Protein 6TUN (pdb70)

Organism: Homo sapiens (NCBI:txid9606)

Foldseek 3Di:
DLDADADPVLLVLLVVVLVVLVVLVVVCVVPPCVLQVVLLCCQQPHDFVPDGQDPQCSGPVSVSVVLVLLSVLVNVVPPDPDDDDDALVVSQVSSCVPRNDHLVNLLCQLRSVVSSCVSSVPPDDVSNVSNSSSSSVSNSSSQARQHKDKDKAQDDPVCVVDRDIDIDIGHDD/DLDADADPVLLVVLVVVLVVLVVLVVVCVVPPCVLQVVLLCCQQPPVDHQDPQCSGSVSVSVVLVLLSVLVNVVPPDPDDDDDALVVSQVSSCVPRNDHLVNLLCQLVSVVSSCVSSVVDPPDDPVSNNSSSVVSNSSSQQRQHKDWDKAQPDPVCVVDRDIDIDIGGPD/DDPVLLVVLLVVLCVQVVDDPVVDPDPVVVVVSVVLSVVLSVCVSVVHPVVVSVVVSVVSNVVVD/DDDVVVLVVLLVVLCVQVVDDCVNDPDPVVVVVSVVVSVVLSVCVRVVHPVVVSVVVSVVSRVVD

Sequence (473 aa):
SMSVNLTRRTLDRRCQGNLETLQKTVLRIKETDEQRLRDEYRRLVEGLREQEAVPGSIRTAEHFLGFLRRLLEYVKWRLRVQHVVQESPPAFLSGLAQRVCIQRKPLRRFFCCAERLRSLLHTLEITDLADFSSPLTLLANNFATLVSTYAKGFTIIIEPFDDRTPTIANPILHFSCMDSMSVNLTRRTLDRCQGNLETLQKTVLRIKETDEQQRLRDEYRRRLVEGQEAVPGSIRTAEHFLGFLRRLLEYVKWRLRVQHVVQESPPAFLSGLAQRVCIQQRKPLRRFCCAERLRSLLHTLEITDLADFSPLTLLANNFATLVSTYAKGFTIIIEPFDDRTPTIANPILHFSCMDPTVDKEVEIRKKVLKIYNKREEDFPSLREYNDDFLEEVEEIVFNLTNNVDLDNTKKKMEIYQKENKGPTVDKEVEIRKKVLKIYNKREEDFPSLREYNDFLEEVEEIVFNLTNNVDLDNTKKKMEIYQKEN

InterPro domains:
  IPR001945 RAD3/XPD [PR00852] (8-25)
  IPR001945 RAD3/XPD [PR00852] (273-292)
  IPR001945 RAD3/XPD [PR00852] (308-326)
  IPR001945 RAD3/XPD [PR00852] (333-354)
  IPR001945 RAD3/XPD [PR00852] (372-394)
  IPR001945 RAD3/XPD [PR00852] (403-421)
  IPR001945 RAD3/XPD [PR00852] (492-509)
  IPR001945 RAD3/XPD [PR00852] (636-658)
  IPR001945 RAD3/XPD [PR00852] (707-727)
  IPR002464 DNA/RNA helicase, ATP-dependent, DEAH-box type, conserved site [PS00690] (229-238)
  IPR006554 Helicase-like, DEXD box c2 type [SM00488] (8-280)
  IPR006555 ATP-dependent helicase, C-terminal [PF13307] (525-699)
  IPR006555 ATP-dependent helicase, C-terminal [SM00491] (542-686)
  IPR010614 RAD3-like helicase, DEAD [PF06733] (72-256)
  IPR010643 Helical and beta-bridge domain [PF06777] (271-413)
  IPR013020 ATP-dependent helicase Rad3/Chl1-like [TIGR00604] (8-708)
  IPR014013 Helicase superfamily 1/2, ATP-binding domain, DinG/Rad3-type [PS51193] (7-283)
  IPR027417 P-loop containing nucleoside triphosphate hydrolase [G3DSA:3.40.50.300] (16-288)
  IPR027417 P-loop containing nucleoside triphosphate hydrolase [G3DSA:3.40.50.300] (499-695)
  IPR027417 P-loop containing nucleoside triphosphate hydrolase [SSF52540] (32-678)

Solvent-accessible surface area: 25274 Å² total; per-residue (Å²): 133,44,55,8,83,0,31,67,144,23,0,84,134,0,62,30,17,8,97,68,0,43,146,15,0,80,134,14,66,150,101,61,81,75,78,28,124,48,3,66,115,86,11,49,128,49,92,87,128,148,90,46,5,0,0,14,0,32,33,8,42,22,0,1,9,3,0,73,7,1,5,60,3,0,30,122,38,2,201,22,163,121,93,31,99,34,55,4,52,49,0,17,70,16,1,32,137,102,7,17,2,81,45,53,10,0,70,14,0,10,37,3,2,134,22,0,10,133,1,14,121,38,123,84,120,80,78,7,56,5,0,44,55,0,0,55,0,0,31,20,1,0,31,23,8,103,8,11,6,0,44,1,61,24,101,27,119,204,54,87,132,72,90,9,9,15,0,46,0,36,33,105,71,142,31,61,4,83,0,30,69,146,23,0,87,124,0,61,29,17,9,86,68,0,60,142,34,1,76,145,20,68,119,86,68,80,108,70,26,144,54,3,69,158,130,19,56,116,103,160,96,51,16,0,0,16,0,17,35,7,35,20,0,1,9,4,0,66,6,1,3,51,4,0,28,115,36,1,176,28,158,128,94,27,97,33,52,5,64,44,0,20,62,12,0,46,114,112,13,27,2,92,44,42,7,0,72,20,0,10,90,2,3,129,24,0,26,138,1,8,106,46,104,86,122,49,84,13,65,3,0,50,55,0,0,55,0,0,31,16,1,0,31,25,6,110,10,8,3,0,51,0,54,23,82,31,106,216,54,88,134,70,94,15,10,17,0,40,1,33,35,95,72,101,72,24,100,65,24,16,94,23,20,85,146,1,59,171,46,11,111,68,144,68,140,72,37,129,45,70,198,87,23,3,69,14,30,18,71,4,7,78,10,8,64,30,26,5,60,99,67,81,52,127,82,4,106,130,129,23,125,86,42,100,77,133,67,131,122,55,71,27,94,74,16,17,115,35,20,81,155,2,60,152,45,12,100,71,130,70,131,67,39,133,45,67,198,90,9,4,76,13,23,20,101,4,7,84,5,7,59,23,36,9,65,99,59,69,68,125,68,0,114,126,89,14,94,106,44,97,99,82,90

Structure (mmCIF, N/CA/C/O backbone):
data_6TUN
#
_entry.id   6TUN
#
_cell.length_a   74.940
_cell.length_b   78.350
_cell.length_c   92.330
_cell.angle_alpha   90.00
_cell.angle_beta   90.00
_cell.angle_gamma   90.00
#
_symmetry.space_group_name_H-M   'P 21 21 21'
#
loop_
_entity.id
_entity.type
_entity.pdbx_description
1 polymer 'General transcription and DNA repair factor IIH helicase subunit XPD'
2 polymer 'CDK-activating kinase assembly factor MAT1'
3 non-polymer 'CHLORIDE ION'
4 water water
#
loop_
_atom_site.group_PDB
_atom_site.id
_atom_site.type_symbol
_atom_site.label_atom_id
_atom_site.label_alt_id
_atom_site.label_comp_id
_atom_site.label_asym_id
_atom_site.label_entity_id
_atom_site.label_seq_id
_atom_site.pdbx_PDB_ins_code
_atom_site.Cartn_x
_atom_site.Cartn_y
_atom_site.Cartn_z
_atom_site.occupancy
_atom_site.B_iso_or_equiv
_atom_site.auth_seq_id
_atom_site.auth_comp_id
_atom_site.auth_asym_id
_atom_site.auth_atom_id
_atom_site.pdbx_PDB_model_num
ATOM 1 N N . SER A 1 4 ? -20.641 -12.351 13.508 1.00 90.01 246 SER A N 1
ATOM 2 C CA . SER A 1 4 ? -20.164 -13.613 12.951 1.00 92.22 246 SER A CA 1
ATOM 3 C C . SER A 1 4 ? -19.019 -14.163 13.797 1.00 90.92 246 SER A C 1
ATOM 4 O O . SER A 1 4 ? -19.182 -14.427 14.996 1.00 85.97 246 SER A O 1
ATOM 7 N N . MET A 1 5 ? -17.860 -14.326 13.160 1.00 94.40 247 MET A N 1
ATOM 8 C CA . MET A 1 5 ? -16.646 -14.775 13.824 1.00 91.68 247 MET A CA 1
ATOM 9 C C . MET A 1 5 ? -15.825 -13.623 14.397 1.00 89.45 247 MET A C 1
ATOM 10 O O . MET A 1 5 ? -14.699 -13.851 14.851 1.00 95.42 247 MET A O 1
ATOM 15 N N . SER A 1 6 ? -16.349 -12.401 14.381 1.00 82.72 248 SER A N 1
ATOM 16 C CA . SER A 1 6 ? -15.671 -11.250 14.959 1.00 74.97 248 SER A CA 1
ATOM 17 C C . SER A 1 6 ? -16.416 -10.775 16.197 1.00 67.10 248 SER A C 1
ATOM 18 O O . SER A 1 6 ? -17.643 -10.856 16.276 1.00 69.63 248 SER A O 1
ATOM 21 N N . VAL A 1 7 ? -15.663 -10.278 17.168 1.00 57.97 249 VAL A N 1
ATOM 22 C CA . VAL A 1 7 ? -16.231 -9.759 18.405 1.00 52.87 249 VAL A CA 1
ATOM 23 C C . VAL A 1 7 ? -15.425 -8.541 18.829 1.00 49.16 249 VAL A C 1
ATOM 24 O O . VAL A 1 7 ? -14.191 -8.553 18.770 1.00 46.45 249 VAL A O 1
ATOM 28 N N . ASN A 1 8 ? -16.121 -7.491 19.254 1.00 44.75 250 ASN A N 1
ATOM 29 C CA . ASN A 1 8 ? -15.495 -6.311 19.839 1.00 46.42 250 ASN A CA 1
ATOM 30 C C . ASN A 1 8 ? -15.992 -6.153 21.270 1.00 43.97 250 ASN A C 1
ATOM 31 O O . ASN A 1 8 ? -17.198 -6.231 21.524 1.00 46.34 250 ASN A O 1
ATOM 36 N N . LEU A 1 9 ? -15.070 -5.962 22.207 1.00 47.16 251 LEU A N 1
ATOM 37 C CA . LEU A 1 9 ? -15.409 -5.754 23.617 1.00 49.05 251 LEU A CA 1
ATOM 38 C C . LEU A 1 9 ? -14.807 -4.434 24.071 1.00 41.11 251 LEU A C 1
ATOM 39 O O . LEU A 1 9 ? -13.584 -4.318 24.185 1.00 44.31 251 LEU A O 1
ATOM 44 N N . THR A 1 10 ? -15.651 -3.453 24.353 1.00 41.58 252 THR A N 1
ATOM 45 C CA . THR A 1 10 ? -15.162 -2.194 24.890 1.00 43.28 252 THR A CA 1
ATOM 46 C C . THR A 1 10 ? -15.110 -2.249 26.414 1.00 42.87 252 THR A C 1
ATOM 47 O O . THR A 1 10 ? -15.760 -3.078 27.049 1.00 41.98 252 THR A O 1
ATOM 51 N N . ARG A 1 11 ? -14.329 -1.333 26.994 1.00 46.03 253 ARG A N 1
ATOM 52 C CA . ARG A 1 11 ? -14.280 -1.202 28.450 1.00 48.75 253 ARG A CA 1
ATOM 53 C C . ARG A 1 11 ? -15.676 -0.990 29.039 1.00 47.45 253 ARG A C 1
ATOM 54 O O . ARG A 1 11 ? -16.004 -1.553 30.095 1.00 44.16 253 ARG A O 1
ATOM 62 N N . ARG A 1 12 ? -16.522 -0.211 28.351 1.00 45.87 254 ARG A N 1
ATOM 63 C CA . ARG A 1 12 ? -17.868 0.048 28.857 1.00 47.13 254 ARG A CA 1
ATOM 64 C C . ARG A 1 12 ? -18.752 -1.189 28.745 1.00 46.59 254 ARG A C 1
ATOM 65 O O . ARG A 1 12 ? -19.554 -1.472 29.648 1.00 48.13 254 ARG A O 1
ATOM 73 N N . THR A 1 13 ? -18.609 -1.944 27.649 1.00 42.24 255 THR A N 1
ATOM 74 C CA . THR A 1 13 ? -19.287 -3.230 27.519 1.00 41.78 255 THR A CA 1
ATOM 75 C C . THR A 1 13 ? -18.931 -4.159 28.678 1.00 39.69 255 THR A C 1
ATOM 76 O O . THR A 1 13 ? -19.810 -4.783 29.286 1.00 40.50 255 THR A O 1
ATOM 80 N N . LEU A 1 14 ? -17.637 -4.269 28.992 1.00 38.53 256 LEU A N 1
ATOM 81 C CA . LEU A 1 14 ? -17.206 -5.074 30.132 1.00 37.86 256 LEU A CA 1
ATOM 82 C C . LEU A 1 14 ? -17.747 -4.543 31.460 1.00 49.97 256 LEU A C 1
ATOM 83 O O . LEU A 1 14 ? -18.003 -5.331 32.381 1.00 38.47 256 LEU A O 1
ATOM 88 N N . ASP A 1 15 ? -17.902 -3.217 31.596 1.00 48.40 257 ASP A N 1
ATOM 89 C CA . ASP A 1 15 ? -18.533 -2.687 32.805 1.00 50.85 257 ASP A CA 1
ATOM 90 C C . ASP A 1 15 ? -19.975 -3.172 32.906 1.00 46.49 257 ASP A C 1
ATOM 91 O O . ASP A 1 15 ? -20.454 -3.537 33.997 1.00 44.92 257 ASP A O 1
ATOM 96 N N A ARG A 1 16 ? -20.675 -3.204 31.767 0.38 46.16 258 ARG A N 1
ATOM 97 N N B ARG A 1 16 ? -20.682 -3.214 31.776 0.62 45.88 258 ARG A N 1
ATOM 98 C CA A ARG A 1 16 ? -22.021 -3.767 31.734 0.38 47.54 258 ARG A CA 1
ATOM 99 C CA B ARG A 1 16 ? -22.031 -3.766 31.790 0.62 47.59 258 ARG A CA 1
ATOM 100 C C A ARG A 1 16 ? -22.009 -5.254 32.075 0.38 46.07 258 ARG A C 1
ATOM 101 C C B ARG A 1 16 ? -22.020 -5.264 32.071 0.62 46.11 258 ARG A C 1
ATOM 102 O O A ARG A 1 16 ? -22.927 -5.744 32.742 0.38 46.31 258 ARG A O 1
ATOM 103 O O B ARG A 1 16 ? -22.954 -5.768 32.704 0.62 46.21 258 ARG A O 1
ATOM 118 N N . CYS A 1 17 ? -20.977 -5.989 31.631 1.00 45.12 259 CYS A N 1
ATOM 119 C CA . CYS A 1 17 ? -20.867 -7.414 31.983 1.00 40.58 259 CYS A CA 1
ATOM 120 C C . CYS A 1 17 ? -20.706 -7.593 33.479 1.00 38.81 259 CYS A C 1
ATOM 121 O O . CYS A 1 17 ? -21.225 -8.556 34.055 1.00 36.21 259 CYS A O 1
ATOM 124 N N . GLN A 1 18 ? -19.921 -6.719 34.113 1.00 40.05 260 GLN A N 1
ATOM 125 C CA . GLN A 1 18 ? -19.782 -6.805 35.557 1.00 40.81 260 GLN A CA 1
ATOM 126 C C . GLN A 1 18 ? -21.126 -6.585 36.233 1.00 42.87 260 GLN A C 1
ATOM 127 O O . GLN A 1 18 ? -21.488 -7.326 37.156 1.00 44.31 260 GLN A O 1
ATOM 133 N N . GLY A 1 19 ? -21.899 -5.600 35.762 1.00 45.72 261 GLY A N 1
ATOM 134 C CA . GLY A 1 19 ? -23.271 -5.463 36.245 1.00 44.31 261 GLY A CA 1
ATOM 135 C C . GLY A 1 19 ? -24.100 -6.728 36.049 1.00 45.43 261 GLY A C 1
ATOM 136 O O . GLY A 1 19 ? -24.826 -7.153 36.956 1.00 46.45 261 GLY A O 1
ATOM 137 N N . ASN A 1 20 ? -23.992 -7.355 34.867 1.00 43.78 262 ASN A N 1
ATOM 138 C CA . ASN A 1 20 ? -24.725 -8.591 34.594 1.00 43.19 262 ASN A CA 1
ATOM 139 C C . ASN A 1 20 ? -24.359 -9.683 35.603 1.00 41.86 262 ASN A C 1
ATOM 140 O O . ASN A 1 20 ? -25.237 -10.366 36.139 1.00 46.79 262 ASN A O 1
ATOM 145 N N . LEU A 1 21 ? -23.060 -9.875 35.861 1.00 39.63 263 LEU A N 1
ATOM 146 C CA . LEU A 1 21 ? -22.638 -10.917 36.795 1.00 42.91 263 LEU A CA 1
ATOM 147 C C . LEU A 1 21 ? -23.151 -10.628 38.192 1.00 43.91 263 LEU A C 1
ATOM 148 O O . LEU A 1 21 ? -23.568 -11.549 38.906 1.00 41.70 263 LEU A O 1
ATOM 153 N N . GLU A 1 22 ? -23.123 -9.352 38.603 1.00 41.88 264 GLU A N 1
ATOM 154 C CA . GLU A 1 22 ? -23.717 -8.987 39.886 1.00 46.63 264 GLU A CA 1
ATOM 155 C C . GLU A 1 22 ? -25.172 -9.439 39.950 1.00 47.07 264 GLU A C 1
ATOM 156 O O . GLU A 1 22 ? -25.573 -10.152 40.882 1.00 51.36 264 GLU A O 1
ATOM 162 N N . THR A 1 23 ? -25.971 -9.061 38.943 1.00 46.24 265 THR A N 1
ATOM 163 C CA . THR A 1 23 ? -27.369 -9.491 38.891 1.00 49.30 265 THR A CA 1
ATOM 164 C C . THR A 1 23 ? -27.496 -11.010 39.027 1.00 48.24 265 THR A C 1
ATOM 165 O O . THR A 1 23 ? -28.240 -11.519 39.883 1.00 50.35 265 THR A O 1
ATOM 169 N N . LEU A 1 24 ? -26.766 -11.748 38.186 1.00 44.55 266 LEU A N 1
ATOM 170 C CA . LEU A 1 24 ? -26.870 -13.204 38.186 1.00 46.66 266 LEU A CA 1
ATOM 171 C C . LEU A 1 24 ? -26.517 -13.783 39.542 1.00 47.20 266 LEU A C 1
ATOM 172 O O . LEU A 1 24 ? -27.188 -14.696 40.026 1.00 50.11 266 LEU A O 1
ATOM 177 N N . GLN A 1 25 ? -25.459 -13.270 40.168 1.00 49.17 267 GLN A N 1
ATOM 178 C CA . GLN A 1 25 ? -25.040 -13.803 41.455 1.00 54.97 267 GLN A CA 1
ATOM 179 C C . GLN A 1 25 ? -26.113 -13.583 42.513 1.00 53.94 267 GLN A C 1
ATOM 180 O O . GLN A 1 25 ? -26.376 -14.472 43.339 1.00 49.04 267 GLN A O 1
ATOM 186 N N . LYS A 1 26 ? -26.750 -12.406 42.501 1.00 52.86 268 LYS A N 1
ATOM 187 C CA . LYS A 1 26 ? -27.828 -12.173 43.457 1.00 56.53 268 LYS A CA 1
ATOM 188 C C . LYS A 1 26 ? -28.997 -13.116 43.197 1.00 54.12 268 LYS A C 1
ATOM 189 O O . LYS A 1 26 ? -29.603 -13.638 44.144 1.00 56.31 268 LYS A O 1
ATOM 195 N N . THR A 1 27 ? -29.298 -13.373 41.919 1.00 50.23 269 THR A N 1
ATOM 196 C CA . THR A 1 27 ? -30.388 -14.284 41.580 1.00 50.67 269 THR A CA 1
ATOM 197 C C . THR A 1 27 ? -30.094 -15.697 42.054 1.00 49.93 269 THR A C 1
ATOM 198 O O . THR A 1 27 ? -30.982 -16.373 42.595 1.00 52.82 269 THR A O 1
ATOM 202 N N . VAL A 1 28 ? -28.854 -16.165 41.864 1.00 47.83 270 VAL A N 1
ATOM 203 C CA . VAL A 1 28 ? -28.503 -17.513 42.298 1.00 46.11 270 VAL A CA 1
ATOM 204 C C . VAL A 1 28 ? -28.574 -17.623 43.812 1.00 49.29 270 VAL A C 1
ATOM 205 O O . VAL A 1 28 ? -29.029 -18.643 44.346 1.00 53.66 270 VAL A O 1
ATOM 209 N N . LEU A 1 29 ? -28.127 -16.593 44.539 1.00 50.40 271 LEU A N 1
ATOM 210 C CA . LEU A 1 29 ? -28.255 -16.653 45.998 1.00 58.74 271 LEU A CA 1
ATOM 211 C C . LEU A 1 29 ? -29.718 -16.730 46.425 1.00 62.16 271 LEU A C 1
ATOM 212 O O . LEU A 1 29 ? -30.085 -17.542 47.288 1.00 64.94 271 LEU A O 1
ATOM 217 N N . ARG A 1 30 ? -30.574 -15.910 45.814 1.00 64.57 272 ARG A N 1
ATOM 218 C CA . ARG A 1 30 ? -32.001 -15.980 46.116 1.00 66.85 272 ARG A CA 1
ATOM 219 C C . ARG A 1 30 ? -32.550 -17.385 45.859 1.00 63.18 272 ARG A C 1
ATOM 220 O O . ARG A 1 30 ? -33.279 -17.944 46.688 1.00 61.92 272 ARG A O 1
ATOM 228 N N . ILE A 1 31 ? -32.191 -17.979 44.717 1.00 56.54 273 ILE A N 1
ATOM 229 C CA . ILE A 1 31 ? -32.713 -19.296 44.359 1.00 57.27 273 ILE A CA 1
ATOM 230 C C . ILE A 1 31 ? -32.193 -20.367 45.318 1.00 57.65 273 ILE A C 1
ATOM 231 O O . ILE A 1 31 ? -32.926 -21.294 45.685 1.00 58.45 273 ILE A O 1
ATOM 236 N N . LYS A 1 32 ? -30.937 -20.244 45.764 1.00 57.58 274 LYS A N 1
ATOM 237 C CA . LYS A 1 32 ? -30.433 -21.143 46.803 1.00 61.85 274 LYS A CA 1
ATOM 238 C C . LYS A 1 32 ? -31.251 -21.028 48.075 1.00 69.37 274 LYS A C 1
ATOM 239 O O . LYS A 1 32 ? -31.411 -22.015 48.805 1.00 74.64 274 LYS A O 1
ATOM 245 N N . GLU A 1 33 ? -31.750 -19.837 48.382 1.00 71.79 275 GLU A N 1
ATOM 246 C CA . GLU A 1 33 ? -32.571 -19.728 49.581 1.00 80.77 275 GLU A CA 1
ATOM 247 C C . GLU A 1 33 ? -34.025 -20.120 49.344 1.00 81.19 275 GLU A C 1
ATOM 248 O O . GLU A 1 33 ? -34.737 -20.397 50.312 1.00 85.88 275 GLU A O 1
ATOM 254 N N . THR A 1 34 ? -34.485 -20.166 48.097 1.00 78.98 276 THR A N 1
ATOM 255 C CA . THR A 1 34 ? -35.907 -20.372 47.839 1.00 82.20 276 THR A CA 1
ATOM 256 C C . THR A 1 34 ? -36.223 -21.631 47.052 1.00 83.91 276 THR A C 1
ATOM 257 O O . THR A 1 34 ? -37.240 -22.268 47.327 1.00 87.43 276 THR A O 1
ATOM 261 N N . ASP A 1 35 ? -35.390 -22.017 46.075 1.00 74.91 277 ASP A N 1
ATOM 262 C CA . ASP A 1 35 ? -35.773 -23.117 45.189 1.00 76.47 277 ASP A CA 1
ATOM 263 C C . ASP A 1 35 ? -34.534 -23.792 44.587 1.00 66.66 277 ASP A C 1
ATOM 264 O O . ASP A 1 35 ? -34.287 -23.752 43.380 1.00 61.16 277 ASP A O 1
ATOM 269 N N . GLU A 1 36 ? -33.757 -24.470 45.438 1.00 63.93 278 GLU A N 1
ATOM 270 C CA . GLU A 1 36 ? -32.547 -25.145 44.981 1.00 63.06 278 GLU A CA 1
ATOM 271 C C . GLU A 1 36 ? -32.827 -26.227 43.942 1.00 58.89 278 GLU A C 1
ATOM 272 O O . GLU A 1 36 ? -31.933 -26.569 43.157 1.00 54.33 278 GLU A O 1
ATOM 278 N N . GLN A 1 37 ? -34.043 -26.770 43.923 1.00 62.47 279 GLN A N 1
ATOM 279 C CA . GLN A 1 37 ? -34.365 -27.836 42.984 1.00 65.80 279 GLN A CA 1
ATOM 280 C C . GLN A 1 3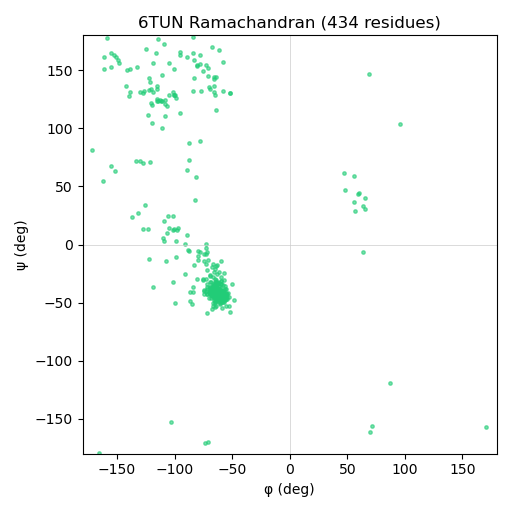7 ? -34.113 -27.413 41.542 1.00 60.77 279 GLN A C 1
ATOM 281 O O . GLN A 1 37 ? -33.715 -28.237 40.713 1.00 54.86 279 GLN A O 1
ATOM 287 N N . ARG A 1 38 ? -34.363 -26.139 41.214 1.00 59.82 280 ARG A N 1
ATOM 288 C CA . ARG A 1 38 ? -34.101 -25.665 39.855 1.00 60.23 280 ARG A CA 1
ATOM 289 C C . ARG A 1 38 ? -32.627 -25.802 39.498 1.00 51.84 280 ARG A C 1
ATOM 290 O O . ARG A 1 38 ? -32.279 -26.169 38.367 1.00 48.70 280 ARG A O 1
ATOM 298 N N . LEU A 1 39 ? -31.748 -25.482 40.447 1.00 45.00 281 LEU A N 1
ATOM 299 C CA . LEU A 1 39 ? -30.321 -25.630 40.210 1.00 42.88 281 LEU A CA 1
ATOM 300 C C . LEU A 1 39 ? -29.935 -27.100 40.082 1.00 43.25 281 LEU A C 1
ATOM 301 O O . LEU A 1 39 ? -29.155 -27.462 39.189 1.00 40.70 281 LEU A O 1
ATOM 306 N N . ARG A 1 40 ? -30.490 -27.969 40.943 1.00 41.95 282 ARG A N 1
ATOM 307 C CA . ARG A 1 40 ? -30.178 -29.397 40.830 1.00 43.87 282 ARG A CA 1
ATOM 308 C C . ARG A 1 40 ? -30.652 -29.959 39.495 1.00 45.83 282 ARG A C 1
ATOM 309 O O . ARG A 1 40 ? -29.967 -30.790 38.882 1.00 45.62 282 ARG A O 1
ATOM 317 N N . ASP A 1 41 ? -31.825 -29.518 39.030 1.00 44.23 283 ASP A N 1
ATOM 318 C CA . ASP A 1 41 ? -32.329 -29.944 37.729 1.00 46.19 283 ASP A CA 1
ATOM 319 C C . ASP A 1 41 ? -31.409 -29.494 36.601 1.00 45.26 283 ASP A C 1
ATOM 320 O O . ASP A 1 41 ? -31.122 -30.280 35.689 1.00 45.80 283 ASP A O 1
ATOM 325 N N . GLU A 1 42 ? -30.938 -28.234 36.628 1.00 44.61 284 GLU A N 1
ATOM 326 C CA . GLU A 1 42 ? -29.969 -27.830 35.609 1.00 44.85 284 GLU A CA 1
ATOM 327 C C . GLU A 1 42 ? -28.735 -28.726 35.652 1.00 44.82 284 GLU A C 1
ATOM 328 O O . GLU A 1 42 ? -28.244 -29.177 34.610 1.00 44.48 284 GLU A O 1
ATOM 334 N N . TYR A 1 43 ? -28.215 -28.987 36.854 1.00 44.55 285 TYR A N 1
ATOM 335 C CA . TYR A 1 43 ? -27.026 -29.824 36.977 1.00 44.50 285 TYR A CA 1
ATOM 336 C C . TYR A 1 43 ? -27.256 -31.190 36.343 1.00 49.64 285 TYR A C 1
ATOM 337 O O . TYR A 1 43 ? -26.452 -31.651 35.526 1.00 49.16 285 TYR A O 1
ATOM 346 N N . ARG A 1 44 ? -28.374 -31.838 36.688 1.00 53.07 286 ARG A N 1
ATOM 347 C CA . ARG A 1 44 ? -28.674 -33.143 36.119 1.00 53.12 286 ARG A CA 1
ATOM 348 C C . ARG A 1 44 ? -28.754 -33.078 34.596 1.00 49.82 286 ARG A C 1
ATOM 349 O O . ARG A 1 44 ? -28.208 -33.946 33.911 1.00 49.26 286 ARG A O 1
ATOM 357 N N . ARG A 1 45 ? -29.421 -32.057 34.048 1.00 50.18 287 ARG A N 1
ATOM 358 C CA . ARG A 1 45 ? -29.450 -31.894 32.591 1.00 53.90 287 ARG A CA 1
ATOM 359 C C . ARG A 1 45 ? -28.043 -31.791 32.007 1.00 50.73 287 ARG A C 1
ATOM 360 O O . ARG A 1 45 ? -27.744 -32.392 30.968 1.00 50.47 287 ARG A O 1
ATOM 368 N N . LEU A 1 46 ? -27.168 -31.018 32.647 1.00 49.63 288 LEU A N 1
ATOM 369 C CA . LEU A 1 46 ? -25.840 -30.802 32.083 1.00 50.23 288 LEU A CA 1
ATOM 370 C C . LEU A 1 46 ? -24.988 -32.063 32.148 1.00 54.83 288 LEU A C 1
ATOM 371 O O . LEU A 1 46 ? -24.257 -32.369 31.198 1.00 58.02 288 LEU A O 1
ATOM 376 N N . VAL A 1 47 ? -25.057 -32.804 33.253 1.00 54.23 289 VAL A N 1
ATOM 377 C CA . VAL A 1 47 ? -24.142 -33.928 33.407 1.00 57.49 289 VAL A CA 1
ATOM 378 C C . VAL A 1 47 ? -24.718 -35.232 32.853 1.00 63.09 289 VAL A C 1
ATOM 379 O O . VAL A 1 47 ? -23.958 -36.112 32.443 1.00 65.10 289 VAL A O 1
ATOM 383 N N . GLU A 1 48 ? -26.042 -35.370 32.783 1.00 72.61 290 GLU A N 1
ATOM 384 C CA . GLU A 1 48 ? -26.636 -36.636 32.358 1.00 81.14 290 GLU A CA 1
ATOM 385 C C . GLU A 1 48 ? -27.994 -36.382 31.699 1.00 89.96 290 GLU A C 1
ATOM 386 O O . GLU A 1 48 ? -29.041 -36.824 32.160 1.00 96.78 290 GLU A O 1
ATOM 392 N N . GLY A 1 49 ? -28.005 -35.671 30.577 1.00 91.54 291 GLY A N 1
ATOM 393 C CA . GLY A 1 49 ? -29.267 -35.492 29.882 1.00 97.10 291 GLY A CA 1
ATOM 394 C C . GLY A 1 49 ? -29.187 -34.487 28.748 1.00 98.61 291 GLY A C 1
ATOM 395 O O . GLY A 1 49 ? -28.110 -34.199 28.217 1.00 96.64 291 GLY A O 1
ATOM 396 N N . LEU A 1 50 ? -30.364 -33.945 28.410 1.00 101.94 292 LEU A N 1
ATOM 397 C CA . LEU A 1 50 ? -30.552 -33.208 27.168 1.00 103.89 292 LEU A CA 1
ATOM 398 C C . LEU A 1 50 ? -29.797 -31.883 27.183 1.00 99.25 292 LEU A C 1
ATOM 399 O O . LEU A 1 50 ? -29.854 -31.128 28.158 1.00 94.84 292 LEU A O 1
ATOM 401 N N . ARG A 1 51 ? -29.093 -31.612 26.086 1.00 100.01 293 ARG A N 1
ATOM 402 C CA . ARG A 1 51 ? -28.386 -30.362 25.857 1.00 94.48 293 ARG A CA 1
ATOM 403 C C . ARG A 1 51 ? -28.709 -29.870 24.453 1.00 95.86 293 ARG A C 1
ATOM 404 O O . ARG A 1 51 ? -29.018 -30.663 23.559 1.00 100.19 293 ARG A O 1
ATOM 412 N N . GLU A 1 52 ? -28.637 -28.554 24.268 1.00 92.97 294 GLU A N 1
ATOM 413 C CA . GLU A 1 52 ? -28.816 -27.932 22.954 1.00 92.91 294 GLU A CA 1
ATOM 414 C C . GLU A 1 52 ? -28.485 -26.439 23.013 1.00 87.04 294 GLU A C 1
ATOM 415 O O . GLU A 1 52 ? -27.358 -26.046 23.327 1.00 82.46 294 GLU A O 1
ATOM 417 N N . GLN A 1 74 ? -21.943 -34.503 22.096 1.00 109.21 316 GLN A N 1
ATOM 418 C CA . GLN A 1 74 ? -20.498 -34.665 21.983 1.00 106.38 316 GLN A CA 1
ATOM 419 C C . GLN A 1 74 ? -19.830 -34.742 23.359 1.00 96.96 316 GLN A C 1
ATOM 420 O O . GLN A 1 74 ? -20.117 -35.637 24.150 1.00 99.83 316 GLN A O 1
ATOM 422 N N . GLU A 1 75 ? -18.942 -33.794 23.637 1.00 84.29 317 GLU A N 1
ATOM 423 C CA . GLU A 1 75 ? -18.096 -33.869 24.816 1.00 76.58 317 GLU A CA 1
ATOM 424 C C . GLU A 1 75 ? -18.826 -33.340 26.043 1.00 63.48 317 GLU A C 1
ATOM 425 O O . GLU A 1 75 ? -19.595 -32.376 25.966 1.00 54.79 317 GLU A O 1
ATOM 431 N N . ALA A 1 76 ? -18.584 -33.978 27.180 1.00 59.70 318 ALA A N 1
ATOM 432 C CA . ALA A 1 76 ? -19.226 -33.554 28.417 1.00 52.13 318 ALA A CA 1
ATOM 433 C C . ALA A 1 76 ? -18.751 -32.171 28.842 1.00 47.02 318 ALA A C 1
ATOM 434 O O . ALA A 1 76 ? -17.590 -31.799 28.648 1.00 45.77 318 ALA A O 1
ATOM 436 N N . VAL A 1 77 ? -19.677 -31.404 29.411 1.00 44.03 319 VAL A N 1
ATOM 437 C CA . VAL A 1 77 ? -19.394 -30.120 30.050 1.00 43.33 319 VAL A CA 1
ATOM 438 C C . VAL A 1 77 ? -18.269 -30.305 31.063 1.00 42.70 319 VAL A C 1
ATOM 439 O O . VAL A 1 77 ? -18.326 -31.229 31.887 1.00 39.17 319 VAL A O 1
ATOM 443 N N . PRO A 1 78 ? -17.229 -29.475 31.037 1.00 42.17 320 PRO A N 1
ATOM 444 C CA . PRO A 1 78 ? -16.100 -29.717 31.941 1.00 40.89 320 PRO A CA 1
ATOM 445 C C . PRO A 1 78 ? -16.511 -29.535 33.395 1.00 38.05 320 PRO A C 1
ATOM 446 O O . PRO A 1 78 ? -17.327 -28.670 33.732 1.00 34.70 320 PRO A O 1
ATOM 450 N N . GLY A 1 79 ? -15.951 -30.388 34.254 1.00 36.18 321 GLY A N 1
ATOM 451 C CA . GLY A 1 79 ? -16.304 -30.402 35.663 1.00 34.91 321 GLY A CA 1
ATOM 452 C C . GLY A 1 79 ? -16.038 -29.096 36.381 1.00 35.12 321 GLY A C 1
ATOM 453 O O . GLY A 1 79 ? -16.549 -28.901 37.488 1.00 39.25 321 GLY A O 1
ATOM 454 N N . SER A 1 80 ? -15.270 -28.200 35.780 1.00 36.19 322 SER A N 1
ATOM 455 C CA . SER A 1 80 ? -14.996 -26.908 36.395 1.00 40.17 322 SER A CA 1
ATOM 456 C C . SER A 1 80 ? -16.134 -25.890 36.239 1.00 38.96 322 SER A C 1
ATOM 457 O O . SER A 1 80 ? -16.094 -24.846 36.896 1.00 36.91 322 SER A O 1
ATOM 460 N N . ILE A 1 81 ? -17.156 -26.158 35.422 1.00 33.80 323 ILE A N 1
ATOM 461 C CA . ILE A 1 81 ? -18.198 -25.155 35.213 1.00 30.52 323 ILE A CA 1
ATOM 462 C C . ILE A 1 81 ? -19.595 -25.776 35.224 1.00 32.85 323 ILE A C 1
ATOM 463 O O . ILE A 1 81 ? -20.548 -25.198 34.693 1.00 37.60 323 ILE A O 1
ATOM 468 N N . ARG A 1 82 ? -19.742 -26.932 35.860 1.00 30.30 324 ARG A N 1
ATOM 469 C CA . ARG A 1 82 ? -21.053 -27.574 35.931 1.00 35.59 324 ARG A CA 1
ATOM 470 C C . ARG A 1 82 ? -22.046 -26.764 36.759 1.00 35.91 324 ARG A C 1
ATOM 471 O O . ARG A 1 82 ? -23.171 -26.507 36.315 1.00 36.16 324 ARG A O 1
ATOM 479 N N . THR A 1 83 ? -21.677 -26.407 37.987 1.00 36.06 325 THR A N 1
ATOM 480 C CA . THR A 1 83 ? -22.625 -25.723 38.860 1.00 40.62 325 THR A CA 1
ATOM 481 C C . THR A 1 83 ? -22.707 -24.244 38.527 1.00 38.39 325 THR A C 1
ATOM 482 O O . THR A 1 83 ? -21.746 -23.633 38.042 1.00 39.40 325 THR A O 1
ATOM 486 N N . ALA A 1 84 ? -23.866 -23.660 38.832 1.00 43.78 326 ALA A N 1
ATOM 487 C CA . ALA A 1 84 ? -24.076 -22.251 38.532 1.00 39.94 326 ALA A CA 1
ATOM 488 C C . ALA A 1 84 ? -23.027 -21.378 39.218 1.00 38.11 326 ALA A C 1
ATOM 489 O O . ALA A 1 84 ? -22.462 -20.477 38.596 1.00 38.97 326 ALA A O 1
ATOM 491 N N . GLU A 1 85 ? -22.722 -21.653 40.489 1.00 37.43 327 GLU A N 1
ATOM 492 C CA . GLU A 1 85 ? -21.788 -20.791 41.208 1.00 39.41 327 GLU A CA 1
ATOM 493 C C . GLU A 1 85 ? -20.356 -20.974 40.717 1.00 39.19 327 GLU A C 1
ATOM 494 O O . GLU A 1 85 ? -19.584 -20.008 40.675 1.00 39.21 327 GLU A O 1
ATOM 500 N N . HIS A 1 86 ? -19.961 -22.204 40.372 1.00 39.00 328 HIS A N 1
ATOM 501 C CA . HIS A 1 86 ? -18.614 -22.382 39.840 1.00 33.17 328 HIS A CA 1
ATOM 502 C C . HIS A 1 86 ? -18.479 -21.654 38.509 1.00 33.11 328 HIS A C 1
ATOM 503 O O . HIS A 1 86 ? -17.458 -21.008 38.242 1.00 32.33 328 HIS A O 1
ATOM 510 N N . PHE A 1 87 ? -19.522 -21.721 37.680 1.00 30.31 329 PHE A N 1
ATOM 511 C CA . PHE A 1 87 ? -19.485 -21.044 36.395 1.00 31.47 329 PHE A CA 1
ATOM 512 C C . PHE A 1 87 ? -19.462 -19.529 36.574 1.00 32.04 329 PHE A C 1
ATOM 513 O O . PHE A 1 87 ? -18.736 -18.826 35.860 1.00 32.04 329 PHE A O 1
ATOM 521 N N . LEU A 1 88 ? -20.234 -19.001 37.527 1.00 34.34 330 LEU A N 1
ATOM 522 C CA . LEU A 1 88 ? -20.180 -17.553 37.740 1.00 37.26 330 LEU A CA 1
ATOM 523 C C . LEU A 1 88 ? -18.797 -17.117 38.217 1.00 34.74 330 LEU A C 1
ATOM 524 O O . LEU A 1 88 ? -18.278 -16.097 37.752 1.00 37.80 330 LEU A O 1
ATOM 529 N N . GLY A 1 89 ? -18.163 -17.890 39.112 1.00 36.07 331 GLY A N 1
ATOM 530 C CA . GLY A 1 89 ? -16.785 -17.575 39.500 1.00 35.67 331 GLY A CA 1
ATOM 531 C C . GLY A 1 89 ? -15.814 -17.637 38.329 1.00 31.26 331 GLY A C 1
ATOM 532 O O . GLY A 1 89 ? -14.871 -16.837 38.221 1.00 33.40 331 GLY A O 1
ATOM 533 N N . PHE A 1 90 ? -16.022 -18.602 37.446 1.00 30.07 332 PHE A N 1
ATOM 534 C CA . PHE A 1 90 ? -15.222 -18.705 36.231 1.00 28.74 332 PHE A CA 1
ATOM 535 C C . PHE A 1 90 ? -15.366 -17.440 35.379 1.00 31.70 332 PHE A C 1
ATOM 536 O O . PHE A 1 90 ? -14.372 -16.843 34.932 1.00 31.75 332 PHE A O 1
ATOM 544 N N . LEU A 1 91 ? -16.605 -16.992 35.180 1.00 33.49 333 LEU A N 1
ATOM 545 C CA . LEU A 1 91 ? -16.846 -15.775 34.409 1.00 33.64 333 LEU A CA 1
ATOM 546 C C . LEU A 1 91 ? -16.277 -14.522 35.092 1.00 34.00 333 LEU A C 1
ATOM 547 O O . LEU A 1 91 ? -15.816 -13.608 34.403 1.00 34.07 333 LEU A O 1
ATOM 552 N N . ARG A 1 92 ? -16.278 -14.457 36.430 1.00 33.44 334 ARG A N 1
ATOM 553 C CA . ARG A 1 92 ? -15.661 -13.301 37.084 1.00 36.27 334 ARG A CA 1
ATOM 554 C C . ARG A 1 92 ? -14.151 -13.291 36.861 1.00 35.27 334 ARG A C 1
ATOM 555 O O . ARG A 1 92 ? -13.556 -12.232 36.634 1.00 34.80 334 ARG A O 1
ATOM 563 N N . ARG A 1 93 ? -13.511 -14.463 36.902 1.00 32.50 335 ARG A N 1
ATOM 564 C CA . ARG A 1 93 ? -12.072 -14.481 36.659 1.00 30.98 335 ARG A CA 1
ATOM 565 C C . ARG A 1 93 ? -11.750 -14.128 35.205 1.00 29.95 335 ARG A C 1
ATOM 566 O O . ARG A 1 93 ? -10.758 -13.440 34.931 1.00 32.46 335 ARG A O 1
ATOM 574 N N . LEU A 1 94 ? -12.577 -14.590 34.262 1.00 30.21 336 LEU A N 1
ATOM 575 C CA . LEU A 1 94 ? -12.392 -14.211 32.858 1.00 28.58 336 LEU A CA 1
ATOM 576 C C . LEU A 1 94 ? -12.556 -12.705 32.680 1.00 34.64 336 LEU A C 1
ATOM 577 O O . LEU A 1 94 ? -11.753 -12.038 32.004 1.00 33.06 336 LEU A O 1
ATOM 582 N N . LEU A 1 95 ? -13.611 -12.152 33.277 1.00 33.73 337 LEU A N 1
ATOM 583 C CA . LEU A 1 95 ? -13.871 -10.739 33.101 1.00 32.63 337 LEU A CA 1
ATOM 584 C C . LEU A 1 95 ? -12.720 -9.929 33.670 1.00 34.48 337 LEU A C 1
ATOM 585 O O . LEU A 1 95 ? -12.277 -8.947 33.060 1.00 33.88 337 LEU A O 1
ATOM 590 N N . GLU A 1 96 ? -12.178 -10.374 34.809 1.00 32.95 338 GLU A N 1
ATOM 591 C CA . GLU A 1 96 ? -11.105 -9.630 35.464 1.00 40.29 338 GLU A CA 1
ATOM 592 C C . GLU A 1 96 ? -9.816 -9.694 34.645 1.00 38.19 338 GLU A C 1
ATOM 593 O O . GLU A 1 96 ? -9.078 -8.701 34.554 1.00 39.53 338 GLU A O 1
ATOM 599 N N . TYR A 1 97 ? -9.529 -10.853 34.040 1.00 32.13 339 TYR A N 1
ATOM 600 C CA . TYR A 1 97 ? -8.399 -10.923 33.114 1.00 30.95 339 TYR A CA 1
ATOM 601 C C . TYR A 1 97 ? -8.583 -9.951 31.950 1.00 31.57 339 TYR A C 1
ATOM 602 O O . TYR A 1 97 ? -7.675 -9.176 31.620 1.00 35.06 339 TYR A O 1
ATOM 611 N N . VAL A 1 98 ? -9.760 -9.958 31.330 1.00 31.25 340 VAL A N 1
ATOM 612 C CA . VAL A 1 98 ? -9.956 -9.107 30.159 1.00 35.84 340 VAL A CA 1
ATOM 613 C C . VAL A 1 98 ? -9.848 -7.629 30.535 1.00 38.47 340 VAL A C 1
ATOM 614 O O . VAL A 1 98 ? -9.184 -6.855 29.841 1.00 39.29 340 VAL A O 1
ATOM 618 N N . LYS A 1 99 ? -10.445 -7.228 31.664 1.00 40.64 341 LYS A N 1
ATOM 619 C CA . LYS A 1 99 ? -10.296 -5.846 32.135 1.00 43.26 341 LYS A CA 1
ATOM 620 C C . LYS A 1 99 ? -8.836 -5.491 32.340 1.00 41.82 341 LYS A C 1
ATOM 621 O O . LYS A 1 99 ? -8.395 -4.394 31.976 1.00 47.37 341 LYS A O 1
ATOM 627 N N . TRP A 1 100 ? -8.069 -6.401 32.925 1.00 36.84 342 TRP A N 1
ATOM 628 C CA . TRP A 1 100 ? -6.650 -6.139 33.116 1.00 38.24 342 TRP A CA 1
ATOM 629 C C . TRP A 1 100 ? -5.944 -5.926 31.783 1.00 41.72 342 TRP A C 1
ATOM 630 O O . TRP A 1 100 ? -5.154 -4.982 31.634 1.00 45.04 342 TRP A O 1
ATOM 641 N N . ARG A 1 101 ? -6.255 -6.761 30.785 1.00 37.50 343 ARG A N 1
ATOM 642 C CA . ARG A 1 101 ? -5.577 -6.663 29.499 1.00 39.87 343 ARG A CA 1
ATOM 643 C C . ARG A 1 101 ? -5.862 -5.335 28.801 1.00 40.19 343 ARG A C 1
ATOM 644 O O . ARG A 1 101 ? -5.001 -4.826 28.068 1.00 39.36 343 ARG A O 1
ATOM 652 N N . LEU A 1 102 ? -7.047 -4.757 29.021 1.00 41.86 344 LEU A N 1
ATOM 653 C CA . LEU A 1 102 ? -7.436 -3.528 28.339 1.00 48.50 344 LEU A CA 1
ATOM 654 C C . LEU A 1 102 ? -6.798 -2.273 28.932 1.00 51.57 344 LEU A C 1
ATOM 655 O O . LEU A 1 102 ? -6.953 -1.189 28.352 1.00 51.34 344 LEU A O 1
ATOM 660 N N . ARG A 1 103 ? -6.076 -2.382 30.051 1.00 53.31 345 ARG A N 1
ATOM 661 C CA . ARG A 1 103 ? -5.366 -1.234 30.626 1.00 56.36 345 ARG A CA 1
ATOM 662 C C . ARG A 1 103 ? -4.031 -1.008 29.908 1.00 58.18 345 ARG A C 1
ATOM 663 O O . ARG A 1 103 ? -2.958 -1.004 30.506 1.00 60.64 345 ARG A O 1
ATOM 671 N N . VAL A 1 104 ? -4.118 -0.808 28.590 1.00 58.72 346 VAL A N 1
ATOM 672 C CA . VAL A 1 104 ? -2.949 -0.515 27.774 1.00 58.56 346 VAL A CA 1
ATOM 673 C C . VAL A 1 104 ? -2.947 0.961 27.417 1.00 56.99 346 VAL A C 1
ATOM 674 O O . VAL A 1 104 ? -3.982 1.624 27.365 1.00 60.00 346 VAL A O 1
ATOM 678 N N . GLN A 1 105 ? -1.762 1.479 27.127 1.00 57.16 347 GLN A N 1
ATOM 679 C CA . GLN A 1 105 ? -1.621 2.845 26.645 1.00 66.67 347 GLN A CA 1
ATOM 680 C C . GLN A 1 105 ? -1.207 2.891 25.176 1.00 67.74 347 GLN A C 1
ATOM 681 O O . GLN A 1 105 ? -0.973 3.979 24.639 1.00 67.79 347 GLN A O 1
ATOM 687 N N . HIS A 1 106 ? -1.149 1.733 24.511 1.00 67.22 348 HIS A N 1
ATOM 688 C CA . HIS A 1 106 ? -0.762 1.613 23.110 1.00 66.58 348 HIS A CA 1
ATOM 689 C C . HIS A 1 106 ? -1.425 0.377 22.515 1.00 56.99 348 HIS A C 1
ATOM 690 O O . HIS A 1 106 ? -1.880 -0.516 23.235 1.00 50.59 348 HIS A O 1
ATOM 697 N N . VAL A 1 107 ? -1.460 0.320 21.181 1.00 55.66 349 VAL A N 1
ATOM 698 C CA . VAL A 1 107 ? -2.073 -0.824 20.523 1.00 54.52 349 VAL A CA 1
ATOM 699 C C . VAL A 1 107 ? -1.266 -2.087 20.806 1.00 53.53 349 VAL A C 1
ATOM 700 O O . VAL A 1 107 ? -0.025 -2.085 20.771 1.00 55.61 349 VAL A O 1
ATOM 704 N N . VAL A 1 108 ? -1.981 -3.175 21.104 1.00 50.11 350 VAL A N 1
ATOM 705 C CA . VAL A 1 108 ? -1.411 -4.500 21.333 1.00 48.82 350 VAL A CA 1
ATOM 706 C C . VAL A 1 108 ? -2.046 -5.478 20.344 1.00 45.99 350 VAL A C 1
ATOM 707 O O . VAL A 1 108 ? -3.273 -5.511 20.196 1.00 46.07 350 VAL A O 1
ATOM 711 N N . GLN A 1 109 ? -1.220 -6.291 19.696 1.00 42.07 351 GLN A N 1
ATOM 712 C CA . GLN A 1 109 ? -1.710 -7.379 18.859 1.00 43.18 351 GLN A CA 1
ATOM 713 C C . GLN A 1 109 ? -1.057 -8.679 19.294 1.00 47.34 351 GLN A C 1
ATOM 714 O O . GLN A 1 109 ? 0.163 -8.727 19.473 1.00 53.87 351 GLN A O 1
ATOM 720 N N . GLU A 1 110 ? -1.860 -9.730 19.468 1.00 42.83 352 GLU A N 1
ATOM 721 C CA . GLU A 1 110 ? -1.284 -11.006 19.844 1.00 47.20 352 GLU A CA 1
ATOM 722 C C . GLU A 1 110 ? -2.130 -12.152 19.316 1.00 47.35 352 GLU A C 1
ATOM 723 O O . GLU A 1 110 ? -3.310 -11.991 18.985 1.00 47.51 352 GLU A O 1
ATOM 729 N N . SER A 1 111 ? -1.500 -13.322 19.263 1.00 47.26 353 SER A N 1
ATOM 730 C CA . SER A 1 111 ? -2.165 -14.529 18.819 1.00 43.91 353 SER A CA 1
ATOM 731 C C . SER A 1 111 ? -3.142 -15.013 19.888 1.00 45.91 353 SER A C 1
ATOM 732 O O . SER A 1 111 ? -2.972 -14.726 21.075 1.00 46.59 353 SER A O 1
ATOM 735 N N . PRO A 1 112 ? -4.174 -15.748 19.485 1.00 37.54 354 PRO A N 1
ATOM 736 C CA . PRO A 1 112 ? -5.079 -16.357 20.465 1.00 37.23 354 PRO A CA 1
ATOM 737 C C . PRO A 1 112 ? -4.346 -17.237 21.456 1.00 36.31 354 PRO A C 1
ATOM 738 O O . PRO A 1 112 ? -4.638 -17.163 22.665 1.00 32.41 354 PRO A O 1
ATOM 742 N N . PRO A 1 113 ? -3.380 -18.081 21.031 1.00 34.36 355 PRO A N 1
ATOM 743 C CA . PRO A 1 113 ? -2.657 -18.885 22.036 1.00 36.93 355 PRO A CA 1
ATOM 744 C C . PRO A 1 113 ? -1.925 -18.046 23.075 1.00 37.72 355 PRO A C 1
ATOM 745 O O . PRO A 1 113 ? -1.826 -18.478 24.227 1.00 36.65 355 PRO A O 1
ATOM 749 N N . ALA A 1 114 ? -1.399 -16.870 22.715 1.00 35.77 356 ALA A N 1
ATOM 750 C CA . ALA A 1 114 ? -0.771 -16.009 23.720 1.00 35.00 356 ALA A CA 1
ATOM 751 C C . ALA A 1 114 ? -1.800 -15.469 24.699 1.00 36.33 356 ALA A C 1
ATOM 752 O O . ALA A 1 114 ? -1.576 -15.462 25.926 1.00 36.78 356 ALA A O 1
ATOM 754 N N . PHE A 1 115 ? -2.946 -15.033 24.184 1.00 35.80 357 PHE A N 1
ATOM 755 C CA . PHE A 1 115 ? -4.011 -14.588 25.079 1.00 36.91 357 PHE A CA 1
ATOM 756 C C . PHE A 1 115 ? -4.439 -15.703 26.042 1.00 33.81 357 PHE A C 1
ATOM 757 O O . PHE A 1 115 ? -4.641 -15.461 27.236 1.00 36.82 357 PHE A O 1
ATOM 765 N N . LEU A 1 116 ? -4.566 -16.938 25.545 1.00 33.54 358 LEU A N 1
ATOM 766 C CA . LEU A 1 116 ? -4.989 -18.045 26.401 1.00 34.83 358 LEU A CA 1
ATOM 767 C C . LEU A 1 116 ? -3.915 -18.398 27.418 1.00 37.07 358 LEU A C 1
ATOM 768 O O . LEU A 1 116 ? -4.222 -18.800 28.559 1.00 32.38 358 LEU A O 1
ATOM 773 N N . SER A 1 117 ? -2.651 -18.309 27.000 1.00 36.23 359 SER A N 1
ATOM 774 C CA . SER A 1 117 ? -1.550 -18.559 27.923 1.00 37.41 359 SER A CA 1
ATOM 775 C C . SER A 1 117 ? -1.578 -17.558 29.084 1.00 38.09 359 SER A C 1
ATOM 776 O O . SER A 1 117 ? -1.441 -17.934 30.260 1.00 39.44 359 SER A O 1
ATOM 779 N N . GLY A 1 118 ? -1.777 -16.276 28.774 1.00 37.57 360 GLY A N 1
ATOM 780 C CA . GLY A 1 118 ? -1.943 -15.298 29.839 1.00 37.46 360 GLY A CA 1
ATOM 781 C C . GLY A 1 118 ? -3.132 -15.615 30.723 1.00 35.99 360 GLY A C 1
ATOM 782 O O . GLY A 1 118 ? -3.064 -15.472 31.942 1.00 37.60 360 GLY A O 1
ATOM 783 N N . LEU A 1 119 ? -4.229 -16.068 30.120 1.00 38.27 361 LEU A N 1
ATOM 784 C CA . LEU A 1 119 ? -5.421 -16.412 30.890 1.00 40.49 361 LEU A CA 1
ATOM 785 C C . LEU A 1 119 ? -5.126 -17.519 31.896 1.00 39.99 361 LEU A C 1
ATOM 786 O O . LEU A 1 119 ? -5.452 -17.409 33.088 1.00 41.34 361 LEU A O 1
ATOM 791 N N . ALA A 1 120 ? -4.496 -18.596 31.428 1.00 39.48 362 ALA A N 1
ATOM 792 C CA . ALA A 1 120 ? -4.165 -19.703 32.315 1.00 36.61 362 ALA A CA 1
ATOM 793 C C . ALA A 1 120 ? -3.204 -19.268 33.410 1.00 36.72 362 ALA A C 1
ATOM 794 O O . ALA A 1 120 ? -3.357 -19.663 34.564 1.00 41.06 362 ALA A O 1
ATOM 796 N N . GLN A 1 121 ? -2.199 -18.465 33.060 1.00 38.10 363 GLN A N 1
ATOM 797 C CA . GLN A 1 121 ? -1.193 -18.055 34.033 1.00 44.08 363 GLN A CA 1
ATOM 798 C C . GLN A 1 121 ? -1.783 -17.132 35.095 1.00 41.76 363 GLN A C 1
ATOM 799 O O . GLN A 1 121 ? -1.494 -17.278 36.287 1.00 40.05 363 GLN A O 1
ATOM 805 N N . ARG A 1 122 ? -2.609 -16.178 34.688 1.00 39.08 364 ARG A N 1
ATOM 806 C CA . ARG A 1 122 ? -3.036 -15.148 35.629 1.00 43.18 364 ARG A CA 1
ATOM 807 C C . ARG A 1 122 ? -4.261 -15.534 36.453 1.00 37.69 364 ARG A C 1
ATOM 808 O O . ARG A 1 122 ? -4.321 -15.198 37.641 1.00 40.25 364 ARG A O 1
ATOM 816 N N . VAL A 1 123 ? -5.265 -16.185 35.859 1.00 37.58 365 VAL A N 1
ATOM 817 C CA . VAL A 1 123 ? -6.478 -16.458 36.632 1.00 39.38 365 VAL A CA 1
ATOM 818 C C . VAL A 1 123 ? -6.871 -17.937 36.585 1.00 40.60 365 VAL A C 1
ATOM 819 O O . VAL A 1 123 ? -7.981 -18.290 37.003 1.00 38.97 365 VAL A O 1
ATOM 823 N N . CYS A 1 124 ? -5.959 -18.809 36.118 1.00 31.90 366 CYS A N 1
ATOM 824 C CA . CYS A 1 124 ? -6.129 -20.274 36.164 1.00 38.13 366 CYS A CA 1
ATOM 825 C C . CYS A 1 124 ? -7.282 -20.771 35.291 1.00 38.55 366 CYS A C 1
ATOM 826 O O . CYS A 1 124 ? -7.920 -21.779 35.605 1.00 35.43 366 CYS A O 1
ATOM 829 N N . ILE A 1 125 ? -7.579 -20.095 34.197 1.00 33.26 367 ILE A N 1
ATOM 830 C CA . ILE A 1 125 ? -8.613 -20.557 33.290 1.00 33.07 367 ILE A CA 1
ATOM 831 C C . ILE A 1 125 ? -7.948 -21.282 32.121 1.00 36.64 367 ILE A C 1
ATOM 832 O O . ILE A 1 125 ? -7.037 -20.743 31.468 1.00 33.69 367 ILE A O 1
ATOM 837 N N . GLN A 1 126 ? -8.382 -22.513 31.871 1.00 37.41 368 GLN A N 1
ATOM 838 C CA . GLN A 1 126 ? -7.861 -23.330 30.781 1.00 38.13 368 GLN A CA 1
ATOM 839 C C . GLN A 1 126 ? -8.750 -23.197 29.543 1.00 33.85 368 GLN A C 1
ATOM 840 O O . GLN A 1 126 ? -9.902 -22.773 29.629 1.00 31.40 368 GLN A O 1
ATOM 846 N N . ARG A 1 127 ? -8.201 -23.611 28.387 1.00 36.38 369 ARG A N 1
ATOM 847 C CA . ARG A 1 127 ? -8.870 -23.422 27.095 1.00 34.59 369 ARG A CA 1
ATOM 848 C C . ARG A 1 127 ? -10.190 -24.204 26.993 1.00 35.05 369 ARG A C 1
ATOM 849 O O . ARG A 1 127 ? -11.192 -23.712 26.428 1.00 34.94 369 ARG A O 1
ATOM 857 N N . LYS A 1 128 ? -10.212 -25.433 27.525 1.00 34.48 370 LYS A N 1
ATOM 858 C CA . LYS A 1 128 ? -11.361 -26.301 27.265 1.00 33.42 370 LYS A CA 1
ATOM 859 C C . LYS A 1 128 ? -12.650 -25.755 27.855 1.00 33.06 370 LYS A C 1
ATOM 860 O O . LYS A 1 128 ? -13.636 -25.644 27.107 1.00 33.20 370 LYS A O 1
ATOM 866 N N . PRO A 1 129 ? -12.733 -25.399 29.148 1.00 34.92 371 PRO A N 1
ATOM 867 C CA . PRO A 1 129 ? -13.988 -24.802 29.646 1.00 33.50 371 PRO A CA 1
ATOM 868 C C . PRO A 1 129 ? -14.391 -23.552 28.882 1.00 34.65 371 PRO A C 1
ATOM 869 O O . PRO A 1 129 ? -15.592 -23.278 28.745 1.00 34.58 371 PRO A O 1
ATOM 873 N N . LEU A 1 130 ? -13.424 -22.793 28.366 1.00 31.19 372 LEU A N 1
ATOM 874 C CA . LEU A 1 130 ? -13.775 -21.646 27.537 1.00 29.60 372 LEU A CA 1
ATOM 875 C C . LEU A 1 130 ? -14.639 -22.066 26.353 1.00 32.92 372 LEU A C 1
ATOM 876 O O . LEU A 1 130 ? -15.615 -21.380 26.022 1.00 32.18 372 LEU A O 1
ATOM 881 N N A ARG A 1 131 ? -14.299 -23.194 25.708 0.61 32.56 373 ARG A N 1
ATOM 882 N N B ARG A 1 131 ? -14.340 -23.213 25.727 0.39 32.73 373 ARG A N 1
ATOM 883 C CA A ARG A 1 131 ? -15.124 -23.629 24.576 0.61 35.16 373 ARG A CA 1
ATOM 884 C CA B ARG A 1 131 ? -15.086 -23.629 24.539 0.39 35.03 373 ARG A CA 1
ATOM 885 C C A ARG A 1 131 ? -16.615 -23.694 24.917 0.61 35.48 373 ARG A C 1
ATOM 886 C C B ARG A 1 131 ? -16.553 -23.930 24.822 0.39 35.69 373 ARG A C 1
ATOM 887 O O A ARG A 1 131 ? -17.465 -23.448 24.052 0.61 33.35 373 ARG A O 1
ATOM 888 O O B ARG A 1 131 ? -17.325 -24.116 23.873 0.39 34.02 373 ARG A O 1
ATOM 903 N N A PHE A 1 132 ? -16.951 -24.025 26.160 0.61 36.41 374 PHE A N 1
ATOM 904 N N B PHE A 1 132 ? -16.949 -23.986 26.091 0.39 36.25 374 PHE A N 1
ATOM 905 C CA A PHE A 1 132 ? -18.322 -24.314 26.564 0.61 37.10 374 PHE A CA 1
ATOM 906 C CA B PHE A 1 132 ? -18.312 -24.308 26.484 0.39 36.94 374 PHE A CA 1
ATOM 907 C C A PHE A 1 132 ? -19.073 -23.088 27.058 0.61 37.95 374 PHE A C 1
ATOM 908 C C B PHE A 1 132 ? -19.059 -23.101 27.030 0.39 37.84 374 PHE A C 1
ATOM 909 O O A PHE A 1 132 ? -20.250 -23.205 27.418 0.61 38.56 374 PHE A O 1
ATOM 910 O O B PHE A 1 132 ? -20.225 -23.237 27.418 0.39 38.46 374 PHE A O 1
ATOM 925 N N . CYS A 1 133 ? -18.423 -21.925 27.060 1.00 37.24 375 CYS A N 1
ATOM 926 C CA A CYS A 1 133 ? -18.919 -20.765 27.803 0.56 40.47 375 CYS A CA 1
ATOM 927 C CA B CYS A 1 133 ? -18.957 -20.813 27.841 0.44 40.25 375 CYS A CA 1
ATOM 928 C C . CYS A 1 133 ? -20.281 -20.302 27.297 1.00 41.06 375 CYS A C 1
ATOM 929 O O . CYS A 1 133 ? -21.189 -20.005 28.087 1.00 40.07 375 CYS A O 1
ATOM 934 N N . ALA A 1 134 ? -20.434 -20.198 25.967 1.00 35.49 376 ALA A N 1
ATOM 935 C CA . ALA A 1 134 ? -21.695 -19.689 25.424 1.00 36.30 376 ALA A CA 1
ATOM 936 C C . ALA A 1 134 ? -22.853 -20.617 25.770 1.00 36.88 376 ALA A C 1
ATOM 937 O O . ALA A 1 134 ? -23.935 -20.154 26.167 1.00 38.96 376 ALA A O 1
ATOM 939 N N . GLU A 1 135 ? -22.654 -21.928 25.600 1.00 37.26 377 GLU A N 1
ATOM 940 C CA . GLU A 1 135 ? -23.723 -22.877 25.898 1.00 43.92 377 GLU A CA 1
ATOM 941 C C . GLU A 1 135 ? -24.039 -22.891 27.387 1.00 38.10 377 GLU A C 1
ATOM 942 O O . GLU A 1 135 ? -25.210 -22.930 27.782 1.00 41.06 377 GLU A O 1
ATOM 948 N N . ARG A 1 136 ? -23.007 -22.856 28.229 1.00 34.67 378 ARG A N 1
ATOM 949 C CA . ARG A 1 136 ? -23.249 -22.870 29.665 1.00 35.85 378 ARG A CA 1
ATOM 950 C C . ARG A 1 136 ? -24.012 -21.624 30.088 1.00 37.67 378 ARG A C 1
ATOM 951 O O . ARG A 1 136 ? -24.858 -21.675 30.989 1.00 40.09 378 ARG A O 1
ATOM 959 N N . LEU A 1 137 ? -23.729 -20.490 29.442 1.00 36.34 379 LEU A N 1
ATOM 960 C CA . LEU A 1 137 ? -24.438 -19.263 29.784 1.00 34.75 379 LEU A CA 1
ATOM 961 C C . LEU A 1 137 ? -25.897 -19.345 29.351 1.00 38.31 379 LEU A C 1
ATOM 962 O O . LEU A 1 137 ? -26.798 -18.944 30.099 1.00 38.31 379 LEU A O 1
ATOM 967 N N . ARG A 1 138 ? -26.150 -19.873 28.146 1.00 39.52 380 ARG A N 1
ATOM 968 C CA . ARG A 1 138 ? -27.535 -20.050 27.712 1.00 44.77 380 ARG A CA 1
ATOM 969 C C . ARG A 1 138 ? -28.305 -20.954 28.670 1.00 42.75 380 ARG A C 1
ATOM 970 O O . ARG A 1 138 ? -29.461 -20.668 29.013 1.00 42.09 380 ARG A O 1
ATOM 978 N N . SER A 1 139 ? -27.666 -22.035 29.134 1.00 39.13 381 SER A N 1
ATOM 979 C CA . SER A 1 139 ? -28.294 -22.906 30.129 1.00 42.76 381 SER A CA 1
ATOM 980 C C . SER A 1 139 ? -28.590 -22.155 31.424 1.00 44.77 381 SER A C 1
ATOM 981 O O . SER A 1 139 ? -29.688 -22.260 31.979 1.00 49.91 381 SER A O 1
ATOM 984 N N . LEU A 1 140 ? -27.617 -21.398 31.931 1.00 42.26 382 LEU A N 1
ATOM 985 C CA . LEU A 1 140 ? -27.828 -20.675 33.183 1.00 44.57 382 LEU A CA 1
ATOM 986 C C . LEU A 1 140 ? -28.963 -19.657 33.061 1.00 48.02 382 LEU A C 1
ATOM 987 O O . LEU A 1 140 ? -29.776 -19.510 33.984 1.00 48.11 382 LEU A O 1
ATOM 992 N N . LEU A 1 141 ? -29.035 -18.940 31.927 1.00 48.66 383 LEU A N 1
ATOM 993 C CA . LEU A 1 141 ? -30.094 -17.948 31.749 1.00 51.54 383 LEU A CA 1
ATOM 994 C C . LEU A 1 141 ? -31.457 -18.619 31.637 1.00 54.69 383 LEU A C 1
ATOM 995 O O . LEU A 1 141 ? -32.455 -18.114 32.172 1.00 57.22 383 LEU A O 1
ATOM 1000 N N . HIS A 1 142 ? -31.521 -19.748 30.929 1.00 53.76 384 HIS A N 1
ATOM 1001 C CA . HIS A 1 142 ? -32.766 -20.501 30.858 1.00 61.77 384 HIS A CA 1
ATOM 1002 C C . HIS A 1 142 ? -33.177 -21.012 32.233 1.00 63.51 384 HIS A C 1
ATOM 1003 O O . HIS A 1 142 ? -34.365 -21.007 32.581 1.00 65.48 384 HIS A O 1
ATOM 1010 N N . THR A 1 143 ? -32.199 -21.435 33.038 1.00 62.82 385 THR A N 1
ATOM 1011 C CA . THR A 1 143 ? -32.491 -22.028 34.341 1.00 62.59 385 THR A CA 1
ATOM 1012 C C . THR A 1 143 ? -32.974 -20.978 35.332 1.00 63.39 385 THR A C 1
ATOM 1013 O O . THR A 1 143 ? -33.925 -21.223 36.080 1.00 65.69 385 THR A O 1
ATOM 1017 N N . LEU A 1 144 ? -32.341 -19.800 35.352 1.00 62.59 386 LEU A N 1
ATOM 1018 C CA . LEU A 1 144 ? -32.867 -18.738 36.205 1.00 66.20 386 LEU A CA 1
ATOM 1019 C C . LEU A 1 144 ? -34.155 -18.135 35.649 1.00 72.60 386 LEU A C 1
ATOM 1020 O O . LEU A 1 144 ? -34.723 -17.239 36.279 1.00 74.19 386 LEU A O 1
ATOM 1025 N N . GLU A 1 145 ? -34.632 -18.631 34.503 1.00 76.46 387 GLU A N 1
ATOM 1026 C CA . GLU A 1 145 ? -35.896 -18.216 33.897 1.00 83.03 387 GLU A CA 1
ATOM 1027 C C . GLU A 1 145 ? -35.931 -16.717 33.642 1.00 87.62 387 GLU A C 1
ATOM 1028 O O . GLU A 1 145 ? -36.998 -16.097 33.653 1.00 93.68 387 GLU A O 1
ATOM 1034 N N . ILE A 1 146 ? -34.759 -16.124 33.419 1.00 85.72 388 ILE A N 1
ATOM 1035 C CA . ILE A 1 146 ? -34.704 -14.710 33.083 1.00 88.71 388 ILE A CA 1
ATOM 1036 C C . ILE A 1 146 ? -35.415 -14.508 31.754 1.00 94.98 388 ILE A C 1
ATOM 1037 O O . ILE A 1 146 ? -34.988 -15.032 30.717 1.00 94.42 388 ILE A O 1
ATOM 1042 N N . THR A 1 147 ? -36.519 -13.761 31.786 1.00 101.92 389 THR A N 1
ATOM 1043 C CA . THR A 1 147 ? -37.368 -13.630 30.606 1.00 108.70 389 THR A CA 1
ATOM 1044 C C . THR A 1 147 ? -36.705 -12.763 29.542 1.00 108.81 389 THR A C 1
ATOM 1045 O O . THR A 1 147 ? -36.483 -13.207 28.409 1.00 107.45 389 THR A O 1
ATOM 1049 N N . ASP A 1 148 ? -36.388 -11.519 29.888 1.00 110.81 390 ASP A N 1
ATOM 1050 C CA . ASP A 1 148 ? -35.701 -10.640 28.953 1.00 113.30 390 ASP A CA 1
ATOM 1051 C C . ASP A 1 148 ? -34.304 -11.177 28.675 1.00 108.00 390 ASP A C 1
ATOM 1052 O O . ASP A 1 148 ? -33.570 -11.525 29.605 1.00 106.24 390 ASP A O 1
ATOM 1057 N N . LEU A 1 149 ? -33.938 -11.257 27.396 1.00 107.64 391 LEU A N 1
ATOM 1058 C CA . LEU A 1 149 ? -32.613 -11.729 27.004 1.00 102.41 391 LEU A CA 1
ATOM 1059 C C . LEU A 1 149 ? -31.658 -10.606 26.622 1.00 103.96 391 LEU A C 1
ATOM 1060 O O . LEU A 1 149 ? -30.448 -10.739 26.844 1.00 97.64 391 LEU A O 1
ATOM 1065 N N . ALA A 1 150 ? -32.172 -9.509 26.051 1.00 91.65 392 ALA A N 1
ATOM 1066 C CA . ALA A 1 150 ? -31.328 -8.362 25.723 1.00 90.68 392 ALA A CA 1
ATOM 1067 C C . ALA A 1 150 ? -30.657 -7.786 26.964 1.00 86.70 392 ALA A C 1
ATOM 1068 O O . ALA A 1 150 ? -29.563 -7.211 26.870 1.00 83.96 392 ALA A O 1
ATOM 1070 N N . ASP A 1 151 ? -31.295 -7.945 28.131 1.00 84.33 393 ASP A N 1
ATOM 1071 C CA . ASP A 1 151 ? -30.718 -7.493 29.393 1.00 78.49 393 ASP A CA 1
ATOM 1072 C C . ASP A 1 151 ? -29.291 -7.984 29.576 1.00 64.81 393 ASP A C 1
ATOM 1073 O O . ASP A 1 151 ? -28.458 -7.276 30.154 1.00 62.79 393 ASP A O 1
ATOM 1078 N N . PHE A 1 152 ? -28.985 -9.185 29.079 1.00 55.28 394 PHE A N 1
ATOM 1079 C CA . PHE A 1 152 ? -27.677 -9.801 29.253 1.00 49.84 394 PHE A CA 1
ATOM 1080 C C . PHE A 1 152 ? -26.885 -9.853 27.954 1.00 46.59 394 PHE A C 1
ATOM 1081 O O . PHE A 1 152 ? -26.013 -10.710 27.800 1.00 47.46 394 PHE A O 1
ATOM 1089 N N A SER A 1 153 ? -27.172 -8.950 27.015 0.55 46.12 395 SER A N 1
ATOM 1090 N N B SER A 1 153 ? -27.163 -8.955 27.018 0.45 46.22 395 SER A N 1
ATOM 1091 C CA A SER A 1 153 ? -26.394 -8.943 25.776 0.55 46.48 395 SER A CA 1
ATOM 1092 C CA B SER A 1 153 ? -26.386 -8.957 25.781 0.45 46.42 395 SER A CA 1
ATOM 1093 C C A SER A 1 153 ? -24.906 -8.706 26.008 0.55 44.54 395 SER A C 1
ATOM 1094 C C B SER A 1 153 ? -24.901 -8.705 26.006 0.45 44.48 395 SER A C 1
ATOM 1095 O O A SER A 1 153 ? -24.099 -9.348 25.304 0.55 42.23 395 SER A O 1
ATOM 1096 O O B SER A 1 153 ? -24.090 -9.335 25.294 0.45 42.33 395 SER A O 1
ATOM 1101 N N . PRO A 1 154 ? -24.450 -7.854 26.931 1.00 43.99 396 PRO A N 1
ATOM 1102 C CA . PRO A 1 154 ? -23.000 -7.739 27.158 1.00 42.97 396 PRO A CA 1
ATOM 1103 C C . PRO A 1 154 ? -22.351 -9.046 27.624 1.00 42.22 396 PRO A C 1
ATOM 1104 O O . PRO A 1 154 ? -21.336 -9.474 27.050 1.00 42.19 396 PRO A O 1
ATOM 1108 N N . LEU A 1 155 ? -22.919 -9.701 28.644 1.00 37.81 397 LEU A N 1
ATOM 1109 C CA . LEU A 1 155 ? -22.317 -10.933 29.139 1.00 38.45 397 LEU A CA 1
ATOM 1110 C C . LEU A 1 155 ? -22.292 -11.994 28.051 1.00 36.52 397 LEU A C 1
ATOM 1111 O O . LEU A 1 155 ? -21.288 -12.698 27.877 1.00 41.25 397 LEU A O 1
ATOM 1116 N N . THR A 1 156 ? -23.374 -12.099 27.282 1.00 36.06 398 THR A N 1
ATOM 1117 C CA . THR A 1 156 ? -23.388 -13.048 26.171 1.00 39.75 398 THR A CA 1
ATOM 1118 C C . THR A 1 156 ? -22.260 -12.754 25.193 1.00 41.89 398 THR A C 1
ATOM 1119 O O . THR A 1 156 ? -21.583 -13.675 24.713 1.00 42.24 398 THR A O 1
ATOM 1123 N N . LEU A 1 157 ? -22.009 -11.469 24.931 1.00 41.70 399 LEU A N 1
ATOM 1124 C CA . LEU A 1 157 ? -20.905 -11.104 24.049 1.00 41.87 399 LEU A CA 1
ATOM 1125 C C . LEU A 1 157 ? -19.586 -11.624 24.608 1.00 38.11 399 LEU A C 1
ATOM 1126 O O . LEU A 1 157 ? -18.823 -12.297 23.901 1.00 39.84 399 LEU A O 1
ATOM 1131 N N . LEU A 1 158 ? -19.362 -11.426 25.915 1.00 35.31 400 LEU A N 1
ATOM 1132 C CA . LEU A 1 158 ? -18.164 -11.978 26.547 1.00 31.95 400 LEU A CA 1
ATOM 1133 C C . LEU A 1 158 ? -18.108 -13.493 26.382 1.00 32.32 400 LEU A C 1
ATOM 1134 O O . LEU A 1 158 ? -17.057 -14.048 26.029 1.00 30.96 400 LEU A O 1
ATOM 1139 N N . ALA A 1 159 ? -19.241 -14.176 26.586 1.00 33.79 401 ALA A N 1
ATOM 1140 C CA . ALA A 1 159 ? -19.224 -15.630 26.460 1.00 32.26 401 ALA A CA 1
ATOM 1141 C C . ALA A 1 159 ? -18.888 -16.030 25.034 1.00 36.72 401 ALA A C 1
ATOM 1142 O O . ALA A 1 159 ? -18.100 -16.962 24.811 1.00 40.06 401 ALA A O 1
ATOM 1144 N N A ASN A 1 160 ? -19.433 -15.293 24.055 0.54 37.86 402 ASN A N 1
ATOM 1145 N N B ASN A 1 160 ? -19.489 -15.345 24.053 0.46 37.92 402 ASN A N 1
ATOM 1146 C CA A ASN A 1 160 ? -19.132 -15.616 22.668 0.54 37.63 402 ASN A CA 1
ATOM 1147 C CA B ASN A 1 160 ? -19.165 -15.581 22.648 0.46 37.71 402 ASN A CA 1
ATOM 1148 C C A ASN A 1 160 ? -17.646 -15.455 22.412 0.54 37.19 402 ASN A C 1
ATOM 1149 C C B ASN A 1 160 ? -17.663 -15.454 22.421 0.46 37.19 402 ASN A C 1
ATOM 1150 O O A ASN A 1 160 ? -17.005 -16.348 21.845 0.54 37.08 402 ASN A O 1
ATOM 1151 O O B ASN A 1 160 ? -17.0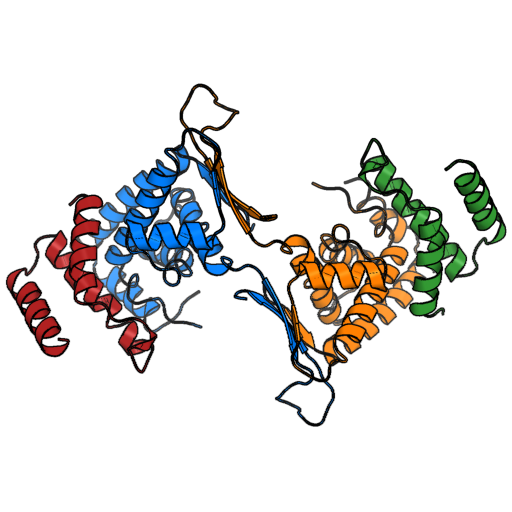29 -16.361 21.870 0.46 37.00 402 ASN A O 1
ATOM 1160 N N . PHE A 1 161 ? -17.066 -14.351 22.895 1.00 38.39 403 PHE A N 1
ATOM 1161 C CA . PHE A 1 161 ? -15.631 -14.157 22.735 1.00 38.02 403 PHE A CA 1
ATOM 1162 C C . PHE A 1 161 ? -14.886 -15.364 23.301 1.00 35.84 403 PHE A C 1
ATOM 1163 O O . PHE A 1 161 ? -14.067 -15.987 22.610 1.00 38.04 403 PHE A O 1
ATOM 1171 N N . ALA A 1 162 ? -15.270 -15.780 24.518 1.00 36.25 404 ALA A N 1
ATOM 1172 C CA . ALA A 1 162 ? -14.619 -16.918 25.158 1.00 39.76 404 ALA A CA 1
ATOM 1173 C C . ALA A 1 162 ? -14.691 -18.147 24.254 1.00 33.27 404 ALA A C 1
ATOM 1174 O O . ALA A 1 162 ? -13.682 -18.825 24.022 1.00 30.21 404 ALA A O 1
ATOM 1176 N N . THR A 1 163 ? -15.871 -18.412 23.693 1.00 31.93 405 THR A N 1
ATOM 1177 C CA . THR A 1 163 ? -16.003 -19.599 22.857 1.00 36.03 405 THR A CA 1
ATOM 1178 C C . THR A 1 163 ? -15.169 -19.460 21.580 1.00 36.66 405 THR A C 1
ATOM 1179 O O . THR A 1 163 ? -14.384 -20.357 21.242 1.00 34.94 405 THR A O 1
ATOM 1183 N N . LEU A 1 164 ? -15.234 -18.297 20.926 1.00 38.29 406 LEU A N 1
ATOM 1184 C CA . LEU A 1 164 ? -14.543 -18.162 19.645 1.00 38.06 406 LEU A CA 1
ATOM 1185 C C . LEU A 1 164 ? -13.040 -18.283 19.842 1.00 37.86 406 LEU A C 1
ATOM 1186 O O . LEU A 1 164 ? -12.372 -19.090 19.174 1.00 36.40 406 LEU A O 1
ATOM 1191 N N . VAL A 1 165 ? -12.506 -17.549 20.830 1.00 35.01 407 VAL A N 1
ATOM 1192 C CA . VAL A 1 165 ? -11.063 -17.536 21.011 1.00 34.33 407 VAL A CA 1
ATOM 1193 C C . VAL A 1 165 ? -10.579 -18.913 21.446 1.00 32.51 407 VAL A C 1
ATOM 1194 O O . VAL A 1 165 ? -9.438 -19.297 21.152 1.00 32.46 407 VAL A O 1
ATOM 1198 N N . SER A 1 166 ? -11.430 -19.689 22.118 1.00 30.62 408 SER A N 1
ATOM 1199 C CA . SER A 1 166 ? -10.919 -20.983 22.547 1.00 31.90 408 SER A CA 1
ATOM 1200 C C . SER A 1 166 ? -11.044 -21.981 21.413 1.00 34.48 408 SER A C 1
ATOM 1201 O O . SER A 1 166 ? -10.150 -22.807 21.212 1.00 34.88 408 SER A O 1
ATOM 1204 N N . THR A 1 167 ? -12.127 -21.879 20.636 1.00 33.61 409 THR A N 1
ATOM 1205 C CA . THR A 1 167 ? -12.376 -22.920 19.648 1.00 35.38 409 THR A CA 1
ATOM 1206 C C . THR A 1 167 ? -11.417 -22.782 18.482 1.00 35.72 409 THR A C 1
ATOM 1207 O O . THR A 1 167 ? -10.857 -23.771 18.004 1.00 39.53 409 THR A O 1
ATOM 1211 N N . TYR A 1 168 ? -11.161 -21.549 18.064 1.00 33.66 410 TYR A N 1
ATOM 1212 C CA . TYR A 1 168 ? -10.426 -21.278 16.839 1.00 37.00 410 TYR A CA 1
ATOM 1213 C C . TYR A 1 168 ? -9.009 -20.793 17.106 1.00 41.61 410 TYR A C 1
ATOM 1214 O O . TYR A 1 168 ? -8.413 -20.122 16.256 1.00 42.44 410 TYR A O 1
ATOM 1223 N N . ALA A 1 169 ? -8.458 -21.143 18.272 1.00 42.26 411 ALA A N 1
ATOM 1224 C CA . ALA A 1 169 ? -7.209 -20.547 18.725 1.00 44.12 411 ALA A CA 1
ATOM 1225 C C . ALA A 1 169 ? -6.058 -20.861 17.773 1.00 46.00 411 ALA A C 1
ATOM 1226 O O . ALA A 1 169 ? -5.215 -19.999 17.495 1.00 47.10 411 ALA A O 1
ATOM 1228 N N . LYS A 1 170 ? -6.007 -22.085 17.257 1.00 46.13 412 LYS A N 1
ATOM 1229 C CA . LYS A 1 170 ? -4.894 -22.510 16.421 1.00 48.00 412 LYS A CA 1
ATOM 1230 C C . LYS A 1 170 ? -5.202 -22.417 14.932 1.00 46.51 412 LYS A C 1
ATOM 1231 O O . LYS A 1 170 ? -4.430 -22.934 14.121 1.00 46.97 412 LYS A O 1
ATOM 1237 N N . GLY A 1 171 ? -6.292 -21.753 14.557 1.00 42.18 413 GLY A N 1
ATOM 1238 C CA . GLY A 1 171 ? -6.561 -21.579 13.157 1.00 43.49 413 GLY A CA 1
ATOM 1239 C C . GLY A 1 171 ? -6.955 -22.905 12.493 1.00 43.07 413 GLY A C 1
ATOM 1240 O O . GLY A 1 171 ? -7.360 -23.876 13.143 1.00 35.75 413 GLY A O 1
ATOM 1241 N N . PHE A 1 172 ? -6.839 -22.935 11.168 1.00 40.81 414 PHE A N 1
ATOM 1242 C CA . PHE A 1 172 ? -7.375 -24.060 10.425 1.00 38.18 414 PHE A CA 1
ATOM 1243 C C . PHE A 1 172 ? -6.259 -24.817 9.731 1.00 35.30 414 PHE A C 1
ATOM 1244 O O . PHE A 1 172 ? -5.139 -24.324 9.578 1.00 33.02 414 PHE A O 1
ATOM 1252 N N . THR A 1 173 ? -6.594 -26.027 9.290 1.00 35.99 415 THR A N 1
ATOM 1253 C CA . THR A 1 173 ? -5.647 -26.893 8.623 1.00 35.10 415 THR A CA 1
ATOM 1254 C C . THR A 1 173 ? -6.396 -27.738 7.601 1.00 36.03 415 THR A C 1
ATOM 1255 O O . THR A 1 173 ? -7.609 -27.976 7.716 1.00 35.84 415 THR A O 1
ATOM 1259 N N . ILE A 1 174 ? -5.642 -28.189 6.605 1.00 34.28 416 ILE A N 1
ATOM 1260 C CA . ILE A 1 174 ? -6.120 -29.091 5.567 1.00 37.68 416 ILE A CA 1
ATOM 1261 C C . ILE A 1 174 ? -5.365 -30.413 5.691 1.00 37.02 416 ILE A C 1
ATOM 1262 O O . ILE A 1 174 ? -4.128 -30.448 5.652 1.00 37.64 416 ILE A O 1
ATOM 1267 N N . ILE A 1 175 ? -6.111 -31.500 5.813 1.00 39.34 417 ILE A N 1
ATOM 1268 C CA . ILE A 1 175 ? -5.559 -32.848 5.875 1.00 39.72 417 ILE A CA 1
ATOM 1269 C C . ILE A 1 175 ? -6.114 -33.627 4.696 1.00 40.70 417 ILE A C 1
ATOM 1270 O O . ILE A 1 175 ? -7.330 -33.810 4.601 1.00 43.87 417 ILE A O 1
ATOM 1275 N N . ILE A 1 176 ? -5.240 -34.113 3.817 1.00 40.15 418 ILE A N 1
ATOM 1276 C CA . ILE A 1 176 ? -5.656 -34.971 2.708 1.00 45.09 418 ILE A CA 1
ATOM 1277 C C . ILE A 1 176 ? -5.225 -36.403 3.019 1.00 49.60 418 ILE A C 1
ATOM 1278 O O . ILE A 1 176 ? -4.030 -36.679 3.193 1.00 48.72 418 ILE A O 1
ATOM 1283 N N . GLU A 1 177 ? -6.217 -37.325 3.105 1.00 55.23 419 GLU A N 1
ATOM 1284 C CA . GLU A 1 177 ? -6.0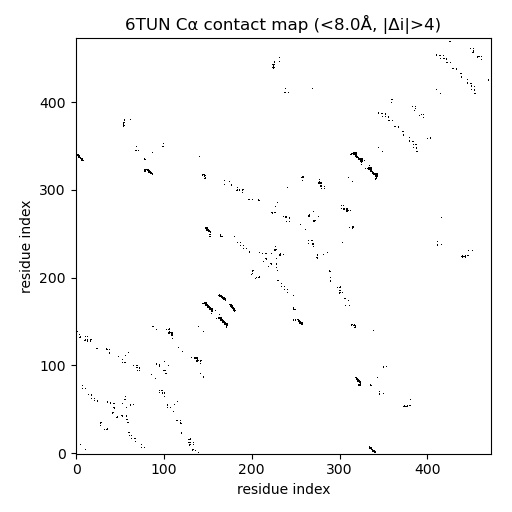10 -38.762 3.277 1.00 61.24 419 GLU A CA 1
ATOM 1285 C C . GLU A 1 177 ? -6.158 -39.469 1.942 1.00 57.87 419 GLU A C 1
ATOM 1286 O O . GLU A 1 177 ? -7.180 -39.285 1.263 1.00 57.46 419 GLU A O 1
ATOM 1292 N N . PRO A 1 178 ? -5.182 -40.298 1.556 1.00 54.49 420 PRO A N 1
ATOM 1293 C CA . PRO A 1 178 ? -5.201 -40.883 0.209 1.00 53.23 420 PRO A CA 1
ATOM 1294 C C . PRO A 1 178 ? -6.338 -41.859 -0.030 1.00 51.79 420 PRO A C 1
ATOM 1295 O O . PRO A 1 178 ? -6.610 -42.172 -1.197 1.00 50.12 420 PRO A O 1
ATOM 1299 N N . PHE A 1 179 ? -7.001 -42.363 1.009 1.00 51.10 421 PHE A N 1
ATOM 1300 C CA . PHE A 1 179 ? -8.183 -43.188 0.788 1.00 54.39 421 PHE A CA 1
ATOM 1301 C C . PHE A 1 179 ? -8.998 -43.241 2.068 1.00 58.97 421 PHE A C 1
ATOM 1302 O O . PHE A 1 179 ? -8.499 -42.953 3.157 1.00 61.59 421 PHE A O 1
ATOM 1310 N N . ASP A 1 180 ? -10.266 -43.613 1.917 1.00 61.93 422 ASP A N 1
ATOM 1311 C CA . ASP A 1 180 ? -11.168 -43.731 3.055 1.00 66.50 422 ASP A CA 1
ATOM 1312 C C . ASP A 1 180 ? -10.992 -45.095 3.718 1.00 68.69 422 ASP A C 1
ATOM 1313 O O . ASP A 1 180 ? -10.975 -46.130 3.042 1.00 69.99 422 ASP A O 1
ATOM 1318 N N . ASP A 1 181 ? -10.857 -45.088 5.044 1.00 69.29 423 ASP A N 1
ATOM 1319 C CA . ASP A 1 181 ? -10.662 -46.332 5.776 1.00 76.53 423 ASP A CA 1
ATOM 1320 C C . ASP A 1 181 ? -11.883 -47.237 5.677 1.00 75.39 423 ASP A C 1
ATOM 1321 O O . ASP A 1 181 ? -11.748 -48.465 5.714 1.00 79.08 423 ASP A O 1
ATOM 1326 N N . ARG A 1 182 ? -13.076 -46.652 5.537 1.00 72.64 424 ARG A N 1
ATOM 1327 C CA . ARG A 1 182 ? -14.296 -47.455 5.471 1.00 76.34 424 ARG A CA 1
ATOM 1328 C C . ARG A 1 182 ? -14.323 -48.367 4.245 1.00 71.07 424 ARG A C 1
ATOM 1329 O O . ARG A 1 182 ? -14.894 -49.462 4.301 1.00 69.42 424 ARG A O 1
ATOM 1337 N N . THR A 1 183 ? -13.729 -47.933 3.131 1.00 66.71 425 THR A N 1
ATOM 1338 C CA . THR A 1 183 ? -13.762 -48.657 1.855 1.00 62.41 425 THR A CA 1
ATOM 1339 C C . THR A 1 183 ? -12.342 -48.761 1.316 1.00 59.13 425 THR A C 1
ATOM 1340 O O . THR A 1 183 ? -11.979 -48.086 0.344 1.00 56.14 425 THR A O 1
ATOM 1344 N N . PRO A 1 184 ? -11.501 -49.596 1.931 1.00 63.33 426 PRO A N 1
ATOM 1345 C CA . PRO A 1 184 ? -10.065 -49.541 1.623 1.00 63.38 426 PRO A CA 1
ATOM 1346 C C . PRO A 1 184 ? -9.688 -50.087 0.253 1.00 62.66 426 PRO A C 1
ATOM 1347 O O . PRO A 1 184 ? -8.509 -49.992 -0.109 1.00 64.77 426 PRO A O 1
ATOM 1351 N N . THR A 1 185 ? -10.614 -50.675 -0.509 1.00 63.10 427 THR A N 1
ATOM 1352 C CA . THR A 1 185 ? -10.268 -51.202 -1.824 1.00 63.58 427 THR A CA 1
ATOM 1353 C C . THR A 1 185 ? -10.632 -50.249 -2.954 1.00 59.94 427 THR A C 1
ATOM 1354 O O . THR A 1 185 ? -10.442 -50.593 -4.128 1.00 58.21 427 THR A O 1
ATOM 1358 N N . ILE A 1 186 ? -11.143 -49.062 -2.645 1.00 52.21 428 ILE A N 1
ATOM 1359 C CA . ILE A 1 186 ? -11.373 -48.074 -3.685 1.00 49.44 428 ILE A CA 1
ATOM 1360 C C . ILE A 1 186 ? -10.523 -46.844 -3.392 1.00 49.52 428 ILE A C 1
ATOM 1361 O O . ILE A 1 186 ? -10.109 -46.581 -2.255 1.00 49.51 428 ILE A O 1
ATOM 1366 N N . ALA A 1 187 ? -10.242 -46.098 -4.455 1.00 49.42 429 ALA A N 1
ATOM 1367 C CA . ALA A 1 187 ? -9.513 -44.841 -4.342 1.00 48.91 429 ALA A CA 1
ATOM 1368 C C . ALA A 1 187 ? -10.559 -43.776 -4.083 1.00 46.02 429 ALA A C 1
ATOM 1369 O O . ALA A 1 187 ? -11.094 -43.166 -5.008 1.00 46.36 429 ALA A O 1
ATOM 1371 N N . ASN A 1 188 ? -10.886 -43.573 -2.807 1.00 42.13 430 ASN A N 1
ATOM 1372 C CA . ASN A 1 188 ? -11.740 -42.465 -2.393 1.00 41.14 430 ASN A CA 1
ATOM 1373 C C . ASN A 1 188 ? -10.971 -41.594 -1.403 1.00 40.12 430 ASN A C 1
ATOM 1374 O O . ASN A 1 188 ? -11.256 -41.613 -0.200 1.00 43.25 430 ASN A O 1
ATOM 1379 N N . PRO A 1 189 ? -9.968 -40.849 -1.875 1.00 41.32 431 PRO A N 1
ATOM 1380 C CA . PRO A 1 189 ? -9.298 -39.886 -0.978 1.00 40.34 431 PRO A CA 1
ATOM 1381 C C . PRO A 1 189 ? -10.273 -38.871 -0.396 1.00 38.55 431 PRO A C 1
ATOM 1382 O O . PRO A 1 189 ? -11.350 -38.610 -0.940 1.00 37.57 431 PRO A O 1
ATOM 1386 N N . ILE A 1 190 ? -9.881 -38.304 0.745 1.00 39.46 432 ILE A N 1
ATOM 1387 C CA . ILE A 1 190 ? -10.709 -37.372 1.504 1.00 42.57 432 ILE A CA 1
ATOM 1388 C C . ILE A 1 190 ? -9.885 -36.138 1.827 1.00 44.56 432 ILE A C 1
ATOM 1389 O O . ILE A 1 190 ? -8.767 -36.260 2.338 1.00 42.39 432 ILE A O 1
ATOM 1394 N N . LEU A 1 191 ? -10.444 -34.957 1.557 1.00 45.97 433 LEU A N 1
ATOM 1395 C CA . LEU A 1 191 ? -9.891 -33.694 2.038 1.00 46.22 433 LEU A CA 1
ATOM 1396 C C . LEU A 1 191 ? -10.685 -33.234 3.258 1.00 44.80 433 LEU A C 1
ATOM 1397 O O . LEU A 1 191 ? -11.916 -33.158 3.207 1.00 44.60 433 LEU A O 1
ATOM 1402 N N . HIS A 1 192 ? -9.977 -32.924 4.343 1.00 42.30 434 HIS A N 1
ATOM 1403 C CA . HIS A 1 192 ? -10.562 -32.448 5.590 1.00 44.59 434 HIS A CA 1
ATOM 1404 C C . HIS A 1 192 ? -10.079 -31.022 5.829 1.00 47.69 434 HIS A C 1
ATOM 1405 O O . HIS A 1 192 ? -8.870 -30.783 5.907 1.00 50.68 434 HIS A O 1
ATOM 1412 N N . PHE A 1 193 ? -11.013 -30.091 5.986 1.00 42.53 435 PHE A N 1
ATOM 1413 C CA . PHE A 1 193 ? -10.708 -28.739 6.428 1.00 38.16 435 PHE A CA 1
ATOM 1414 C C . PHE A 1 193 ? -11.289 -28.576 7.824 1.00 37.72 435 PHE A C 1
ATOM 1415 O O . PHE A 1 193 ? -12.486 -28.804 8.022 1.00 39.25 435 PHE A O 1
ATOM 1423 N N . SER A 1 194 ? -10.454 -28.216 8.797 1.00 35.86 436 SER A N 1
ATOM 1424 C CA . SER A 1 194 ? -10.969 -28.124 10.165 1.00 47.10 436 SER A CA 1
ATOM 1425 C C . SER A 1 194 ? -9.978 -27.365 11.030 1.00 48.81 436 SER A C 1
ATOM 1426 O O . SER A 1 194 ? -8.913 -26.970 10.560 1.00 44.52 436 SER A O 1
ATOM 1429 N N . CYS A 1 195 ? -10.323 -27.210 12.324 1.00 53.15 437 CYS A N 1
ATOM 1430 C CA . CYS A 1 195 ? -9.507 -26.508 13.311 1.00 58.76 437 CYS A CA 1
ATOM 1431 C C . CYS A 1 195 ? -8.286 -27.312 13.726 1.00 62.29 437 CYS A C 1
ATOM 1432 O O . CYS A 1 195 ? -7.986 -28.379 13.200 1.00 59.43 437 CYS A O 1
ATOM 1435 N N . MET A 1 196 ? -7.613 -26.798 14.756 1.00 76.59 438 MET A N 1
ATOM 1436 C CA . MET A 1 196 ? -6.780 -27.580 15.679 1.00 85.96 438 MET A CA 1
ATOM 1437 C C . MET A 1 196 ? -5.570 -28.195 14.986 1.00 88.10 438 MET A C 1
ATOM 1438 O O . MET A 1 196 ? -5.190 -29.335 15.270 1.00 90.86 438 MET A O 1
ATOM 1443 N N . ASP A 1 197 ? -4.959 -27.432 14.084 1.00 86.21 439 ASP A N 1
ATOM 1444 C CA . ASP A 1 197 ? -3.616 -27.749 13.600 1.00 89.16 439 ASP A CA 1
ATOM 1445 C C . ASP A 1 197 ? -3.033 -26.562 12.863 1.00 88.59 439 ASP A C 1
ATOM 1446 O O . ASP A 1 197 ? -1.974 -26.672 12.244 1.00 88.97 439 ASP A O 1
ATOM 1449 N N . SER B 1 4 ? -20.531 -26.891 9.854 1.00 98.71 246 SER B N 1
ATOM 1450 C CA . SER B 1 4 ? -20.633 -25.472 9.533 1.00 100.20 246 SER B CA 1
ATOM 1451 C C . SER B 1 4 ? -19.251 -24.869 9.289 1.00 98.07 246 SER B C 1
ATOM 1452 O O . SER B 1 4 ? -19.046 -24.152 8.305 1.00 99.01 246 SER B O 1
ATOM 1455 N N . MET B 1 5 ? -18.305 -25.169 10.183 1.00 94.70 247 MET B N 1
ATOM 1456 C CA . MET B 1 5 ? -16.934 -24.690 10.056 1.00 89.06 247 MET B CA 1
ATOM 1457 C C . MET B 1 5 ? -15.938 -25.777 9.667 1.00 83.43 247 MET B C 1
ATOM 1458 O O . MET B 1 5 ? -14.806 -25.451 9.292 1.00 83.56 247 MET B O 1
ATOM 1463 N N . SER B 1 6 ? -16.314 -27.046 9.754 1.00 77.60 248 SER B N 1
ATOM 1464 C CA . SER B 1 6 ? -15.505 -28.132 9.225 1.00 73.06 248 SER B CA 1
ATOM 1465 C C . SER B 1 6 ? -16.071 -28.576 7.878 1.00 68.03 248 SER B C 1
ATOM 1466 O O . SER B 1 6 ? -17.270 -28.441 7.615 1.00 68.71 248 SER B O 1
ATOM 1469 N N . VAL B 1 7 ? -15.199 -29.080 7.008 1.00 61.73 249 VAL B N 1
ATOM 1470 C CA . VAL B 1 7 ? -15.622 -29.563 5.694 1.00 57.92 249 VAL B CA 1
ATOM 1471 C C . VAL B 1 7 ? -14.865 -30.843 5.354 1.00 55.04 249 VAL B C 1
ATOM 1472 O O . VAL B 1 7 ? -13.631 -30.875 5.411 1.00 52.82 249 VAL B O 1
ATOM 1476 N N . ASN B 1 8 ? -15.605 -31.890 4.984 1.00 54.03 250 ASN B N 1
ATOM 1477 C CA . ASN B 1 8 ? -15.042 -33.114 4.421 1.00 53.80 250 ASN B CA 1
ATOM 1478 C C . ASN B 1 8 ? -15.453 -33.216 2.956 1.00 50.69 250 ASN B C 1
ATOM 1479 O O . ASN B 1 8 ? -16.648 -33.183 2.645 1.00 53.16 250 ASN B O 1
ATOM 1484 N N . LEU B 1 9 ? -14.471 -33.321 2.063 1.00 48.98 251 LEU B N 1
ATOM 1485 C CA . LEU B 1 9 ? -14.710 -33.516 0.629 1.00 49.49 251 LEU B CA 1
ATOM 1486 C C . LEU B 1 9 ? -14.074 -34.839 0.202 1.00 47.98 251 LEU B C 1
ATOM 1487 O O . LEU B 1 9 ? -12.849 -34.924 0.068 1.00 48.56 251 LEU B O 1
ATOM 1492 N N . THR B 1 10 ? -14.892 -35.864 -0.014 1.00 47.26 252 THR B N 1
ATOM 1493 C CA . THR B 1 10 ? -14.373 -37.104 -0.581 1.00 51.89 252 THR B CA 1
ATOM 1494 C C . THR B 1 10 ? -14.300 -37.017 -2.106 1.00 51.13 252 THR B C 1
ATOM 1495 O O . THR B 1 10 ? -14.892 -36.133 -2.739 1.00 46.21 252 THR B O 1
ATOM 1499 N N . ARG B 1 11 ? -13.552 -37.960 -2.695 1.00 44.96 253 ARG B N 1
ATOM 1500 C CA . ARG B 1 11 ? -13.451 -38.025 -4.154 1.00 43.28 253 ARG B CA 1
ATOM 1501 C C . ARG B 1 11 ? -14.818 -38.276 -4.791 1.00 40.28 253 ARG B C 1
ATOM 1502 O O . ARG B 1 11 ? -15.142 -37.687 -5.831 1.00 39.41 253 ARG B O 1
ATOM 1510 N N . ARG B 1 12 ? -15.648 -39.123 -4.170 1.00 41.74 254 ARG B N 1
ATOM 1511 C CA . ARG B 1 12 ? -16.994 -39.339 -4.705 1.00 46.34 254 ARG B CA 1
ATOM 1512 C C . ARG B 1 12 ? -17.837 -38.068 -4.623 1.00 41.23 254 ARG B C 1
ATOM 1513 O O . ARG B 1 12 ? -18.620 -37.770 -5.535 1.00 40.79 254 ARG B O 1
ATOM 1521 N N . THR B 1 13 ? -17.734 -37.334 -3.514 1.00 41.12 255 THR B N 1
ATOM 1522 C CA . THR B 1 13 ? -18.448 -36.065 -3.422 1.00 45.78 255 THR B CA 1
ATOM 1523 C C . THR B 1 13 ? -18.029 -35.126 -4.550 1.00 38.45 255 THR B C 1
ATOM 1524 O O . THR B 1 13 ? -18.875 -34.464 -5.160 1.00 37.81 255 THR B O 1
ATOM 1528 N N . LEU B 1 14 ? -16.732 -35.089 -4.875 1.00 37.87 256 LEU B N 1
ATOM 1529 C CA . LEU B 1 14 ? -16.286 -34.248 -5.983 1.00 36.78 256 LEU B CA 1
ATOM 1530 C C . LEU B 1 14 ? -16.787 -34.755 -7.327 1.00 36.60 256 LEU B C 1
ATOM 1531 O O . LEU B 1 14 ? -17.011 -33.949 -8.240 1.00 36.86 256 LEU B O 1
ATOM 1536 N N . ASP B 1 15 ? -16.945 -36.075 -7.475 1.00 37.67 257 ASP B N 1
ATOM 1537 C CA . ASP B 1 15 ? -17.548 -36.617 -8.687 1.00 42.89 257 ASP B CA 1
ATOM 1538 C C . ASP B 1 15 ? -18.991 -36.146 -8.828 1.00 39.87 257 ASP B C 1
ATOM 1539 O O . ASP B 1 15 ? -19.440 -35.780 -9.928 1.00 37.62 257 ASP B O 1
ATOM 1544 N N . ARG B 1 16 ? -19.728 -36.130 -7.714 1.00 38.40 258 ARG B N 1
ATOM 1545 C CA . ARG B 1 16 ? -21.073 -35.566 -7.735 1.00 39.55 258 ARG B CA 1
ATOM 1546 C C . ARG B 1 16 ? -21.055 -34.055 -7.988 1.00 39.06 258 ARG B C 1
ATOM 1547 O O . ARG B 1 16 ? -21.967 -33.539 -8.641 1.00 40.19 258 ARG B O 1
ATOM 1555 N N . CYS B 1 17 ? -20.035 -33.331 -7.493 1.00 39.75 259 CYS B N 1
ATOM 1556 C CA . CYS B 1 17 ? -19.881 -31.912 -7.836 1.00 40.35 259 CYS B CA 1
ATOM 1557 C C . CYS B 1 17 ? -19.689 -31.725 -9.332 1.00 38.43 259 CYS B C 1
ATOM 1558 O O . CYS B 1 17 ? -20.234 -30.783 -9.924 1.00 36.20 259 CYS B O 1
ATOM 1561 N N . GLN B 1 18 ? -18.890 -32.600 -9.954 1.00 38.29 260 GLN B N 1
ATOM 1562 C CA . GLN B 1 18 ? -18.714 -32.537 -11.402 1.00 38.16 260 GLN B CA 1
ATOM 1563 C C . GLN B 1 18 ? -20.033 -32.757 -12.136 1.00 36.97 260 GLN B C 1
ATOM 1564 O O . GLN B 1 18 ? -20.328 -32.055 -13.111 1.00 36.12 260 GLN B O 1
ATOM 1570 N N . GLY B 1 19 ? -20.840 -33.729 -11.687 1.00 39.96 261 GLY B N 1
ATOM 1571 C CA . GLY B 1 19 ? -22.193 -33.854 -12.224 1.00 36.20 261 GLY B CA 1
ATOM 1572 C C . GLY B 1 19 ? -23.036 -32.601 -12.029 1.00 37.80 261 GLY B C 1
ATOM 1573 O O . GLY B 1 19 ? -23.727 -32.156 -12.949 1.00 42.50 261 GLY B O 1
ATOM 1574 N N . ASN B 1 20 ? -22.982 -32.004 -10.831 1.00 37.11 262 ASN B N 1
ATOM 1575 C CA . ASN B 1 20 ? -23.687 -30.744 -10.582 1.00 36.06 262 ASN B CA 1
ATOM 1576 C C . ASN B 1 20 ? -23.275 -29.679 -11.585 1.00 35.23 262 ASN B C 1
ATOM 1577 O O . ASN B 1 20 ? -24.121 -28.973 -12.141 1.00 40.26 262 ASN B O 1
ATOM 1582 N N . LEU B 1 21 ? -21.971 -29.532 -11.816 1.00 32.67 263 LEU B N 1
ATOM 1583 C CA . LEU B 1 21 ? -21.522 -28.507 -12.752 1.00 34.99 263 LEU B CA 1
ATOM 1584 C C . LEU B 1 21 ? -22.011 -28.805 -14.160 1.00 37.30 263 LEU B C 1
ATOM 1585 O O . LEU B 1 21 ? -22.413 -27.885 -14.883 1.00 36.53 263 LEU B O 1
ATOM 1590 N N . GLU B 1 22 ? -22.024 -30.084 -14.556 1.00 39.03 264 GLU B N 1
ATOM 1591 C CA . GLU B 1 22 ? -22.596 -30.451 -15.854 1.00 38.00 264 GLU B CA 1
ATOM 1592 C C . GLU B 1 22 ? -24.050 -29.997 -15.965 1.00 39.74 264 GLU B C 1
ATOM 1593 O O . GLU B 1 22 ? -24.455 -29.384 -16.972 1.00 41.88 264 GLU B O 1
ATOM 1599 N N . THR B 1 23 ? -24.837 -30.269 -14.938 1.00 36.95 265 THR B N 1
ATOM 1600 C CA . THR B 1 23 ? -26.259 -29.875 -14.963 1.00 39.88 265 THR B CA 1
ATOM 1601 C C . THR B 1 23 ? -26.385 -28.353 -15.062 1.00 40.64 265 THR B C 1
ATOM 1602 O O . THR B 1 23 ? -27.195 -27.884 -15.856 1.00 39.23 265 THR B O 1
ATOM 1606 N N . LEU B 1 24 ? -25.607 -27.624 -14.270 1.00 35.87 266 LEU B N 1
ATOM 1607 C CA . LEU B 1 24 ? -25.687 -26.147 -14.281 1.00 39.04 266 LEU B CA 1
ATOM 1608 C C . LEU B 1 24 ? -25.270 -25.611 -15.647 1.00 42.16 266 LEU B C 1
ATOM 1609 O O . LEU B 1 24 ? -25.943 -24.754 -16.136 1.00 44.25 266 LEU B O 1
ATOM 1614 N N . GLN B 1 25 ? -24.229 -26.166 -16.244 1.00 43.87 267 GLN B N 1
ATOM 1615 C CA . GLN B 1 25 ? -23.763 -25.670 -17.555 1.00 48.04 267 GLN B CA 1
ATOM 1616 C C . GLN B 1 25 ? -24.868 -25.876 -18.589 1.00 46.07 267 GLN B C 1
ATOM 1617 O O . GLN B 1 25 ? -25.084 -24.977 -19.375 1.00 47.38 267 GLN B O 1
ATOM 1623 N N . LYS B 1 26 ? -25.533 -27.025 -18.558 1.00 39.98 268 LYS B N 1
ATOM 1624 C CA . LYS B 1 26 ? -26.632 -27.322 -19.502 1.00 44.05 268 LYS B CA 1
ATOM 1625 C C . LYS B 1 26 ? -27.788 -26.357 -19.255 1.00 42.27 268 LYS B C 1
ATOM 1626 O O . LYS B 1 26 ? -28.328 -25.846 -20.212 1.00 42.89 268 LYS B O 1
ATOM 1632 N N . THR B 1 27 ? -28.115 -26.116 -17.998 1.00 37.07 269 THR B N 1
ATOM 1633 C CA . THR B 1 27 ? -29.230 -25.214 -17.660 1.00 39.05 269 THR B CA 1
ATOM 1634 C C . THR B 1 27 ? -28.923 -23.788 -18.109 1.00 40.45 269 THR B C 1
ATOM 1635 O O . THR B 1 27 ? -29.783 -23.188 -18.716 1.00 41.25 269 THR B O 1
ATOM 1639 N N . VAL B 1 28 ? -27.711 -23.311 -17.856 1.00 36.06 270 VAL B N 1
ATOM 1640 C CA . VAL B 1 28 ? -27.345 -21.926 -18.252 1.00 37.72 270 VAL B CA 1
ATOM 1641 C C . VAL B 1 28 ? -27.418 -21.811 -19.775 1.00 41.26 270 VAL B C 1
ATOM 1642 O O . VAL B 1 28 ? -27.959 -20.837 -20.240 1.00 45.03 270 VAL B O 1
ATOM 1646 N N . LEU B 1 29 ? -26.962 -22.816 -20.509 1.00 38.10 271 LEU B N 1
ATOM 1647 C CA . LEU B 1 29 ? -27.045 -22.756 -21.985 1.00 44.05 271 LEU B CA 1
ATOM 1648 C C . LEU B 1 29 ? -28.507 -22.685 -22.436 1.00 46.78 271 LEU B C 1
ATOM 1649 O O . LEU B 1 29 ? -28.797 -21.921 -23.327 1.00 49.65 271 LEU B O 1
ATOM 1654 N N . ARG B 1 30 ? -29.392 -23.458 -21.830 1.00 45.15 272 ARG B N 1
ATOM 1655 C CA . ARG B 1 30 ? -30.811 -23.424 -22.247 1.00 48.31 272 ARG B CA 1
ATOM 1656 C C . ARG B 1 30 ? -31.423 -22.054 -21.947 1.00 44.43 272 ARG B C 1
ATOM 1657 O O . ARG B 1 30 ? -32.124 -21.555 -22.787 1.00 44.85 272 ARG B O 1
ATOM 1665 N N . ILE B 1 31 ? -31.151 -21.496 -20.776 1.00 39.11 273 ILE B N 1
ATOM 1666 C CA . ILE B 1 31 ? -31.701 -20.179 -20.352 1.00 37.75 273 ILE B CA 1
ATOM 1667 C C . ILE B 1 31 ? -31.158 -19.082 -21.265 1.00 39.13 273 ILE B C 1
ATOM 1668 O O . ILE B 1 31 ? -31.890 -18.193 -21.604 1.00 39.17 273 ILE B O 1
ATOM 1673 N N . LYS B 1 32 ? -29.893 -19.187 -21.625 1.00 40.99 274 LYS B N 1
ATOM 1674 C CA . LYS B 1 32 ? -29.223 -18.248 -22.544 1.00 42.92 274 LYS B CA 1
ATOM 1675 C C . LYS B 1 32 ? -29.949 -18.315 -23.883 1.00 46.81 274 LYS B C 1
ATOM 1676 O O . LYS B 1 32 ? -30.089 -17.302 -24.524 1.00 47.56 274 LYS B O 1
ATOM 1682 N N . GLU B 1 33 ? -30.413 -19.494 -24.262 1.00 49.49 275 GLU B N 1
ATOM 1683 C CA . GLU B 1 33 ? -31.102 -19.601 -25.543 1.00 54.06 275 GLU B CA 1
ATOM 1684 C C . GLU B 1 33 ? -32.557 -19.147 -25.470 1.00 50.65 275 GLU B C 1
ATOM 1685 O O . GLU B 1 33 ? -33.087 -18.633 -26.461 1.00 52.84 275 GLU B O 1
ATOM 1691 N N . THR B 1 34 ? -33.213 -19.296 -24.318 1.00 44.69 276 THR B N 1
ATOM 1692 C CA . THR B 1 34 ? -34.661 -19.161 -24.244 1.00 44.50 276 THR B CA 1
ATOM 1693 C C . THR B 1 34 ? -35.168 -18.096 -23.281 1.00 44.72 276 THR B C 1
ATOM 1694 O O . THR B 1 34 ? -36.368 -17.798 -23.310 1.00 45.54 276 THR B O 1
ATOM 1698 N N . ASP B 1 35 ? -34.326 -17.547 -22.411 1.00 54.21 277 ASP B N 1
ATOM 1699 C CA . ASP B 1 35 ? -34.820 -16.627 -21.390 1.00 55.18 277 ASP B CA 1
ATOM 1700 C C . ASP B 1 35 ? -33.676 -15.807 -20.808 1.00 47.19 277 ASP B C 1
ATOM 1701 O O . ASP B 1 35 ? -33.472 -15.787 -19.586 1.00 41.81 277 ASP B O 1
ATOM 1706 N N . GLU B 1 36 ? -32.928 -15.135 -21.686 1.00 44.28 278 GLU B N 1
ATOM 1707 C CA . GLU B 1 36 ? -31.689 -14.471 -21.294 1.00 46.29 278 GLU B CA 1
ATOM 1708 C C . GLU B 1 36 ? -31.901 -13.404 -20.221 1.00 43.35 278 GLU B C 1
ATOM 1709 O O . GLU B 1 36 ? -30.979 -13.114 -19.436 1.00 41.77 278 GLU B O 1
ATOM 1715 N N A GLN B 1 37 ? -33.094 -12.800 -20.178 0.58 46.62 279 GLN B N 1
ATOM 1716 N N B GLN B 1 37 ? -33.093 -12.804 -20.165 0.42 46.63 279 GLN B N 1
ATOM 1717 C CA A GLN B 1 37 ? -33.343 -11.741 -19.206 0.58 47.86 279 GLN B CA 1
ATOM 1718 C CA B GLN B 1 37 ? -33.317 -11.728 -19.203 0.42 47.81 279 GLN B CA 1
ATOM 1719 C C A GLN B 1 37 ? -33.092 -12.216 -17.782 0.58 46.26 279 GLN B C 1
ATOM 1720 C C B GLN B 1 37 ? -33.129 -12.205 -17.766 0.42 46.30 279 GLN B C 1
ATOM 1721 O O A GLN B 1 37 ? -32.707 -11.415 -16.925 0.58 46.81 279 GLN B O 1
ATOM 1722 O O B GLN B 1 37 ? -32.821 -11.395 -16.884 0.42 46.82 279 GLN B O 1
ATOM 1733 N N . ARG B 1 38 ? -33.254 -13.225 -17.498 1.00 44.07 280 ARG B N 1
ATOM 1734 C CA . ARG B 1 38 ? -32.999 -13.942 -16.217 1.00 45.66 280 ARG B CA 1
ATOM 1735 C C . ARG B 1 38 ? -31.532 -13.776 -15.817 1.00 39.14 280 ARG B C 1
ATOM 1736 O O . ARG B 1 38 ? -31.275 -13.457 -14.678 1.00 36.45 280 ARG B O 1
ATOM 1744 N N . LEU B 1 39 ? -30.630 -14.095 -16.732 1.00 37.15 281 LEU B N 1
ATOM 1745 C CA . LEU B 1 39 ? -29.192 -13.920 -16.476 1.00 35.89 281 LEU B CA 1
ATOM 1746 C C . LEU B 1 39 ? -28.901 -12.424 -16.321 1.00 37.81 281 LEU B C 1
ATOM 1747 O O . LEU B 1 39 ? -28.246 -12.080 -15.368 1.00 39.16 281 LEU B O 1
ATOM 1752 N N . ARG B 1 40 ? -29.456 -11.581 -17.189 1.00 34.17 282 ARG B N 1
ATOM 1753 C CA . ARG B 1 40 ? -29.218 -10.120 -17.132 1.00 41.56 282 ARG B CA 1
ATOM 1754 C C . ARG B 1 40 ? -29.689 -9.580 -15.785 1.00 41.93 282 ARG B C 1
ATOM 1755 O O . ARG B 1 40 ? -28.981 -8.790 -15.210 1.00 42.38 282 ARG B O 1
ATOM 1763 N N . ASP B 1 41 ? -30.833 -10.043 -15.305 1.00 42.50 283 ASP B N 1
ATOM 1764 C CA . ASP B 1 41 ? -31.375 -9.554 -14.044 1.00 42.60 283 ASP B CA 1
ATOM 1765 C C . ASP B 1 41 ? -30.524 -10.006 -12.863 1.00 42.21 283 ASP B C 1
ATOM 1766 O O . ASP B 1 41 ? -30.289 -9.219 -11.932 1.00 42.42 283 ASP B O 1
ATOM 1771 N N . GLU B 1 42 ? -30.030 -11.255 -12.884 1.00 40.16 284 GLU B N 1
ATOM 1772 C CA . GLU B 1 42 ? -29.081 -11.648 -11.840 1.00 42.98 284 GLU B CA 1
ATOM 1773 C C . GLU B 1 42 ? -27.838 -10.771 -11.879 1.00 42.32 284 GLU B C 1
ATOM 1774 O O . GLU B 1 42 ? -27.352 -10.304 -10.835 1.00 46.32 284 GLU B O 1
ATOM 1780 N N . TYR B 1 43 ? -27.310 -10.535 -13.076 1.00 40.82 285 TYR B N 1
ATOM 1781 C CA . TYR B 1 43 ? -26.142 -9.682 -13.196 1.00 41.61 285 TYR B CA 1
ATOM 1782 C C . TYR B 1 43 ? -26.403 -8.314 -12.572 1.00 43.88 285 TYR B C 1
ATOM 1783 O O . TYR B 1 43 ? -25.577 -7.810 -11.804 1.00 42.18 285 TYR B O 1
ATOM 1792 N N . ARG B 1 44 ? -27.573 -7.726 -12.846 1.00 43.84 286 ARG B N 1
ATOM 1793 C CA A ARG B 1 44 ? -27.847 -6.396 -12.313 0.45 45.94 286 ARG B CA 1
ATOM 1794 C CA B ARG B 1 44 ? -27.885 -6.402 -12.315 0.55 45.97 286 ARG B CA 1
ATOM 1795 C C . ARG B 1 44 ? -27.960 -6.424 -10.793 1.00 45.71 286 ARG B C 1
ATOM 1796 O O . ARG B 1 44 ? -27.469 -5.506 -10.119 1.00 44.24 286 ARG B O 1
ATOM 1811 N N . ARG B 1 45 ? -28.581 -7.468 -10.225 1.00 43.45 287 ARG B N 1
ATOM 1812 C CA . ARG B 1 45 ? -28.644 -7.584 -8.766 1.00 47.36 287 ARG B CA 1
ATOM 1813 C C . ARG B 1 45 ? -27.246 -7.633 -8.158 1.00 47.16 287 ARG B C 1
ATOM 1814 O O . ARG B 1 45 ? -26.933 -6.887 -7.217 1.00 49.59 287 ARG B O 1
ATOM 1822 N N . LEU B 1 46 ? -26.387 -8.501 -8.699 1.00 43.34 288 LEU B N 1
ATOM 1823 C CA . LEU B 1 46 ? -25.035 -8.654 -8.165 1.00 44.01 288 LEU B CA 1
ATOM 1824 C C . LEU B 1 46 ? -24.199 -7.388 -8.327 1.00 48.62 288 LEU B C 1
ATOM 1825 O O . LEU B 1 46 ? -23.416 -7.037 -7.434 1.00 51.69 288 LEU B O 1
ATOM 1830 N N . VAL B 1 47 ? -24.325 -6.699 -9.460 1.00 49.31 289 VAL B N 1
ATOM 1831 C CA . VAL B 1 47 ? -23.417 -5.588 -9.734 1.00 52.21 289 VAL B CA 1
ATOM 1832 C C . VAL B 1 47 ? -23.905 -4.294 -9.075 1.00 57.35 289 VAL B C 1
ATOM 1833 O O . VAL B 1 47 ? -23.107 -3.522 -8.529 1.00 58.29 289 VAL B O 1
ATOM 1837 N N . GLU B 1 48 ? -25.205 -4.034 -9.110 1.00 71.96 290 GLU B N 1
ATOM 1838 C CA . GLU B 1 48 ? -25.798 -2.867 -8.466 1.00 79.70 290 GLU B CA 1
ATOM 1839 C C . GLU B 1 48 ? -26.622 -3.383 -7.291 1.00 86.55 290 GLU B C 1
ATOM 1840 O O . GLU B 1 48 ? -27.743 -3.866 -7.472 1.00 86.53 290 GLU B O 1
ATOM 1846 N N . GLY B 1 49 ? -26.061 -3.284 -6.089 1.00 91.42 291 GLY B N 1
ATOM 1847 C CA . GLY B 1 49 ? -26.713 -3.805 -4.900 1.00 90.31 291 GLY B CA 1
ATOM 1848 C C . GLY B 1 49 ? -26.219 -5.194 -4.553 1.00 86.64 291 GLY B C 1
ATOM 1849 O O . GLY B 1 49 ? -25.183 -5.631 -5.060 1.00 84.34 291 GLY B O 1
ATOM 1850 N N . GLN B 1 74 ? -21.092 -3.257 2.068 1.00 85.84 316 GLN B N 1
ATOM 1851 C CA . GLN B 1 74 ? -20.616 -4.616 1.815 1.00 83.96 316 GLN B CA 1
ATOM 1852 C C . GLN B 1 74 ? -19.860 -4.699 0.483 1.00 78.76 316 GLN B C 1
ATOM 1853 O O . GLN B 1 74 ? -20.195 -4.008 -0.479 1.00 80.83 316 GLN B O 1
ATOM 1855 N N . GLU B 1 75 ? -18.854 -5.568 0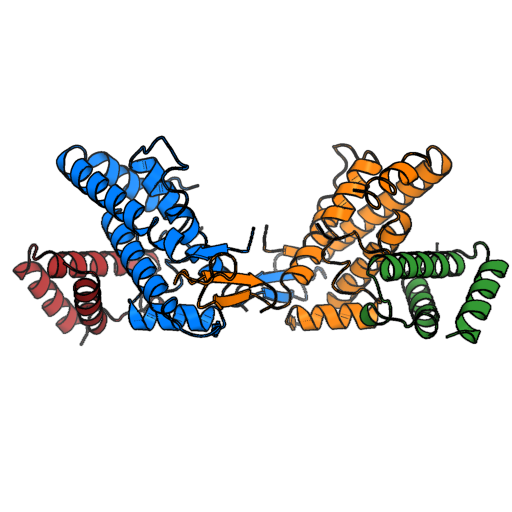.440 1.00 70.74 317 GLU B N 1
ATOM 1856 C CA . GLU B 1 75 ? -17.865 -5.539 -0.626 1.00 66.38 317 GLU B CA 1
ATOM 1857 C C . GLU B 1 75 ? -18.444 -6.007 -1.961 1.00 58.80 317 GLU B C 1
ATOM 1858 O O . GLU B 1 75 ? -19.271 -6.923 -2.025 1.00 57.29 317 GLU B O 1
ATOM 1864 N N . ALA B 1 76 ? -17.971 -5.386 -3.035 1.00 54.15 318 ALA B N 1
ATOM 1865 C CA . ALA B 1 76 ? -18.479 -5.677 -4.367 1.00 51.62 318 ALA B CA 1
ATOM 1866 C C . ALA B 1 76 ? -18.060 -7.072 -4.829 1.00 44.11 318 ALA B C 1
ATOM 1867 O O . ALA B 1 76 ? -16.908 -7.486 -4.669 1.00 42.89 318 ALA B O 1
ATOM 1869 N N . VAL B 1 77 ? -19.011 -7.799 -5.403 1.00 42.65 319 VAL B N 1
ATOM 1870 C CA . VAL B 1 77 ? -18.733 -9.085 -6.044 1.00 42.32 319 VAL B CA 1
ATOM 1871 C C . VAL B 1 77 ? -17.595 -8.922 -7.046 1.00 41.72 319 VAL B C 1
ATOM 1872 O O . VAL B 1 77 ? -17.649 -8.016 -7.892 1.00 43.13 319 VAL B O 1
ATOM 1876 N N . PRO B 1 78 ? -16.568 -9.772 -7.005 1.00 39.01 320 PRO B N 1
ATOM 1877 C CA . PRO B 1 78 ? -15.416 -9.570 -7.888 1.00 38.69 320 PRO B CA 1
ATOM 1878 C C . PRO B 1 78 ? -15.815 -9.708 -9.347 1.00 37.97 320 PRO B C 1
ATOM 1879 O O . PRO B 1 78 ? -16.663 -10.529 -9.707 1.00 36.32 320 PRO B O 1
ATOM 1883 N N . GLY B 1 79 ? -15.186 -8.888 -10.188 1.00 42.40 321 GLY B N 1
ATOM 1884 C CA . GLY B 1 79 ? -15.539 -8.831 -11.598 1.00 43.22 321 GLY B CA 1
ATOM 1885 C C . GLY B 1 79 ? -15.298 -10.127 -12.340 1.00 44.03 321 GLY B C 1
ATOM 1886 O O . GLY B 1 79 ? -15.853 -10.320 -13.422 1.00 46.76 321 GLY B O 1
ATOM 1887 N N . SER B 1 80 ? -14.498 -11.026 -11.770 1.00 44.24 322 SER B N 1
ATOM 1888 C CA . SER B 1 80 ? -14.157 -12.306 -12.377 1.00 44.07 322 SER B CA 1
ATOM 1889 C C . SER B 1 80 ? -15.237 -13.372 -12.217 1.00 40.36 322 SER B C 1
ATOM 1890 O O . SER B 1 80 ? -15.167 -14.403 -12.896 1.00 44.55 322 SER B O 1
ATOM 1893 N N . ILE B 1 81 ? -16.228 -13.167 -11.349 1.00 34.66 323 ILE B N 1
ATOM 1894 C CA . ILE B 1 81 ? -17.289 -14.152 -11.138 1.00 33.28 323 ILE B CA 1
ATOM 1895 C C . ILE B 1 81 ? -18.661 -13.491 -11.187 1.00 34.57 323 ILE B C 1
ATOM 1896 O O . ILE B 1 81 ? -19.619 -14.012 -10.610 1.00 35.65 323 ILE B O 1
ATOM 1901 N N . ARG B 1 82 ? -18.789 -12.371 -11.912 1.00 33.49 324 ARG B N 1
ATOM 1902 C CA . ARG B 1 82 ? -20.094 -11.723 -12.042 1.00 35.51 324 ARG B CA 1
ATOM 1903 C C . ARG B 1 82 ? -21.078 -12.571 -12.850 1.00 35.11 324 ARG B C 1
ATOM 1904 O O . ARG B 1 82 ? -22.192 -12.837 -12.398 1.00 36.50 324 ARG B O 1
ATOM 1912 N N . THR B 1 83 ? -20.713 -12.958 -14.074 1.00 34.76 325 THR B N 1
ATOM 1913 C CA . THR B 1 83 ? -21.669 -13.651 -14.924 1.00 44.05 325 THR B CA 1
ATOM 1914 C C . THR B 1 83 ? -21.764 -15.133 -14.559 1.00 39.10 325 THR B C 1
ATOM 1915 O O . THR B 1 83 ? -20.820 -15.730 -14.031 1.00 39.82 325 THR B O 1
ATOM 1919 N N . ALA B 1 84 ? -22.922 -15.726 -14.862 1.00 46.95 326 ALA B N 1
ATOM 1920 C CA . ALA B 1 84 ? -23.122 -17.152 -14.601 1.00 45.81 326 ALA B CA 1
ATOM 1921 C C . ALA B 1 84 ? -22.036 -18.003 -15.258 1.00 41.76 326 ALA B C 1
ATOM 1922 O O . ALA B 1 84 ? -21.461 -18.890 -14.619 1.00 39.88 326 ALA B O 1
ATOM 1924 N N . GLU B 1 85 ? -21.706 -17.710 -16.522 1.00 43.76 327 GLU B N 1
ATOM 1925 C CA . GLU B 1 85 ? -20.773 -18.565 -17.256 1.00 44.38 327 GLU B CA 1
ATOM 1926 C C . GLU B 1 85 ? -19.339 -18.407 -16.758 1.00 45.06 327 GLU B C 1
ATOM 1927 O O . GLU B 1 85 ? -18.614 -19.401 -16.622 1.00 44.56 327 GLU B O 1
ATOM 1933 N N . HIS B 1 86 ? -18.912 -17.176 -16.447 1.00 47.96 328 HIS B N 1
ATOM 1934 C CA . HIS B 1 86 ? -17.589 -17.010 -15.842 1.00 46.20 328 HIS B CA 1
ATOM 1935 C C . HIS B 1 86 ? -17.502 -17.727 -14.497 1.00 42.19 328 HIS B C 1
ATOM 1936 O O . HIS B 1 86 ? -16.484 -18.363 -14.185 1.00 38.62 328 HIS B O 1
ATOM 1943 N N . PHE B 1 87 ? -18.565 -17.649 -13.691 1.00 40.23 329 PHE B N 1
ATOM 1944 C CA . PHE B 1 87 ? -18.546 -18.339 -12.404 1.00 36.28 329 PHE B CA 1
ATOM 1945 C C . PHE B 1 87 ? -18.483 -19.855 -12.581 1.00 35.40 329 PHE B C 1
ATOM 1946 O O . PHE B 1 87 ? -17.812 -20.550 -11.795 1.00 33.99 329 PHE B O 1
ATOM 1954 N N . LEU B 1 88 ? -19.182 -20.393 -13.585 1.00 36.63 330 LEU B N 1
ATOM 1955 C CA . LEU B 1 88 ? -19.100 -21.836 -13.830 1.00 53.20 330 LEU B CA 1
ATOM 1956 C C . LEU B 1 88 ? -17.688 -22.247 -14.234 1.00 47.90 330 LEU B C 1
ATOM 1957 O O . LEU B 1 88 ? -17.173 -23.268 -13.755 1.00 48.21 330 LEU B O 1
ATOM 1962 N N . GLY B 1 89 ? -17.031 -21.448 -15.082 1.00 43.47 331 GLY B N 1
ATOM 1963 C CA . GLY B 1 89 ? -15.628 -21.716 -15.376 1.00 42.14 331 GLY B CA 1
ATOM 1964 C C . GLY B 1 89 ? -14.752 -21.682 -14.133 1.00 40.85 331 GLY B C 1
ATOM 1965 O O . GLY B 1 89 ? -13.871 -22.531 -13.948 1.00 40.23 331 GLY B O 1
ATOM 1966 N N . PHE B 1 90 ? -14.977 -20.693 -13.272 1.00 37.80 332 PHE B N 1
ATOM 1967 C CA . PHE B 1 90 ? -14.224 -20.582 -12.025 1.00 34.69 332 PHE B CA 1
ATOM 1968 C C . PHE B 1 90 ? -14.375 -21.848 -11.172 1.00 34.69 332 PHE B C 1
ATOM 1969 O O . PHE B 1 90 ? -13.384 -22.433 -10.713 1.00 34.29 332 PHE B O 1
ATOM 1977 N N . LEU B 1 91 ? -15.616 -22.301 -10.978 1.00 32.42 333 LEU B N 1
ATOM 1978 C CA . LEU B 1 91 ? -15.858 -23.500 -10.180 1.00 36.81 333 LEU B CA 1
ATOM 1979 C C . LEU B 1 91 ? -15.256 -24.742 -10.827 1.00 39.26 333 LEU B C 1
ATOM 1980 O O . LEU B 1 91 ? -14.732 -25.615 -10.127 1.00 31.98 333 LEU B O 1
ATOM 1985 N N . ARG B 1 92 ? -15.318 -24.849 -12.162 1.00 37.10 334 ARG B N 1
ATOM 1986 C CA . ARG B 1 92 ? -14.676 -25.998 -12.793 1.00 38.42 334 ARG B CA 1
ATOM 1987 C C . ARG B 1 92 ? -13.186 -25.997 -12.498 1.00 36.93 334 ARG B C 1
ATOM 1988 O O . ARG B 1 92 ? -12.599 -27.054 -12.230 1.00 37.42 334 ARG B O 1
ATOM 1996 N N . ARG B 1 93 ? -12.549 -24.819 -12.557 1.00 35.78 335 ARG B N 1
ATOM 1997 C CA . ARG B 1 93 ? -11.112 -24.781 -12.290 1.00 37.48 335 ARG B CA 1
ATOM 1998 C C . ARG B 1 93 ? -10.806 -25.148 -10.838 1.00 34.66 335 ARG B C 1
ATOM 1999 O O . ARG B 1 93 ? -9.867 -25.911 -10.573 1.00 37.19 335 ARG B O 1
ATOM 2007 N N . LEU B 1 94 ? -11.597 -24.630 -9.889 1.00 32.61 336 LEU B N 1
ATOM 2008 C CA . LEU B 1 94 ? -11.458 -25.047 -8.489 1.00 35.98 336 LEU B CA 1
ATOM 2009 C C . LEU B 1 94 ? -11.600 -26.564 -8.327 1.00 36.64 336 LEU B C 1
ATOM 2010 O O . LEU B 1 94 ? -10.805 -27.207 -7.624 1.00 36.64 336 LEU B O 1
ATOM 2015 N N . LEU B 1 95 ? -12.636 -27.147 -8.955 1.00 35.30 337 LEU B N 1
ATOM 2016 C CA . LEU B 1 95 ? -12.877 -28.581 -8.838 1.00 36.92 337 LEU B CA 1
ATOM 2017 C C . LEU B 1 95 ? -11.706 -29.376 -9.403 1.00 39.13 337 LEU B C 1
ATOM 2018 O O . LEU B 1 95 ? -11.275 -30.370 -8.804 1.00 38.03 337 LEU B O 1
ATOM 2023 N N . GLU B 1 96 ? -11.147 -28.934 -10.535 1.00 36.60 338 GLU B N 1
ATOM 2024 C CA . GLU B 1 96 ? -10.018 -29.667 -11.103 1.00 40.49 338 GLU B CA 1
ATOM 2025 C C . GLU B 1 96 ? -8.786 -29.564 -10.215 1.00 38.35 338 GLU B C 1
ATOM 2026 O O . GLU B 1 96 ? -8.040 -30.542 -10.067 1.00 40.03 338 GLU B O 1
ATOM 2032 N N . TYR B 1 97 ? -8.555 -28.400 -9.601 1.00 36.60 339 TYR B N 1
ATOM 2033 C CA . TYR B 1 97 ? -7.423 -28.319 -8.681 1.00 43.29 339 TYR B CA 1
ATOM 2034 C C . TYR B 1 97 ? -7.615 -29.248 -7.480 1.00 35.71 339 TYR B C 1
ATOM 2035 O O . TYR B 1 97 ? -6.688 -29.965 -7.087 1.00 44.46 339 TYR B O 1
ATOM 2044 N N . VAL B 1 98 ? -8.803 -29.242 -6.871 1.00 33.96 340 VAL B N 1
ATOM 2045 C CA . VAL B 1 98 ? -9.017 -30.104 -5.707 1.00 40.64 340 VAL B CA 1
ATOM 2046 C C . VAL B 1 98 ? -8.870 -31.577 -6.086 1.00 41.09 340 VAL B C 1
ATOM 2047 O O . VAL B 1 98 ? -8.215 -32.352 -5.375 1.00 44.05 340 VAL B O 1
ATOM 2051 N N . LYS B 1 99 ? -9.441 -31.979 -7.230 1.00 39.27 341 LYS B N 1
ATOM 2052 C CA . LYS B 1 99 ? -9.253 -33.344 -7.717 1.00 41.37 341 LYS B CA 1
ATOM 2053 C C . LYS B 1 99 ? -7.778 -33.670 -7.897 1.00 42.04 341 LYS B C 1
ATOM 2054 O O . LYS B 1 99 ? -7.336 -34.784 -7.588 1.00 44.20 341 LYS B O 1
ATOM 2060 N N . TRP B 1 100 ? -6.994 -32.710 -8.382 1.00 41.84 342 TRP B N 1
ATOM 2061 C CA . TRP B 1 100 ? -5.567 -32.962 -8.557 1.00 44.83 342 TRP B CA 1
ATOM 2062 C C . TRP B 1 100 ? -4.856 -33.128 -7.214 1.00 46.35 342 TRP B C 1
ATOM 2063 O O . TRP B 1 100 ? -3.946 -33.958 -7.081 1.00 51.15 342 TRP B O 1
ATOM 2074 N N . ARG B 1 101 ? -5.259 -32.353 -6.202 1.00 44.00 343 ARG B N 1
ATOM 2075 C CA . ARG B 1 101 ? -4.624 -32.480 -4.893 1.00 45.54 343 ARG B CA 1
ATOM 2076 C C . ARG B 1 101 ? -4.971 -33.801 -4.220 1.00 45.84 343 ARG B C 1
ATOM 2077 O O . ARG B 1 101 ? -4.212 -34.284 -3.379 1.00 48.30 343 ARG B O 1
ATOM 2085 N N . LEU B 1 102 ? -6.117 -34.384 -4.553 1.00 43.89 344 LEU B N 1
ATOM 2086 C CA . LEU B 1 102 ? -6.532 -35.612 -3.895 1.00 48.93 344 LEU B CA 1
ATOM 2087 C C . LEU B 1 102 ? -5.745 -36.826 -4.362 1.00 57.92 344 LEU B C 1
ATOM 2088 O O . LEU B 1 102 ? -5.824 -37.878 -3.723 1.00 60.56 344 LEU B O 1
ATOM 2093 N N . ARG B 1 103 ? -5.013 -36.727 -5.459 1.00 71.98 345 ARG B N 1
ATOM 2094 C CA . ARG B 1 103 ? -4.331 -37.908 -5.978 1.00 74.09 345 ARG B CA 1
ATOM 2095 C C . ARG B 1 103 ? -3.013 -38.177 -5.273 1.00 73.49 345 ARG B C 1
ATOM 2096 O O . ARG B 1 103 ? -2.040 -38.591 -5.902 1.00 79.58 345 ARG B O 1
ATOM 2104 N N . VAL B 1 104 ? -2.970 -37.954 -3.959 1.00 68.19 346 VAL B N 1
ATOM 2105 C CA . VAL B 1 104 ? -1.805 -38.301 -3.161 1.00 68.71 346 VAL B CA 1
ATOM 2106 C C . VAL B 1 104 ? -1.854 -39.781 -2.786 1.00 71.83 346 VAL B C 1
ATOM 2107 O O . VAL B 1 104 ? -2.906 -40.425 -2.790 1.00 72.06 346 VAL B O 1
ATOM 2111 N N . GLN B 1 105 ? -0.690 -40.325 -2.446 1.00 74.39 347 GLN B N 1
ATOM 2112 C CA . GLN B 1 105 ? -0.583 -41.698 -1.981 1.00 79.64 347 GLN B CA 1
ATOM 2113 C C . GLN B 1 105 ? -0.251 -41.787 -0.499 1.00 77.85 347 GLN B C 1
ATOM 2114 O O . GLN B 1 105 ? -0.078 -42.894 0.018 1.00 79.53 347 GLN B O 1
ATOM 2120 N N . HIS B 1 106 ? -0.158 -40.655 0.194 1.00 74.71 348 HIS B N 1
ATOM 2121 C CA . HIS B 1 106 ? 0.118 -40.638 1.621 1.00 71.80 348 HIS B CA 1
ATOM 2122 C C . HIS B 1 106 ? -0.555 -39.416 2.226 1.00 64.59 348 HIS B C 1
ATOM 2123 O O . HIS B 1 106 ? -0.868 -38.451 1.528 1.00 62.49 348 HIS B O 1
ATOM 2130 N N . VAL B 1 107 ? -0.775 -39.476 3.540 1.00 57.56 349 VAL B N 1
ATOM 2131 C CA . VAL B 1 107 ? -1.437 -38.385 4.244 1.00 56.50 349 VAL B CA 1
ATOM 2132 C C . VAL B 1 107 ? -0.658 -37.094 4.040 1.00 54.51 349 VAL B C 1
ATOM 2133 O O . VAL B 1 107 ? 0.572 -37.056 4.174 1.00 61.72 349 VAL B O 1
ATOM 2137 N N . VAL B 1 108 ? -1.374 -36.033 3.685 1.00 52.43 350 VAL B N 1
ATOM 2138 C CA . VAL B 1 108 ? -0.796 -34.711 3.473 1.00 54.87 350 VAL B CA 1
ATOM 2139 C C . VAL B 1 108 ? -1.462 -33.743 4.442 1.00 52.51 350 VAL B C 1
ATOM 2140 O O . VAL B 1 108 ? -2.690 -33.738 4.584 1.00 54.44 350 VAL B O 1
ATOM 2144 N N . GLN B 1 109 ? -0.666 -32.928 5.105 1.00 51.11 351 GLN B N 1
ATOM 2145 C CA . GLN B 1 109 ? -1.204 -31.799 5.843 1.00 52.46 351 GLN B CA 1
ATOM 2146 C C . GLN B 1 109 ? -0.584 -30.525 5.303 1.00 56.90 351 GLN B C 1
ATOM 2147 O O . GLN B 1 109 ? 0.611 -30.500 4.985 1.00 58.82 351 GLN B O 1
ATOM 2153 N N . GLU B 1 110 ? -1.393 -29.471 5.183 1.00 56.17 352 GLU B N 1
ATOM 2154 C CA . GLU B 1 110 ? -0.815 -28.165 4.895 1.00 57.57 352 GLU B CA 1
ATOM 2155 C C . GLU B 1 110 ? -1.733 -27.048 5.373 1.00 52.51 352 GLU B C 1
ATOM 2156 O O . GLU B 1 110 ? -2.919 -27.249 5.657 1.00 48.99 352 GLU B O 1
ATOM 2162 N N . SER B 1 111 ? -1.149 -25.856 5.438 1.00 49.03 353 SER B N 1
ATOM 2163 C CA . SER B 1 111 ? -1.822 -24.664 5.893 1.00 47.74 353 SER B CA 1
ATOM 2164 C C . SER B 1 111 ? -2.724 -24.116 4.799 1.00 50.58 353 SER B C 1
ATOM 2165 O O . SER B 1 111 ? -2.510 -24.371 3.605 1.00 52.31 353 SER B O 1
ATOM 2168 N N . PRO B 1 112 ? -3.753 -23.371 5.175 1.00 37.93 354 PRO B N 1
ATOM 2169 C CA . PRO B 1 112 ? -4.604 -22.743 4.168 1.00 35.78 354 PRO B CA 1
ATOM 2170 C C . PRO B 1 112 ? -3.798 -21.878 3.204 1.00 40.06 354 PRO B C 1
ATOM 2171 O O . PRO B 1 112 ? -4.032 -21.965 1.990 1.00 37.57 354 PRO B O 1
ATOM 2175 N N . PRO B 1 113 ? -2.837 -21.047 3.673 1.00 41.20 355 PRO B N 1
ATOM 2176 C CA . PRO B 1 113 ? -2.072 -20.244 2.693 1.00 41.42 355 PRO B CA 1
ATOM 2177 C C . PRO B 1 113 ? -1.401 -21.089 1.616 1.00 43.42 355 PRO B C 1
ATOM 2178 O O . PRO B 1 113 ? -1.415 -20.702 0.440 1.00 45.31 355 PRO B O 1
ATOM 2182 N N . ALA B 1 114 ? -0.819 -22.235 1.988 1.00 43.85 356 ALA B N 1
ATOM 2183 C CA . ALA B 1 114 ? -0.128 -23.090 1.023 1.00 44.03 356 ALA B CA 1
ATOM 2184 C C . ALA B 1 114 ? -1.097 -23.613 -0.028 1.00 42.07 356 ALA B C 1
ATOM 2185 O O . ALA B 1 114 ? -0.827 -23.553 -1.234 1.00 44.35 356 ALA B O 1
ATOM 2187 N N . PHE B 1 115 ? -2.247 -24.107 0.422 1.00 40.57 357 PHE B N 1
ATOM 2188 C CA . PHE B 1 115 ? -3.294 -24.539 -0.488 1.00 39.95 357 PHE B CA 1
ATOM 2189 C C . PHE B 1 115 ? -3.713 -23.411 -1.427 1.00 42.75 357 PHE B C 1
ATOM 2190 O O . PHE B 1 115 ? -3.886 -23.621 -2.643 1.00 40.97 357 PHE B O 1
ATOM 2198 N N . LEU B 1 116 ? -3.846 -22.199 -0.887 1.00 40.32 358 LEU B N 1
ATOM 2199 C CA . LEU B 1 116 ? -4.240 -21.063 -1.714 1.00 40.74 358 LEU B CA 1
ATOM 2200 C C . LEU B 1 116 ? -3.194 -20.757 -2.778 1.00 37.92 358 LEU B C 1
ATOM 2201 O O . LEU B 1 116 ? -3.539 -20.426 -3.919 1.00 38.22 358 LEU B O 1
ATOM 2206 N N . SER B 1 117 ? -1.908 -20.820 -2.417 1.00 39.26 359 SER B N 1
ATOM 2207 C CA . SER B 1 117 ? -0.873 -20.507 -3.400 1.00 43.64 359 SER B CA 1
ATOM 2208 C C . SER B 1 117 ? -0.795 -21.578 -4.486 1.00 44.00 359 SER B C 1
ATOM 2209 O O . SER B 1 117 ? -0.536 -21.263 -5.656 1.00 42.33 359 SER B O 1
ATOM 2212 N N . GLY B 1 118 ? -1.003 -22.849 -4.121 1.00 44.10 360 GLY B N 1
ATOM 2213 C CA . GLY B 1 118 ? -1.105 -23.874 -5.147 1.00 44.11 360 GLY B CA 1
ATOM 2214 C C . GLY B 1 118 ? -2.250 -23.595 -6.101 1.00 43.75 360 GLY B C 1
ATOM 2215 O O . GLY B 1 118 ? -2.111 -23.727 -7.326 1.00 46.48 360 GLY B O 1
ATOM 2216 N N . LEU B 1 119 ? -3.390 -23.174 -5.554 1.00 38.77 361 LEU B N 1
ATOM 2217 C CA . LEU B 1 119 ? -4.559 -22.873 -6.376 1.00 40.28 361 LEU B CA 1
ATOM 2218 C C . LEU B 1 119 ? -4.287 -21.709 -7.330 1.00 41.31 361 LEU B C 1
ATOM 2219 O O . LEU B 1 119 ? -4.603 -21.782 -8.527 1.00 43.42 361 LEU B O 1
ATOM 2224 N N . ALA B 1 120 ? -3.672 -20.635 -6.822 1.00 41.19 362 ALA B N 1
ATOM 2225 C CA . ALA B 1 120 ? -3.350 -19.495 -7.671 1.00 41.13 362 ALA B CA 1
ATOM 2226 C C . ALA B 1 120 ? -2.383 -19.887 -8.778 1.00 44.99 362 ALA B C 1
ATOM 2227 O O . ALA B 1 120 ? -2.574 -19.504 -9.937 1.00 50.03 362 ALA B O 1
ATOM 2229 N N . GLN B 1 121 ? -1.333 -20.644 -8.448 1.00 47.12 363 GLN B N 1
ATOM 2230 C CA . GLN B 1 121 ? -0.330 -20.938 -9.466 1.00 54.70 363 GLN B CA 1
ATOM 2231 C C . GLN B 1 121 ? -0.803 -21.985 -10.477 1.00 52.26 363 GLN B C 1
ATOM 2232 O O . GLN B 1 121 ? -0.372 -21.958 -11.637 1.00 53.17 363 GLN B O 1
ATOM 2238 N N . ARG B 1 122 ? -1.681 -22.908 -10.076 1.00 50.80 364 ARG B N 1
ATOM 2239 C CA . ARG B 1 122 ? -2.118 -23.959 -10.996 1.00 51.71 364 ARG B CA 1
ATOM 2240 C C . ARG B 1 122 ? -3.275 -23.505 -11.882 1.00 48.86 364 ARG B C 1
ATOM 2241 O O . ARG B 1 122 ? -3.225 -23.673 -13.106 1.00 53.22 364 ARG B O 1
ATOM 2249 N N . VAL B 1 123 ? -4.336 -22.950 -11.292 1.00 43.48 365 VAL B N 1
ATOM 2250 C CA . VAL B 1 123 ? -5.551 -22.680 -12.046 1.00 41.88 365 VAL B CA 1
ATOM 2251 C C . VAL B 1 123 ? -5.955 -21.205 -11.997 1.00 42.89 365 VAL B C 1
ATOM 2252 O O . VAL B 1 123 ? -7.082 -20.865 -12.368 1.00 44.17 365 VAL B O 1
ATOM 2256 N N . CYS B 1 124 ? -5.057 -20.319 -11.546 1.00 38.77 366 CYS B N 1
ATOM 2257 C CA . CYS B 1 124 ? -5.249 -18.870 -11.632 1.00 43.23 366 CYS B CA 1
ATOM 2258 C C . CYS B 1 124 ? -6.439 -18.389 -10.808 1.00 43.27 366 CYS B C 1
ATOM 2259 O O . CYS B 1 124 ? -7.122 -17.432 -11.185 1.00 46.28 366 CYS B O 1
ATOM 2262 N N . ILE B 1 125 ? -6.713 -19.030 -9.680 1.00 43.66 367 ILE B N 1
ATOM 2263 C CA . ILE B 1 125 ? -7.786 -18.593 -8.804 1.00 38.53 367 ILE B CA 1
ATOM 2264 C C . ILE B 1 125 ? -7.179 -17.876 -7.611 1.00 42.46 367 ILE B C 1
ATOM 2265 O O . ILE B 1 125 ? -6.294 -18.418 -6.935 1.00 40.56 367 ILE B O 1
ATOM 2270 N N A GLN B 1 126 ? -7.642 -16.650 -7.372 0.38 42.93 368 GLN B N 1
ATOM 2271 N N B GLN B 1 126 ? -7.659 -16.666 -7.353 0.62 43.05 368 GLN B N 1
ATOM 2272 C CA A GLN B 1 126 ? -7.168 -15.783 -6.305 0.38 42.93 368 GLN B CA 1
ATOM 2273 C CA B GLN B 1 126 ? -7.162 -15.807 -6.294 0.62 42.74 368 GLN B CA 1
ATOM 2274 C C A GLN B 1 126 ? -8.050 -15.931 -5.069 0.38 41.52 368 GLN B C 1
ATOM 2275 C C B GLN B 1 126 ? -8.062 -15.906 -5.070 0.62 41.59 368 GLN B C 1
ATOM 2276 O O A GLN B 1 126 ? -9.177 -16.428 -5.134 0.38 40.47 368 GLN B O 1
ATOM 2277 O O B GLN B 1 126 ? -9.210 -16.351 -5.147 0.62 40.64 368 GLN B O 1
ATOM 2288 N N . ARG B 1 127 ? -7.524 -15.468 -3.932 1.00 44.17 369 ARG B N 1
ATOM 2289 C CA . ARG B 1 127 ? -8.219 -15.652 -2.658 1.00 42.01 369 ARG B CA 1
ATOM 2290 C C . ARG B 1 127 ? -9.559 -14.906 -2.607 1.00 40.83 369 ARG B C 1
ATOM 2291 O O . ARG B 1 127 ? -10.580 -15.461 -2.148 1.00 39.72 369 ARG B O 1
ATOM 2299 N N . LYS B 1 128 ? -9.582 -13.652 -3.096 1.00 41.10 370 LYS B N 1
ATOM 2300 C CA . LYS B 1 128 ? -10.772 -12.817 -2.909 1.00 41.23 370 LYS B CA 1
ATOM 2301 C C . LYS B 1 128 ? -12.021 -13.395 -3.548 1.00 36.17 370 LYS B C 1
ATOM 2302 O O . LYS B 1 128 ? -13.043 -13.498 -2.846 1.00 40.96 370 LYS B O 1
ATOM 2308 N N . PRO B 1 129 ? -12.036 -13.791 -4.830 1.00 33.46 371 PRO B N 1
ATOM 2309 C CA . PRO B 1 129 ? -13.262 -14.404 -5.366 1.00 30.84 371 PRO B CA 1
ATOM 2310 C C . PRO B 1 129 ? -13.675 -15.675 -4.636 1.00 41.04 371 PRO B C 1
ATOM 2311 O O . PRO B 1 129 ? -14.880 -15.968 -4.540 1.00 30.82 371 PRO B O 1
ATOM 2315 N N . LEU B 1 130 ? -12.712 -16.446 -4.122 1.00 30.49 372 LEU B N 1
ATOM 2316 C CA . LEU B 1 130 ? -13.062 -17.612 -3.313 1.00 32.28 372 LEU B CA 1
ATOM 2317 C C . LEU B 1 130 ? -13.907 -17.221 -2.112 1.00 36.20 372 LEU B C 1
ATOM 2318 O O . LEU B 1 130 ? -14.792 -17.986 -1.705 1.00 34.95 372 LEU B O 1
ATOM 2323 N N A ARG B 1 131 ? -13.623 -16.049 -1.515 0.54 31.67 373 ARG B N 1
ATOM 2324 N N B ARG B 1 131 ? -13.668 -16.038 -1.533 0.46 31.64 373 ARG B N 1
ATOM 2325 C CA A ARG B 1 131 ? -14.456 -15.586 -0.401 0.54 33.92 373 ARG B CA 1
ATOM 2326 C CA B ARG B 1 131 ? -14.470 -15.599 -0.396 0.46 33.93 373 ARG B CA 1
ATOM 2327 C C A ARG B 1 131 ? -15.937 -15.482 -0.781 0.54 33.94 373 ARG B C 1
ATOM 2328 C C B ARG B 1 131 ? -15.936 -15.394 -0.764 0.46 34.02 373 ARG B C 1
ATOM 2329 O O A ARG B 1 131 ? -16.809 -15.645 0.079 0.54 33.21 373 ARG B O 1
ATOM 2330 O O B ARG B 1 131 ? -16.795 -15.414 0.123 0.46 33.36 373 ARG B O 1
ATOM 2345 N N . PHE B 1 132 ? -16.246 -15.195 -2.042 1.00 34.09 374 PHE B N 1
ATOM 2346 C CA . PHE B 1 132 ? -17.623 -14.943 -2.455 1.00 35.89 374 PHE B CA 1
ATOM 2347 C C . PHE B 1 132 ? -18.345 -16.188 -2.967 1.00 35.51 374 PHE B C 1
ATOM 2348 O O . PHE B 1 132 ? -19.513 -16.092 -3.360 1.00 31.13 374 PHE B O 1
ATOM 2356 N N A CYS B 1 133 ? -17.695 -17.351 -2.913 0.52 35.34 375 CYS B N 1
ATOM 2357 N N B CYS B 1 133 ? -17.696 -17.353 -2.935 0.48 35.31 375 CYS B N 1
ATOM 2358 C CA A CYS B 1 133 ? -18.151 -18.517 -3.663 0.52 35.20 375 CYS B CA 1
ATOM 2359 C CA B CYS B 1 133 ? -18.180 -18.510 -3.684 0.48 35.18 375 CYS B CA 1
ATOM 2360 C C A CYS B 1 133 ? -19.510 -19.012 -3.177 0.52 37.17 375 CYS B C 1
ATOM 2361 C C B CYS B 1 133 ? -19.530 -19.004 -3.177 0.48 37.18 375 CYS B C 1
ATOM 2362 O O A CYS B 1 133 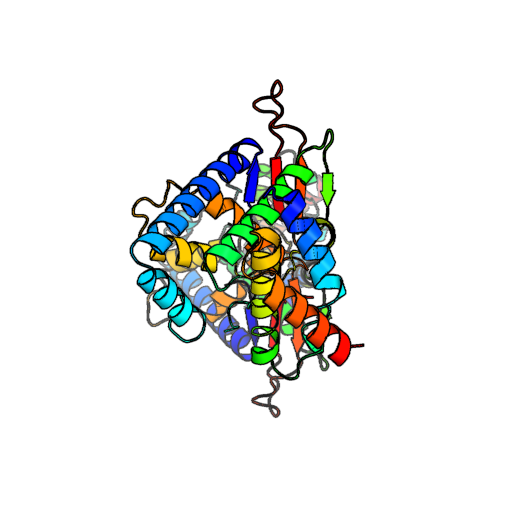? -20.400 -19.293 -3.987 0.52 36.83 375 CYS B O 1
ATOM 2363 O O B CYS B 1 133 ? -20.430 -19.286 -3.974 0.48 36.87 375 CYS B O 1
ATOM 2368 N N . ALA B 1 134 ? -19.693 -19.130 -1.856 1.00 37.58 376 ALA B N 1
ATOM 2369 C CA . ALA B 1 134 ? -20.971 -19.621 -1.341 1.00 37.82 376 ALA B CA 1
ATOM 2370 C C . ALA B 1 134 ? -22.114 -18.649 -1.652 1.00 35.04 376 ALA B C 1
ATOM 2371 O O . ALA B 1 134 ? -23.208 -19.077 -2.050 1.00 38.48 376 ALA B O 1
ATOM 2373 N N . GLU B 1 135 ? -21.889 -17.341 -1.477 1.00 34.68 377 GLU B N 1
ATOM 2374 C CA . GLU B 1 135 ? -22.915 -16.361 -1.844 1.00 40.30 377 GLU B CA 1
ATOM 2375 C C . GLU B 1 135 ? -23.194 -16.371 -3.353 1.00 36.17 377 GLU B C 1
ATOM 2376 O O . GLU B 1 135 ? -24.358 -16.334 -3.785 1.00 36.13 377 GLU B O 1
ATOM 2382 N N . ARG B 1 136 ? -22.143 -16.450 -4.169 1.00 34.33 378 ARG B N 1
ATOM 2383 C CA . ARG B 1 136 ? -22.341 -16.444 -5.616 1.00 35.49 378 ARG B CA 1
ATOM 2384 C C . ARG B 1 136 ? -23.119 -17.677 -6.076 1.00 36.79 378 ARG B C 1
ATOM 2385 O O . ARG B 1 136 ? -23.993 -17.586 -6.951 1.00 37.45 378 ARG B O 1
ATOM 2393 N N . LEU B 1 137 ? -22.827 -18.837 -5.481 1.00 33.22 379 LEU B N 1
ATOM 2394 C CA . LEU B 1 137 ? -23.547 -20.054 -5.814 1.00 33.31 379 LEU B CA 1
ATOM 2395 C C . LEU B 1 137 ? -25.006 -19.961 -5.385 1.00 39.71 379 LEU B C 1
ATOM 2396 O O . LEU B 1 137 ? -25.908 -20.343 -6.144 1.00 35.11 379 LEU B O 1
ATOM 2401 N N . ARG B 1 138 ? -25.264 -19.460 -4.168 1.00 38.23 380 ARG B N 1
ATOM 2402 C CA . ARG B 1 138 ? -26.652 -19.255 -3.758 1.00 41.54 380 ARG B CA 1
ATOM 2403 C C . ARG B 1 138 ? -27.402 -18.394 -4.767 1.00 39.71 380 ARG B C 1
ATOM 2404 O O . ARG B 1 138 ? -28.537 -18.706 -5.140 1.00 43.73 380 ARG B O 1
ATOM 2412 N N . SER B 1 139 ? -26.761 -17.342 -5.244 1.00 39.63 381 SER B N 1
ATOM 2413 C CA . SER B 1 139 ? -27.414 -16.462 -6.237 1.00 40.68 381 SER B CA 1
ATOM 2414 C C . SER B 1 139 ? -27.688 -17.243 -7.519 1.00 41.74 381 SER B C 1
ATOM 2415 O O . SER B 1 139 ? -28.780 -17.147 -8.022 1.00 44.88 381 SER B O 1
ATOM 2418 N N . LEU B 1 140 ? -26.706 -17.980 -8.012 1.00 38.72 382 LEU B N 1
ATOM 2419 C CA . LEU B 1 140 ? -26.882 -18.725 -9.275 1.00 41.32 382 LEU B CA 1
ATOM 2420 C C . LEU B 1 140 ? -27.992 -19.770 -9.127 1.00 41.68 382 LEU B C 1
ATOM 2421 O O . LEU B 1 140 ? -28.793 -19.870 -10.028 1.00 45.30 382 LEU B O 1
ATOM 2426 N N . LEU B 1 141 ? -28.046 -20.490 -8.012 1.00 38.23 383 LEU B N 1
ATOM 2427 C CA . LEU B 1 141 ? -29.109 -21.509 -7.851 1.00 43.20 383 LEU B CA 1
ATOM 2428 C C . LEU B 1 141 ? -30.472 -20.815 -7.835 1.00 48.24 383 LEU B C 1
ATOM 2429 O O . LEU B 1 141 ? -31.350 -21.282 -8.526 1.00 48.01 383 LEU B O 1
ATOM 2434 N N . HIS B 1 142 ? -30.604 -19.700 -7.126 1.00 50.97 384 HIS B N 1
ATOM 2435 C CA . HIS B 1 142 ? -31.898 -18.974 -7.126 1.00 64.10 384 HIS B CA 1
ATOM 2436 C C . HIS B 1 142 ? -32.209 -18.471 -8.530 1.00 62.70 384 HIS B C 1
ATOM 2437 O O . HIS B 1 142 ? -33.338 -18.572 -8.933 1.00 68.47 384 HIS B O 1
ATOM 2444 N N . THR B 1 143 ? -31.204 -17.984 -9.242 1.00 57.61 385 THR B N 1
ATOM 2445 C CA . THR B 1 143 ? -31.386 -17.428 -10.601 1.00 55.75 385 THR B CA 1
ATOM 2446 C C . THR B 1 143 ? -31.877 -18.487 -11.581 1.00 58.90 385 THR B C 1
ATOM 2447 O O . THR B 1 143 ? -32.859 -18.230 -12.264 1.00 62.39 385 THR B O 1
ATOM 2451 N N . LEU B 1 144 ? -31.313 -19.692 -11.525 1.00 71.53 386 LEU B N 1
ATOM 2452 C CA . LEU B 1 144 ? -31.615 -20.788 -12.485 1.00 71.48 386 LEU B CA 1
ATOM 2453 C C . LEU B 1 144 ? -32.924 -21.504 -12.150 1.00 82.29 386 LEU B C 1
ATOM 2454 O O . LEU B 1 144 ? -33.276 -22.394 -12.896 1.00 89.36 386 LEU B O 1
ATOM 2459 N N . GLU B 1 145 ? -33.555 -21.159 -11.031 1.00 84.19 387 GLU B N 1
ATOM 2460 C CA . GLU B 1 145 ? -34.810 -21.756 -10.525 1.00 82.59 387 GLU B CA 1
ATOM 2461 C C . GLU B 1 145 ? -34.583 -23.241 -10.314 1.00 82.27 387 GLU B C 1
ATOM 2462 O O . GLU B 1 145 ? -35.423 -24.031 -10.751 1.00 84.14 387 GLU B O 1
ATOM 2468 N N . ILE B 1 146 ? -33.434 -23.584 -9.740 1.00 79.66 388 ILE B N 1
ATOM 2469 C CA . ILE B 1 146 ? -33.198 -25.005 -9.403 1.00 77.59 388 ILE B CA 1
ATOM 2470 C C . ILE B 1 146 ? -34.253 -25.255 -8.345 1.00 87.29 388 ILE B C 1
ATOM 2471 O O . ILE B 1 146 ? -34.292 -24.495 -7.374 1.00 89.98 388 ILE B O 1
ATOM 2476 N N . THR B 1 147 ? -35.045 -26.299 -8.498 1.00 95.11 389 THR B N 1
ATOM 2477 C CA . THR B 1 147 ? -36.094 -26.472 -7.477 1.00 109.41 389 THR B CA 1
ATOM 2478 C C . THR B 1 147 ? -35.660 -27.569 -6.524 1.00 115.27 389 THR B C 1
ATOM 2479 O O . THR B 1 147 ? -34.460 -27.853 -6.436 1.00 109.03 389 THR B O 1
ATOM 2483 N N . ASP B 1 148 ? -36.644 -28.225 -5.922 1.00 127.48 390 ASP B N 1
ATOM 2484 C CA . ASP B 1 148 ? -36.379 -29.326 -5.011 1.00 131.46 390 ASP B CA 1
ATOM 2485 C C . ASP B 1 148 ? -36.200 -30.620 -5.804 1.00 131.88 390 ASP B C 1
ATOM 2486 O O . ASP B 1 148 ? -36.283 -30.646 -7.037 1.00 131.79 390 ASP B O 1
ATOM 2488 N N . LEU B 1 149 ? -35.923 -31.706 -5.079 1.00 132.40 391 LEU B N 1
ATOM 2489 C CA . LEU B 1 149 ? -35.671 -33.026 -5.656 1.00 130.64 391 LEU B CA 1
ATOM 2490 C C . LEU B 1 149 ? -34.414 -33.034 -6.521 1.00 119.20 391 LEU B C 1
ATOM 2491 O O . LEU B 1 149 ? -33.987 -34.094 -6.992 1.00 118.35 391 LEU B O 1
ATOM 2493 N N . ALA B 1 150 ? -33.818 -31.861 -6.733 1.00 109.94 392 ALA B N 1
ATOM 2494 C CA . ALA B 1 150 ? -32.540 -31.710 -7.422 1.00 96.89 392 ALA B CA 1
ATOM 2495 C C . ALA B 1 150 ? -31.510 -31.334 -6.367 1.00 86.52 392 ALA B C 1
ATOM 2496 O O . ALA B 1 150 ? -31.560 -30.234 -5.806 1.00 89.19 392 ALA B O 1
ATOM 2498 N N . ASP B 1 151 ? -30.589 -32.246 -6.085 1.00 75.68 393 ASP B N 1
ATOM 2499 C CA . ASP B 1 151 ? -29.670 -32.088 -4.967 1.00 67.92 393 ASP B CA 1
ATOM 2500 C C . ASP B 1 151 ? -28.357 -31.486 -5.450 1.00 56.80 393 ASP B C 1
ATOM 2501 O O . ASP B 1 151 ? -27.595 -32.134 -6.175 1.00 52.68 393 ASP B O 1
ATOM 2506 N N . PHE B 1 152 ? -28.085 -30.259 -5.015 1.00 49.12 394 PHE B N 1
ATOM 2507 C CA . PHE B 1 152 ? -26.800 -29.613 -5.231 1.00 46.05 394 PHE B CA 1
ATOM 2508 C C . PHE B 1 152 ? -25.995 -29.489 -3.947 1.00 44.65 394 PHE B C 1
ATOM 2509 O O . PHE B 1 152 ? -25.085 -28.659 -3.879 1.00 47.59 394 PHE B O 1
ATOM 2517 N N . SER B 1 153 ? -26.309 -30.287 -2.922 1.00 37.81 395 SER B N 1
ATOM 2518 C CA . SER B 1 153 ? -25.522 -30.209 -1.697 1.00 38.49 395 SER B CA 1
ATOM 2519 C C . SER B 1 153 ? -24.038 -30.525 -1.903 1.00 37.11 395 SER B C 1
ATOM 2520 O O . SER B 1 153 ? -23.221 -29.931 -1.179 1.00 38.09 395 SER B O 1
ATOM 2523 N N . PRO B 1 154 ? -23.614 -31.390 -2.840 1.00 35.26 396 PRO B N 1
ATOM 2524 C CA . PRO B 1 154 ? -22.159 -31.524 -3.059 1.00 31.60 396 PRO B CA 1
ATOM 2525 C C . PRO B 1 154 ? -21.510 -30.224 -3.488 1.00 32.60 396 PRO B C 1
ATOM 2526 O O . PRO B 1 154 ? -20.479 -29.819 -2.929 1.00 33.11 396 PRO B O 1
ATOM 2530 N N . LEU B 1 155 ? -22.072 -29.573 -4.509 1.00 29.51 397 LEU B N 1
ATOM 2531 C CA . LEU B 1 155 ? -21.492 -28.322 -4.983 1.00 31.02 397 LEU B CA 1
ATOM 2532 C C . LEU B 1 155 ? -21.578 -27.244 -3.907 1.00 32.48 397 LEU B C 1
ATOM 2533 O O . LEU B 1 155 ? -20.645 -26.446 -3.730 1.00 33.10 397 LEU B O 1
ATOM 2538 N N . THR B 1 156 ? -22.693 -27.190 -3.185 1.00 29.82 398 THR B N 1
ATOM 2539 C CA . THR B 1 156 ? -22.768 -26.255 -2.069 1.00 31.27 398 THR B CA 1
ATOM 2540 C C . THR B 1 156 ? -21.658 -26.510 -1.054 1.00 34.11 398 THR B C 1
ATOM 2541 O O . THR B 1 156 ? -21.102 -25.560 -0.478 1.00 34.30 398 THR B O 1
ATOM 2545 N N . LEU B 1 157 ? -21.288 -27.780 -0.865 1.00 33.50 399 LEU B N 1
ATOM 2546 C CA . LEU B 1 157 ? -20.197 -28.134 0.043 1.00 35.07 399 LEU B CA 1
ATOM 2547 C C . LEU B 1 157 ? -18.848 -27.662 -0.492 1.00 33.94 399 LEU B C 1
ATOM 2548 O O . LEU B 1 157 ? -18.014 -27.139 0.265 1.00 32.87 399 LEU B O 1
ATOM 2553 N N . LEU B 1 158 ? -18.612 -27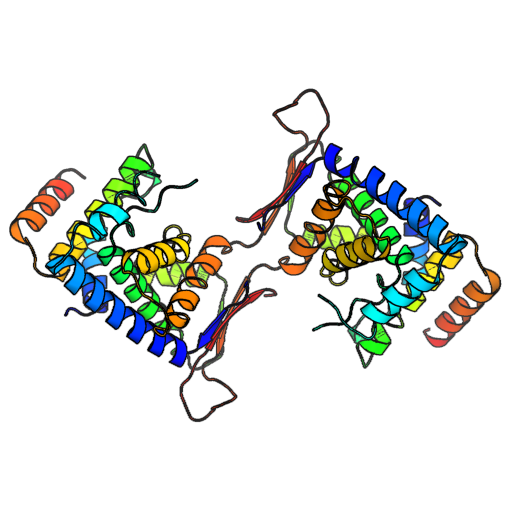.840 -1.794 1.00 33.24 400 LEU B N 1
ATOM 2554 C CA . LEU B 1 158 ? -17.382 -27.331 -2.393 1.00 30.07 400 LEU B CA 1
ATOM 2555 C C . LEU B 1 158 ? -17.268 -25.823 -2.206 1.00 30.34 400 LEU B C 1
ATOM 2556 O O . LEU B 1 158 ? -16.199 -25.308 -1.861 1.00 28.35 400 LEU B O 1
ATOM 2561 N N . ALA B 1 159 ? -18.361 -25.102 -2.465 1.00 25.71 401 ALA B N 1
ATOM 2562 C CA . ALA B 1 159 ? -18.366 -23.650 -2.342 1.00 30.54 401 ALA B CA 1
ATOM 2563 C C . ALA B 1 159 ? -18.189 -23.228 -0.882 1.00 32.90 401 ALA B C 1
ATOM 2564 O O . ALA B 1 159 ? -17.527 -22.219 -0.591 1.00 37.85 401 ALA B O 1
ATOM 2566 N N A ASN B 1 160 ? -18.766 -23.985 0.051 0.63 32.82 402 ASN B N 1
ATOM 2567 N N B ASN B 1 160 ? -18.785 -23.983 0.044 0.37 33.00 402 ASN B N 1
ATOM 2568 C CA A ASN B 1 160 ? -18.551 -23.666 1.460 0.63 34.57 402 ASN B CA 1
ATOM 2569 C CA B ASN B 1 160 ? -18.577 -23.712 1.464 0.37 34.75 402 ASN B CA 1
ATOM 2570 C C A ASN B 1 160 ? -17.084 -23.851 1.816 0.63 32.98 402 ASN B C 1
ATOM 2571 C C B ASN B 1 160 ? -17.104 -23.865 1.821 0.37 33.27 402 ASN B C 1
ATOM 2572 O O A ASN B 1 160 ? -16.484 -22.994 2.473 0.63 33.82 402 ASN B O 1
ATOM 2573 O O B ASN B 1 160 ? -16.525 -23.007 2.497 0.37 33.82 402 ASN B O 1
ATOM 2582 N N . PHE B 1 161 ? -16.469 -24.929 1.320 1.00 34.00 403 PHE B N 1
ATOM 2583 C CA . PHE B 1 161 ? -15.032 -25.104 1.502 1.00 31.78 403 PHE B CA 1
ATOM 2584 C C . PHE B 1 161 ? -14.241 -23.925 0.936 1.00 31.83 403 PHE B C 1
ATOM 2585 O O . PHE B 1 161 ? -13.299 -23.434 1.571 1.00 32.34 403 PHE B O 1
ATOM 2593 N N . ALA B 1 162 ? -14.577 -23.480 -0.279 1.00 31.24 404 ALA B N 1
ATOM 2594 C CA . ALA B 1 162 ? -13.841 -22.369 -0.883 1.00 29.48 404 ALA B CA 1
ATOM 2595 C C . ALA B 1 162 ? -13.955 -21.094 -0.034 1.00 27.93 404 ALA B C 1
ATOM 2596 O O . ALA B 1 162 ? -12.956 -20.408 0.230 1.00 30.77 404 ALA B O 1
ATOM 2598 N N . THR B 1 163 ? -15.173 -20.770 0.407 1.00 29.19 405 THR B N 1
ATOM 2599 C CA . THR B 1 163 ? -15.371 -19.585 1.240 1.00 32.36 405 THR B CA 1
ATOM 2600 C C . THR B 1 163 ? -14.635 -19.694 2.577 1.00 36.32 405 THR B C 1
ATOM 2601 O O . THR B 1 163 ? -14.017 -18.723 3.040 1.00 37.00 405 THR B O 1
ATOM 2605 N N . LEU B 1 164 ? -14.698 -20.864 3.218 1.00 34.77 406 LEU B N 1
ATOM 2606 C CA . LEU B 1 164 ? -14.070 -21.015 4.524 1.00 35.39 406 LEU B CA 1
ATOM 2607 C C . LEU B 1 164 ? -12.557 -20.957 4.408 1.00 39.03 406 LEU B C 1
ATOM 2608 O O . LEU B 1 164 ? -11.893 -20.315 5.234 1.00 36.82 406 LEU B O 1
ATOM 2613 N N . VAL B 1 165 ? -11.984 -21.622 3.393 1.00 35.66 407 VAL B N 1
ATOM 2614 C CA . VAL B 1 165 ? -10.526 -21.648 3.338 1.00 36.06 407 VAL B CA 1
ATOM 2615 C C . VAL B 1 165 ? -9.984 -20.276 2.950 1.00 35.89 407 VAL B C 1
ATOM 2616 O O . VAL B 1 165 ? -8.917 -19.874 3.433 1.00 35.39 407 VAL B O 1
ATOM 2620 N N . SER B 1 166 ? -10.698 -19.530 2.093 1.00 37.06 408 SER B N 1
ATOM 2621 C CA . SER B 1 166 ? -10.213 -18.194 1.731 1.00 37.02 408 SER B CA 1
ATOM 2622 C C . SER B 1 166 ? -10.427 -17.190 2.854 1.00 36.59 408 SER B C 1
ATOM 2623 O O . SER B 1 166 ? -9.552 -16.359 3.126 1.00 31.06 408 SER B O 1
ATOM 2626 N N . THR B 1 167 ? -11.590 -17.223 3.492 1.00 34.23 409 THR B N 1
ATOM 2627 C CA . THR B 1 167 ? -11.876 -16.211 4.505 1.00 33.67 409 THR B CA 1
ATOM 2628 C C . THR B 1 167 ? -10.966 -16.370 5.721 1.00 38.06 409 THR B C 1
ATOM 2629 O O . THR B 1 167 ? -10.442 -15.379 6.234 1.00 37.24 409 THR B O 1
ATOM 2633 N N . TYR B 1 168 ? -10.757 -17.605 6.188 1.00 37.27 410 TYR B N 1
ATOM 2634 C CA . TYR B 1 168 ? -10.053 -17.851 7.443 1.00 37.44 410 TYR B CA 1
ATOM 2635 C C . TYR B 1 168 ? -8.613 -18.286 7.230 1.00 38.27 410 TYR B C 1
ATOM 2636 O O . TYR B 1 168 ? -8.020 -18.906 8.121 1.00 36.44 410 TYR B O 1
ATOM 2645 N N . ALA B 1 169 ? -8.026 -17.911 6.086 1.00 39.84 411 ALA B N 1
ATOM 2646 C CA . ALA B 1 169 ? -6.752 -18.484 5.666 1.00 43.25 411 ALA B CA 1
ATOM 2647 C C . ALA B 1 169 ? -5.631 -18.167 6.642 1.00 48.83 411 ALA B C 1
ATOM 2648 O O . ALA B 1 169 ? -4.735 -18.996 6.840 1.00 53.37 411 ALA B O 1
ATOM 2650 N N . LYS B 1 170 ? -5.661 -16.990 7.267 1.00 48.78 412 LYS B N 1
ATOM 2651 C CA . LYS B 1 170 ? -4.588 -16.572 8.155 1.00 50.87 412 LYS B CA 1
ATOM 2652 C C . LYS B 1 170 ? -4.945 -16.740 9.628 1.00 49.59 412 LYS B C 1
ATOM 2653 O O . LYS B 1 170 ? -4.221 -16.239 10.496 1.00 53.15 412 LYS B O 1
ATOM 2659 N N . GLY B 1 171 ? -6.030 -17.448 9.928 1.00 42.41 413 GLY B N 1
ATOM 2660 C CA . GLY B 1 171 ? -6.388 -17.607 11.308 1.00 40.37 413 GLY B CA 1
ATOM 2661 C C . GLY B 1 171 ? -6.913 -16.300 11.896 1.00 39.13 413 GLY B C 1
ATOM 2662 O O . GLY B 1 171 ? -7.412 -15.410 11.191 1.00 38.27 413 GLY B O 1
ATOM 2663 N N . PHE B 1 172 ? -6.796 -16.201 13.221 1.00 34.73 414 PHE B N 1
ATOM 2664 C CA . PHE B 1 172 ? -7.425 -15.144 13.994 1.00 36.57 414 PHE B CA 1
ATOM 2665 C C . PHE B 1 172 ? -6.389 -14.404 14.822 1.00 36.20 414 PHE B C 1
ATOM 2666 O O . PHE B 1 172 ? -5.253 -14.853 14.997 1.00 38.29 414 PHE B O 1
ATOM 2674 N N . THR B 1 173 ? -6.815 -13.265 15.367 1.00 33.56 415 THR B N 1
ATOM 2675 C CA . THR B 1 173 ? -5.915 -12.375 16.068 1.00 32.98 415 THR B CA 1
ATOM 2676 C C . THR B 1 173 ? -6.716 -11.545 17.056 1.00 34.25 415 THR B C 1
ATOM 2677 O O . THR B 1 173 ? -7.913 -11.287 16.851 1.00 37.92 415 THR B O 1
ATOM 2681 N N . ILE B 1 174 ? -6.030 -11.122 18.117 1.00 32.98 416 ILE B N 1
ATOM 2682 C CA . ILE B 1 174 ? -6.567 -10.219 19.135 1.00 32.89 416 ILE B CA 1
ATOM 2683 C C . ILE B 1 174 ? -5.813 -8.903 19.045 1.00 38.20 416 ILE B C 1
ATOM 2684 O O . ILE B 1 174 ? -4.579 -8.881 19.132 1.00 39.47 416 ILE B O 1
ATOM 2689 N N . ILE B 1 175 ? -6.559 -7.811 18.868 1.00 37.82 417 ILE B N 1
ATOM 2690 C CA . ILE B 1 175 ? -6.024 -6.457 18.786 1.00 38.63 417 ILE B CA 1
ATOM 2691 C C . ILE B 1 175 ? -6.653 -5.636 19.906 1.00 40.70 417 ILE B C 1
ATOM 2692 O O . ILE B 1 175 ? -7.881 -5.515 19.979 1.00 42.12 417 ILE B O 1
ATOM 2697 N N . ILE B 1 176 ? -5.823 -5.074 20.777 1.00 35.58 418 ILE B N 1
ATOM 2698 C CA . ILE B 1 176 ? -6.306 -4.220 21.847 1.00 36.88 418 ILE B CA 1
ATOM 2699 C C . ILE B 1 176 ? -5.908 -2.791 21.513 1.00 42.08 418 ILE B C 1
ATOM 2700 O O . ILE B 1 176 ? -4.724 -2.505 21.289 1.00 44.06 418 ILE B O 1
ATOM 2705 N N . GLU B 1 177 ? -6.900 -1.904 21.463 1.00 44.42 419 GLU B N 1
ATOM 2706 C CA . GLU B 1 177 ? -6.756 -0.472 21.231 1.00 48.90 419 GLU B CA 1
ATOM 2707 C C . GLU B 1 177 ? -6.876 0.274 22.547 1.00 51.64 419 GLU B C 1
ATOM 2708 O O . GLU B 1 177 ? -7.841 0.035 23.287 1.00 49.04 419 GLU B O 1
ATOM 2714 N N . PRO B 1 178 ? -5.943 1.188 22.851 1.00 54.20 420 PRO B N 1
ATOM 2715 C CA . PRO B 1 178 ? -6.003 1.904 24.133 1.00 54.60 420 PRO B CA 1
ATOM 2716 C C . PRO B 1 178 ? -7.243 2.762 24.293 1.00 55.81 420 PRO B C 1
ATOM 2717 O O . PRO B 1 178 ? -7.658 3.023 25.428 1.00 52.04 420 PRO B O 1
ATOM 2721 N N . PHE B 1 179 ? -7.850 3.211 23.198 1.00 48.41 421 PHE B N 1
ATOM 2722 C CA . PHE B 1 179 ? -9.038 4.043 23.302 1.00 59.47 421 PHE B CA 1
ATOM 2723 C C . PHE B 1 179 ? -9.755 4.019 21.965 1.00 61.90 421 PHE B C 1
ATOM 2724 O O . PHE B 1 179 ? -9.131 3.837 20.916 1.00 63.30 421 PHE B O 1
ATOM 2732 N N . ASP B 1 180 ? -11.070 4.190 22.014 1.00 68.18 422 ASP B N 1
ATOM 2733 C CA . ASP B 1 180 ? -11.851 4.355 20.796 1.00 78.17 422 ASP B CA 1
ATOM 2734 C C . ASP B 1 180 ? -11.667 5.772 20.264 1.00 82.48 422 ASP B C 1
ATOM 2735 O O . ASP B 1 180 ? -11.760 6.748 21.020 1.00 83.07 422 ASP B O 1
ATOM 2740 N N . ASP B 1 181 ? -11.396 5.884 18.962 1.00 85.43 423 ASP B N 1
ATOM 2741 C CA . ASP B 1 181 ? -11.172 7.194 18.361 1.00 92.84 423 ASP B CA 1
ATOM 2742 C C . ASP B 1 181 ? -12.455 8.002 18.234 1.00 95.86 423 ASP B C 1
ATOM 2743 O O . ASP B 1 181 ? -12.387 9.223 18.049 1.00 99.30 423 ASP B O 1
ATOM 2748 N N . ARG B 1 182 ? -13.618 7.354 18.336 1.00 94.50 424 ARG B N 1
ATOM 2749 C CA . ARG B 1 182 ? -14.877 8.086 18.299 1.00 99.99 424 ARG B CA 1
ATOM 2750 C C . ARG B 1 182 ? -15.116 8.889 19.578 1.00 97.08 424 ARG B C 1
ATOM 2751 O O . ARG B 1 182 ? -15.885 9.855 19.552 1.00 100.71 424 ARG B O 1
ATOM 2759 N N . THR B 1 183 ? -14.470 8.526 20.689 1.00 89.65 425 THR B N 1
ATOM 2760 C CA . THR B 1 183 ? -14.534 9.287 21.939 1.00 87.06 425 THR B CA 1
ATOM 2761 C C . THR B 1 183 ? -13.121 9.437 22.503 1.00 77.47 425 THR B C 1
ATOM 2762 O O . THR B 1 183 ? -12.771 8.837 23.530 1.00 69.52 425 THR B O 1
ATOM 2766 N N . PRO B 1 184 ? -12.285 10.264 21.863 1.00 76.76 426 PRO B N 1
ATOM 2767 C CA . PRO B 1 184 ? -10.857 10.288 22.214 1.00 70.96 426 PRO B CA 1
ATOM 2768 C C . PRO B 1 184 ? -10.540 10.955 23.552 1.00 70.11 426 PRO B C 1
ATOM 2769 O O . PRO B 1 184 ? -9.382 10.890 23.978 1.00 67.60 426 PRO B O 1
ATOM 2773 N N . THR B 1 185 ? -11.496 11.596 24.225 1.00 72.31 427 THR B N 1
ATOM 2774 C CA . THR B 1 185 ? -11.193 12.169 25.533 1.00 71.89 427 THR B CA 1
ATOM 2775 C C . THR B 1 185 ? -11.470 11.207 26.681 1.00 67.06 427 THR B C 1
ATOM 2776 O O . THR B 1 185 ? -11.252 11.576 27.836 1.00 65.95 427 THR B O 1
ATOM 2780 N N . ILE B 1 186 ? -11.936 9.992 26.407 1.00 64.90 428 ILE B N 1
ATOM 2781 C CA . ILE B 1 186 ? -12.259 9.042 27.465 1.00 63.70 428 ILE B CA 1
ATOM 2782 C C . ILE B 1 186 ? -11.451 7.764 27.268 1.00 58.18 428 ILE B C 1
ATOM 2783 O O . ILE B 1 186 ? -11.195 7.335 26.137 1.00 57.29 428 ILE B O 1
ATOM 2788 N N . ALA B 1 187 ? -11.030 7.177 28.384 1.00 53.87 429 ALA B N 1
ATOM 2789 C CA . ALA B 1 187 ? -10.343 5.889 28.401 1.00 53.47 429 ALA B CA 1
ATOM 2790 C C . ALA B 1 187 ? -11.396 4.804 28.233 1.00 52.82 429 ALA B C 1
ATOM 2791 O O . ALA B 1 187 ? -11.964 4.304 29.206 1.00 55.27 429 ALA B O 1
ATOM 2793 N N . ASN B 1 188 ? -11.693 4.456 26.985 1.00 50.77 430 ASN B N 1
ATOM 2794 C CA . ASN B 1 188 ? -12.597 3.349 26.671 1.00 50.40 430 ASN B CA 1
ATOM 2795 C C . ASN B 1 188 ? -11.910 2.396 25.692 1.00 48.48 430 ASN B C 1
ATOM 2796 O O . ASN B 1 188 ? -12.293 2.294 24.518 1.00 50.03 430 ASN B O 1
ATOM 2801 N N . PRO B 1 189 ? -10.891 1.672 26.153 1.00 49.98 431 PRO B N 1
ATOM 2802 C CA . PRO B 1 189 ? -10.157 0.757 25.257 1.00 46.36 431 PRO B CA 1
ATOM 2803 C C . PRO B 1 189 ? -11.059 -0.340 24.700 1.00 43.82 431 PRO B C 1
ATOM 2804 O O . PRO B 1 189 ? -12.191 -0.551 25.137 1.00 44.46 431 PRO B O 1
ATOM 2808 N N . ILE B 1 190 ? -10.548 -1.037 23.687 1.00 42.88 432 ILE B N 1
ATOM 2809 C CA . ILE B 1 190 ? -11.356 -1.977 22.916 1.00 43.09 432 ILE B CA 1
ATOM 2810 C C . ILE B 1 190 ? -10.539 -3.233 22.640 1.00 40.70 432 ILE B C 1
ATOM 2811 O O . ILE B 1 190 ? -9.399 -3.149 22.172 1.00 41.41 432 ILE B O 1
ATOM 2816 N N . LEU B 1 191 ? -11.131 -4.395 22.898 1.00 42.17 433 LEU B N 1
ATOM 2817 C CA . LEU B 1 191 ? -10.568 -5.664 22.458 1.00 42.01 433 LEU B CA 1
ATOM 2818 C C . LEU B 1 191 ? -11.282 -6.115 21.184 1.00 40.38 433 LEU B C 1
ATOM 2819 O O . LEU B 1 191 ? -12.516 -6.156 21.140 1.00 42.90 433 LEU B O 1
ATOM 2824 N N . HIS B 1 192 ? -10.501 -6.450 20.158 1.00 38.80 434 HIS B N 1
ATOM 2825 C CA . HIS B 1 192 ? -10.991 -6.959 18.885 1.00 45.83 434 HIS B CA 1
ATOM 2826 C C . HIS B 1 192 ? -10.518 -8.394 18.724 1.00 47.10 434 HIS B C 1
ATOM 2827 O O . HIS B 1 192 ? -9.313 -8.658 18.755 1.00 48.88 434 HIS B O 1
ATOM 2834 N N . PHE B 1 193 ? -11.450 -9.307 18.532 1.00 37.89 435 PHE B N 1
ATOM 2835 C CA . PHE B 1 193 ? -11.117 -10.641 18.065 1.00 37.47 435 PHE B CA 1
ATOM 2836 C C . PHE B 1 193 ? -11.594 -10.743 16.619 1.00 38.02 435 PHE B C 1
ATOM 2837 O O . PHE B 1 193 ? -12.788 -10.564 16.359 1.00 39.29 435 PHE B O 1
ATOM 2845 N N . SER B 1 194 ? -10.678 -11.016 15.686 1.00 37.90 436 SER B N 1
ATOM 2846 C CA . SER B 1 194 ? -11.089 -11.065 14.277 1.00 39.18 436 SER B CA 1
ATOM 2847 C C . SER B 1 194 ? -10.089 -11.875 13.452 1.00 44.80 436 SER B C 1
ATOM 2848 O O . SER B 1 194 ? -9.045 -12.291 13.954 1.00 37.76 436 SER B O 1
ATOM 2851 N N . CYS B 1 195 ? -10.392 -12.030 12.152 1.00 45.71 437 CYS B N 1
ATOM 2852 C CA . CYS B 1 195 ? -9.544 -12.726 11.179 1.00 50.67 437 CYS B CA 1
ATOM 2853 C C . CYS B 1 195 ? -8.282 -11.952 10.829 1.00 54.03 437 CYS B C 1
ATOM 2854 O O . CYS B 1 195 ? -7.988 -10.883 11.355 1.00 50.90 437 CYS B O 1
ATOM 2857 N N . MET B 1 196 ? -7.604 -12.459 9.800 1.00 70.25 438 MET B N 1
ATOM 2858 C CA . MET B 1 196 ? -6.498 -11.792 9.108 1.00 73.93 438 MET B CA 1
ATOM 2859 C C . MET B 1 196 ? -5.420 -11.433 10.123 1.00 71.76 438 MET B C 1
ATOM 2860 O O . MET B 1 196 ? -5.045 -10.274 10.298 1.00 76.78 438 MET B O 1
ATOM 2865 N N . ASP B 1 197 ? -4.935 -12.485 10.784 1.00 61.92 439 ASP B N 1
ATOM 2866 C CA . ASP B 1 197 ? -4.119 -12.421 11.991 0.87 60.12 439 ASP B CA 1
ATOM 2867 C C . ASP B 1 197 ? -2.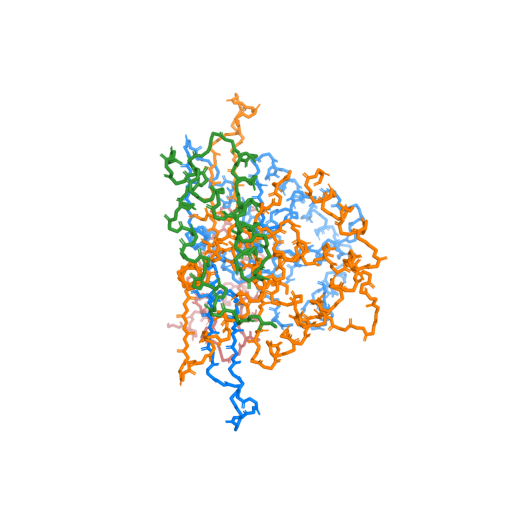832 -11.625 11.944 1.00 54.06 439 ASP B C 1
ATOM 2868 O O . ASP B 1 197 ? -1.885 -12.048 12.604 0.59 51.50 439 ASP B O 1
ATOM 2871 N N . PRO C 2 2 ? -15.306 -12.134 49.562 1.00 88.79 66 PRO D N 1
ATOM 2872 C CA . PRO C 2 2 ? -14.042 -12.385 48.855 1.00 83.75 66 PRO D CA 1
ATOM 2873 C C . PRO C 2 2 ? -13.886 -11.595 47.554 1.00 77.89 66 PRO D C 1
ATOM 2874 O O . PRO C 2 2 ? -14.805 -11.534 46.738 1.00 74.78 66 PRO D O 1
ATOM 2878 N N . THR C 2 3 ? -12.717 -10.991 47.372 1.00 74.11 67 THR D N 1
ATOM 2879 C CA . THR C 2 3 ? -12.381 -10.398 46.093 1.00 65.76 67 THR D CA 1
ATOM 2880 C C . THR C 2 3 ? -11.959 -11.477 45.103 1.00 57.47 67 THR D C 1
ATOM 2881 O O . THR C 2 3 ? -11.607 -12.601 45.476 1.00 51.25 67 THR D O 1
ATOM 2885 N N . VAL C 2 4 ? -11.977 -11.109 43.822 1.00 56.29 68 VAL D N 1
ATOM 2886 C CA . VAL C 2 4 ? -11.491 -12.029 42.804 1.00 54.13 68 VAL D CA 1
ATOM 2887 C C . VAL C 2 4 ? -10.009 -12.317 43.019 1.00 53.27 68 VAL D C 1
ATOM 2888 O O . VAL C 2 4 ? -9.556 -13.445 42.809 1.00 47.34 68 VAL D O 1
ATOM 2892 N N . ASP C 2 5 ? -9.245 -11.332 43.500 1.00 54.33 69 ASP D N 1
ATOM 2893 C CA . ASP C 2 5 ? -7.826 -11.564 43.759 1.00 56.32 69 ASP D CA 1
ATOM 2894 C C . ASP C 2 5 ? -7.625 -12.620 44.845 1.00 51.67 69 ASP D C 1
ATOM 2895 O O . ASP C 2 5 ? -6.731 -13.475 44.743 1.00 46.70 69 ASP D O 1
ATOM 2900 N N . LYS C 2 6 ? -8.445 -12.577 45.896 1.00 52.78 70 LYS D N 1
ATOM 2901 C CA . LYS C 2 6 ? -8.355 -13.603 46.929 1.00 57.78 70 LYS D CA 1
ATOM 2902 C C . LYS C 2 6 ? -8.712 -14.968 46.357 1.00 53.34 70 LYS D C 1
ATOM 2903 O O . LYS C 2 6 ? -8.007 -15.957 46.590 1.00 50.55 70 LYS D O 1
ATOM 2909 N N . GLU C 2 7 ? -9.803 -15.032 45.586 1.00 55.98 71 GLU D N 1
ATOM 2910 C CA . GLU C 2 7 ? -10.208 -16.295 44.979 1.00 58.91 71 GLU D CA 1
ATOM 2911 C C . GLU C 2 7 ? -9.090 -16.869 44.125 1.00 49.89 71 GLU D C 1
ATOM 2912 O O . GLU C 2 7 ? -8.797 -18.064 44.204 1.00 44.45 71 GLU D O 1
ATOM 2918 N N . VAL C 2 8 ? -8.423 -16.019 43.341 1.00 47.02 72 VAL D N 1
ATOM 2919 C CA . VAL C 2 8 ? -7.361 -16.494 42.468 1.00 44.33 72 VAL D CA 1
ATOM 2920 C C . VAL C 2 8 ? -6.183 -17.021 43.285 1.00 44.30 72 VAL D C 1
ATOM 2921 O O . VAL C 2 8 ? -5.648 -18.090 42.984 1.00 41.89 72 VAL D O 1
ATOM 2925 N N . GLU C 2 9 ? -5.754 -16.303 44.335 1.00 47.00 73 GLU D N 1
ATOM 2926 C CA . GLU C 2 9 ? -4.598 -16.821 45.078 1.00 47.53 73 GLU D CA 1
ATOM 2927 C C . GLU C 2 9 ? -4.928 -18.143 45.775 1.00 43.24 73 GLU D C 1
ATOM 2928 O O . GLU C 2 9 ? -4.103 -19.074 45.797 1.00 42.95 73 GLU D O 1
ATOM 2934 N N . ILE C 2 10 ? -6.135 -18.250 46.339 1.00 42.61 74 ILE D N 1
ATOM 2935 C CA . ILE C 2 10 ? -6.565 -19.510 46.941 1.00 41.54 74 ILE D CA 1
ATOM 2936 C C . ILE C 2 10 ? -6.575 -20.618 45.890 1.00 40.68 74 ILE D C 1
ATOM 2937 O O . ILE C 2 10 ? -6.123 -21.746 46.138 1.00 42.94 74 ILE D O 1
ATOM 2942 N N . ARG C 2 11 ? -7.097 -20.310 44.704 1.00 35.35 75 ARG D N 1
ATOM 2943 C CA . ARG C 2 11 ? -7.133 -21.295 43.623 1.00 34.59 75 ARG D CA 1
ATOM 2944 C C . ARG C 2 11 ? -5.730 -21.755 43.239 1.00 37.19 75 ARG D C 1
ATOM 2945 O O . ARG C 2 11 ? -5.486 -22.956 43.072 1.00 34.89 75 ARG D O 1
ATOM 2953 N N . LYS C 2 12 ? -4.786 -20.820 43.107 1.00 38.70 76 LYS D N 1
ATOM 2954 C CA . LYS C 2 12 ? -3.430 -21.213 42.742 1.00 38.04 76 LYS D CA 1
ATOM 2955 C C . LYS C 2 12 ? -2.820 -22.131 43.787 1.00 41.84 76 LYS D C 1
ATOM 2956 O O . LYS C 2 12 ? -2.167 -23.130 43.434 1.00 40.74 76 LYS D O 1
ATOM 2962 N N . LYS C 2 13 ? -3.022 -21.806 45.081 1.00 38.10 77 LYS D N 1
ATOM 2963 C CA . LYS C 2 13 ? -2.550 -22.685 46.139 1.00 43.33 77 LYS D CA 1
ATOM 2964 C C . LYS C 2 13 ? -3.154 -24.080 46.006 1.00 45.74 77 LYS D C 1
ATOM 2965 O O . LYS C 2 13 ? -2.444 -25.088 46.092 1.00 50.04 77 LYS D O 1
ATOM 2971 N N . VAL C 2 14 ? -4.469 -24.162 45.811 1.00 43.49 78 VAL D N 1
ATOM 2972 C CA . VAL C 2 14 ? -5.102 -25.475 45.716 1.00 42.49 78 VAL D CA 1
ATOM 2973 C C . VAL C 2 14 ? -4.519 -26.262 44.551 1.00 42.65 78 VAL D C 1
ATOM 2974 O O . VAL C 2 14 ? -4.220 -27.459 44.675 1.00 40.85 78 VAL D O 1
ATOM 2978 N N . LEU C 2 15 ? -4.336 -25.593 43.403 1.00 39.90 79 LEU D N 1
ATOM 2979 C CA . LEU C 2 15 ? -3.894 -26.276 42.191 1.00 40.53 79 LEU D CA 1
ATOM 2980 C C . LEU C 2 15 ? -2.453 -26.742 42.305 1.00 45.63 79 LEU D C 1
ATOM 2981 O O . LEU C 2 15 ? -2.075 -27.726 41.659 1.00 43.91 79 LEU D O 1
ATOM 2986 N N . LYS C 2 16 ? -1.638 -26.064 43.122 1.00 49.60 80 LYS D N 1
ATOM 2987 C CA . LYS C 2 16 ? -0.318 -26.607 43.421 1.00 54.55 80 LYS D CA 1
ATOM 2988 C C . LYS C 2 16 ? -0.383 -28.004 44.023 1.00 54.40 80 LYS D C 1
ATOM 2989 O O . LYS C 2 16 ? 0.583 -28.760 43.901 1.00 59.58 80 LYS D O 1
ATOM 2995 N N . ILE C 2 17 ? -1.487 -28.369 44.661 1.00 50.84 81 ILE D N 1
ATOM 2996 C CA . ILE C 2 17 ? -1.652 -29.698 45.249 1.00 54.27 81 ILE D CA 1
ATOM 2997 C C . ILE C 2 17 ? -2.479 -30.605 44.345 1.00 50.62 81 ILE D C 1
ATOM 2998 O O . ILE C 2 17 ? -2.089 -31.737 44.058 1.00 48.95 81 ILE D O 1
ATOM 3003 N N . TYR C 2 18 ? -3.636 -30.115 43.901 1.00 46.13 82 TYR D N 1
ATOM 3004 C CA . TYR C 2 18 ? -4.482 -30.818 42.943 1.00 45.10 82 TYR D CA 1
ATOM 3005 C C . TYR C 2 18 ? -4.018 -30.445 41.531 1.00 46.51 82 TYR D C 1
ATOM 3006 O O . TYR C 2 18 ? -4.651 -29.676 40.801 1.00 46.11 82 TYR D O 1
ATOM 3015 N N . ASN C 2 19 ? -2.858 -30.992 41.164 1.00 46.43 83 ASN D N 1
ATOM 3016 C CA . ASN C 2 19 ? -2.116 -30.545 39.991 1.00 48.22 83 ASN D CA 1
ATOM 3017 C C . ASN C 2 19 ? -2.225 -31.503 38.806 1.00 48.55 83 ASN D C 1
ATOM 3018 O O . ASN C 2 19 ? -1.456 -31.377 37.849 1.00 50.69 83 ASN D O 1
ATOM 3023 N N . LYS C 2 20 ? -3.161 -32.442 38.842 1.00 48.70 84 LYS D N 1
ATOM 3024 C CA . LYS C 2 20 ? -3.279 -33.430 37.784 1.00 50.49 84 LYS D CA 1
ATOM 3025 C C . LYS C 2 20 ? -3.908 -32.810 36.540 1.00 50.30 84 LYS D C 1
ATOM 3026 O O . LYS C 2 20 ? -4.715 -31.875 36.621 1.00 46.62 84 LYS D 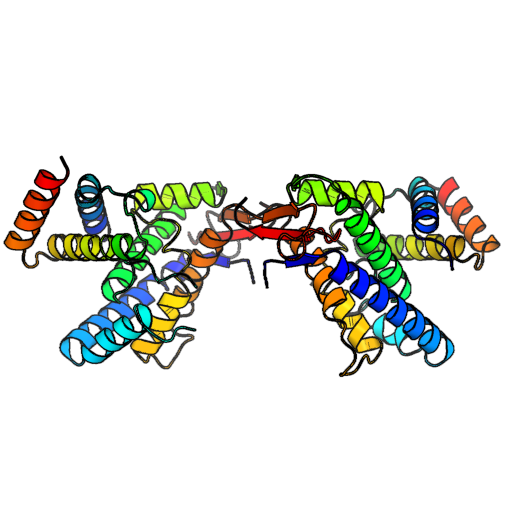O 1
ATOM 3032 N N . ARG C 2 21 ? -3.515 -33.332 35.383 1.00 52.38 85 ARG D N 1
ATOM 3033 C CA . ARG C 2 21 ? -4.037 -32.913 34.091 1.00 55.72 85 ARG D CA 1
ATOM 3034 C C . ARG C 2 21 ? -4.909 -34.022 33.506 1.00 51.77 85 ARG D C 1
ATOM 3035 O O . ARG C 2 21 ? -4.996 -35.131 34.043 1.00 54.32 85 ARG D O 1
ATOM 3043 N N . GLU C 2 22 ? -5.567 -33.706 32.392 1.00 45.63 86 GLU D N 1
ATOM 3044 C CA . GLU C 2 22 ? -6.459 -34.669 31.759 1.00 47.16 86 GLU D CA 1
ATOM 3045 C C . GLU C 2 22 ? -5.770 -36.006 31.493 1.00 49.41 86 GLU D C 1
ATOM 3046 O O . GLU C 2 22 ? -6.363 -37.070 31.710 1.00 50.50 86 GLU D O 1
ATOM 3052 N N . GLU C 2 23 ? -4.518 -35.979 31.035 1.00 48.68 87 GLU D N 1
ATOM 3053 C CA . GLU C 2 23 ? -3.860 -37.237 30.695 1.00 55.47 87 GLU D CA 1
ATOM 3054 C C . GLU C 2 23 ? -3.477 -38.059 31.924 1.00 56.63 87 GLU D C 1
ATOM 3055 O O . GLU C 2 23 ? -2.982 -39.179 31.774 1.00 57.37 87 GLU D O 1
ATOM 3061 N N . ASP C 2 24 ? -3.706 -37.556 33.131 1.00 55.37 88 ASP D N 1
ATOM 3062 C CA . ASP C 2 24 ? -3.397 -38.319 34.332 1.00 57.91 88 ASP D CA 1
ATOM 3063 C C . ASP C 2 24 ? -4.549 -39.216 34.775 1.00 55.06 88 ASP D C 1
ATOM 3064 O O . ASP C 2 24 ? -4.388 -39.989 35.727 1.00 58.45 88 ASP D O 1
ATOM 3069 N N . PHE C 2 25 ? -5.697 -39.135 34.112 1.00 48.05 89 PHE D N 1
ATOM 3070 C CA . PHE C 2 25 ? -6.850 -39.933 34.459 1.00 47.54 89 PHE D CA 1
ATOM 3071 C C . PHE C 2 25 ? -7.182 -40.897 33.329 1.00 51.34 89 PHE D C 1
ATOM 3072 O O . PHE C 2 25 ? -7.140 -40.513 32.155 1.00 53.36 89 PHE D O 1
ATOM 3080 N N . PRO C 2 26 ? -7.490 -42.153 33.652 1.00 50.44 90 PRO D N 1
ATOM 3081 C CA . PRO C 2 26 ? -7.800 -43.127 32.596 1.00 48.04 90 PRO D CA 1
ATOM 3082 C C . PRO C 2 26 ? -9.054 -42.794 31.830 1.00 44.16 90 PRO D C 1
ATOM 3083 O O . PRO C 2 26 ? -9.205 -43.270 30.705 1.00 45.64 90 PRO D O 1
ATOM 3087 N N . SER C 2 27 ? -9.959 -41.987 32.389 1.00 41.15 91 SER D N 1
ATOM 3088 C CA . SER C 2 27 ? -11.202 -41.680 31.703 1.00 41.62 91 SER D CA 1
ATOM 3089 C C . SER C 2 27 ? -11.565 -40.222 31.928 1.00 42.29 91 SER D C 1
ATOM 3090 O O . SER C 2 27 ? -11.232 -39.621 32.953 1.00 44.21 91 SER D O 1
ATOM 3093 N N . LEU C 2 28 ? -12.247 -39.664 30.929 1.00 44.95 92 LEU D N 1
ATOM 3094 C CA . LEU C 2 28 ? -12.721 -38.292 31.008 1.00 44.16 92 LEU D CA 1
ATOM 3095 C C . LEU C 2 28 ? -13.667 -38.102 32.190 1.00 42.23 92 LEU D C 1
ATOM 3096 O O . LEU C 2 28 ? -13.632 -37.053 32.848 1.00 41.02 92 LEU D O 1
ATOM 3101 N N . ARG C 2 29 ? -14.514 -39.102 32.481 1.00 39.39 93 ARG D N 1
ATOM 3102 C CA . ARG C 2 29 ? -15.442 -38.970 33.606 1.00 40.29 93 ARG D CA 1
ATOM 3103 C C . ARG C 2 29 ? -14.696 -38.721 34.905 1.00 38.22 93 ARG D C 1
ATOM 3104 O O . ARG C 2 29 ? -15.074 -37.850 35.701 1.00 39.97 93 ARG D O 1
ATOM 3112 N N . GLU C 2 30 ? -13.631 -39.490 35.139 1.00 37.55 94 GLU D N 1
ATOM 3113 C CA . GLU C 2 30 ? -12.858 -39.313 36.363 1.00 38.60 94 GLU D CA 1
ATOM 3114 C C . GLU C 2 30 ? -12.194 -37.941 36.401 1.00 36.01 94 GLU D C 1
ATOM 3115 O O . GLU C 2 30 ? -12.140 -37.295 37.450 1.00 35.59 94 GLU D O 1
ATOM 3121 N N . TYR C 2 31 ? -11.686 -37.478 35.261 1.00 34.75 95 TYR D N 1
ATOM 3122 C CA . TYR C 2 31 ? -11.095 -36.146 35.199 1.00 31.67 95 TYR D CA 1
ATOM 3123 C C . TYR C 2 31 ? -12.121 -35.066 35.550 1.00 33.25 95 TYR D C 1
ATOM 3124 O O . TYR C 2 31 ? -11.858 -34.181 36.373 1.00 32.65 95 TYR D O 1
ATOM 3133 N N . ASN C 2 32 ? -13.314 -35.140 34.963 1.00 33.96 96 ASN D N 1
ATOM 3134 C CA . ASN C 2 32 ? -14.310 -34.108 35.240 1.00 34.59 96 ASN D CA 1
ATOM 3135 C C . ASN C 2 32 ? -14.767 -34.141 36.696 1.00 37.25 96 ASN D C 1
ATOM 3136 O O . ASN C 2 32 ? -14.995 -33.078 37.302 1.00 37.62 96 ASN D O 1
ATOM 3141 N N A ASP C 2 33 ? -14.902 -35.343 37.282 0.51 35.06 97 ASP D N 1
ATOM 3142 N N B ASP C 2 33 ? -14.876 -35.330 37.294 0.49 35.15 97 ASP D N 1
ATOM 3143 C CA A ASP C 2 33 ? -15.199 -35.393 38.714 0.51 38.05 97 ASP D CA 1
ATOM 3144 C CA B ASP C 2 33 ? -15.225 -35.361 38.712 0.49 37.99 97 ASP D CA 1
ATOM 3145 C C A ASP C 2 33 ? -14.101 -34.717 39.517 0.51 38.35 97 ASP D C 1
ATOM 3146 C C B ASP C 2 33 ? -14.103 -34.765 39.563 0.49 38.39 97 ASP D C 1
ATOM 3147 O O A ASP C 2 33 ? -14.380 -33.956 40.452 0.51 37.05 97 ASP D O 1
ATOM 3148 O O B ASP C 2 33 ? -14.370 -34.069 40.552 0.49 37.19 97 ASP D O 1
ATOM 3157 N N . PHE C 2 34 ? -12.844 -35.004 39.176 1.00 40.00 98 PHE D N 1
ATOM 3158 C CA . PHE C 2 34 ? -11.724 -34.341 39.835 1.00 38.74 98 PHE D CA 1
ATOM 3159 C C . PHE C 2 34 ? -11.825 -32.816 39.719 1.00 34.57 98 PHE D C 1
ATOM 3160 O O . PHE C 2 34 ? -11.608 -32.097 40.705 1.00 34.19 98 PHE D O 1
ATOM 3168 N N . LEU C 2 35 ? -12.149 -32.300 38.526 1.00 32.39 99 LEU D N 1
ATOM 3169 C CA . LEU C 2 35 ? -12.299 -30.858 38.376 1.00 30.50 99 LEU D CA 1
ATOM 3170 C C . LEU C 2 35 ? -13.371 -30.318 39.317 1.00 35.84 99 LEU D C 1
ATOM 3171 O O . LEU C 2 35 ? -13.179 -29.277 39.976 1.00 35.21 99 LEU D O 1
ATOM 3176 N N . GLU C 2 36 ? -14.502 -31.025 39.409 1.00 33.51 100 GLU D N 1
ATOM 3177 C CA . GLU C 2 36 ? -15.564 -30.527 40.264 1.00 37.68 100 GLU D CA 1
ATOM 3178 C C . GLU C 2 36 ? -15.131 -30.557 41.723 1.00 37.66 100 GLU D C 1
ATOM 3179 O O . GLU C 2 36 ? -15.431 -29.631 42.489 1.00 34.58 100 GLU D O 1
ATOM 3185 N N . GLU C 2 37 ? -14.386 -31.590 42.112 1.00 37.93 101 GLU D N 1
ATOM 3186 C CA . GLU C 2 37 ? -13.844 -31.625 43.466 1.00 46.10 101 GLU D CA 1
ATOM 3187 C C . GLU C 2 37 ? -12.953 -30.415 43.735 1.00 38.51 101 GLU D C 1
ATOM 3188 O O . GLU C 2 37 ? -13.030 -29.809 44.812 1.00 35.46 101 GLU D O 1
ATOM 3194 N N . VAL C 2 38 ? -12.114 -30.037 42.759 1.00 33.92 102 VAL D N 1
ATOM 3195 C CA . VAL C 2 38 ? -11.257 -28.869 42.951 1.00 35.47 102 VAL D CA 1
ATOM 3196 C C . VAL C 2 38 ? -12.105 -27.618 43.168 1.00 35.85 102 VAL D C 1
ATOM 3197 O O . VAL C 2 38 ? -11.796 -26.776 44.034 1.00 34.51 102 VAL D O 1
ATOM 3201 N N . GLU C 2 39 ? -13.191 -27.479 42.397 1.00 34.59 103 GLU D N 1
ATOM 3202 C CA . GLU C 2 39 ? -14.078 -26.331 42.587 1.00 36.65 103 GLU D CA 1
ATOM 3203 C C . GLU C 2 39 ? -14.651 -26.309 43.997 1.00 37.84 103 GLU D C 1
ATOM 3204 O O . GLU C 2 39 ? -14.765 -25.240 44.612 1.00 37.33 103 GLU D O 1
ATOM 3210 N N . GLU C 2 40 ? -15.044 -27.476 44.515 1.00 35.47 104 GLU D N 1
ATOM 3211 C CA . GLU C 2 40 ? -15.618 -27.520 45.857 1.00 39.78 104 GLU D CA 1
ATOM 3212 C C . GLU C 2 40 ? -14.597 -27.094 46.900 1.00 41.91 104 GLU D C 1
ATOM 3213 O O . GLU C 2 40 ? -14.927 -26.372 47.853 1.00 43.48 104 GLU D O 1
ATOM 3219 N N . ILE C 2 41 ? -13.345 -27.512 46.728 1.00 40.79 105 ILE D N 1
ATOM 3220 C CA . ILE C 2 41 ? -12.322 -27.112 47.689 1.00 41.68 105 ILE D CA 1
ATOM 3221 C C . ILE C 2 41 ? -12.098 -25.607 47.645 1.00 39.56 105 ILE D C 1
ATOM 3222 O O . ILE C 2 41 ? -12.108 -24.935 48.688 1.00 40.56 105 ILE D O 1
ATOM 3227 N N . VAL C 2 42 ? -11.896 -25.049 46.439 1.00 37.81 106 VAL D N 1
ATOM 3228 C CA . VAL C 2 42 ? -11.674 -23.605 46.313 1.00 40.36 106 VAL D CA 1
ATOM 3229 C C . VAL C 2 42 ? -12.848 -22.821 46.890 1.00 40.67 106 VAL D C 1
ATOM 3230 O O . VAL C 2 42 ? -12.664 -21.820 47.601 1.00 38.51 106 VAL D O 1
ATOM 3234 N N . PHE C 2 43 ? -14.074 -23.255 46.588 1.00 42.21 107 PHE D N 1
ATOM 3235 C CA . PHE C 2 43 ? -15.247 -22.562 47.108 1.00 43.41 107 PHE D CA 1
ATOM 3236 C C . PHE C 2 43 ? -15.261 -22.581 48.628 1.00 43.61 107 PHE D C 1
ATOM 3237 O O . PHE C 2 43 ? -15.592 -21.573 49.260 1.00 43.43 107 PHE D O 1
ATOM 3245 N N . ASN C 2 44 ? -14.932 -23.729 49.235 1.00 42.38 108 ASN D N 1
ATOM 3246 C CA . ASN C 2 44 ? -14.935 -23.815 50.697 1.00 43.08 108 ASN D CA 1
ATOM 3247 C C . ASN C 2 44 ? -13.879 -22.914 51.316 1.00 45.84 108 ASN D C 1
ATOM 3248 O O . ASN C 2 44 ? -14.165 -22.149 52.248 1.00 51.59 108 ASN D O 1
ATOM 3253 N N . LEU C 2 45 ? -12.640 -22.996 50.832 1.00 45.11 109 LEU D N 1
ATOM 3254 C CA . LEU C 2 45 ? -11.593 -22.152 51.404 1.00 49.60 109 LEU D CA 1
ATOM 3255 C C . LEU C 2 45 ? -11.874 -20.670 51.179 1.00 51.50 109 LEU D C 1
ATOM 3256 O O . LEU C 2 45 ? -11.559 -19.838 52.036 1.00 56.61 109 LEU D O 1
ATOM 3261 N N . THR C 2 46 ? -12.495 -20.328 50.051 1.00 49.95 110 THR D N 1
ATOM 3262 C CA . THR C 2 46 ? -12.742 -18.935 49.698 1.00 49.26 110 THR D CA 1
ATOM 3263 C C . THR C 2 46 ? -13.868 -18.337 50.524 1.00 53.25 110 THR D C 1
ATOM 3264 O O . THR C 2 46 ? -13.795 -17.170 50.923 1.00 56.17 110 THR D O 1
ATOM 3268 N N . ASN C 2 47 ? -14.915 -19.114 50.777 1.00 49.42 111 ASN D N 1
ATOM 3269 C CA . ASN C 2 47 ? -16.077 -18.626 51.492 1.00 55.61 111 ASN D CA 1
ATOM 3270 C C . ASN C 2 47 ? -16.062 -19.051 52.954 1.00 58.13 111 ASN D C 1
ATOM 3271 O O . ASN C 2 47 ? -17.093 -18.941 53.621 1.00 60.89 111 ASN D O 1
ATOM 3276 N N . ASN C 2 48 ? -14.920 -19.542 53.447 1.00 60.60 112 ASN D N 1
ATOM 3277 C CA . ASN C 2 48 ? -14.735 -19.995 54.827 1.00 68.31 112 ASN D CA 1
ATOM 3278 C C . ASN C 2 48 ? -15.877 -20.909 55.273 1.00 70.44 112 ASN D C 1
ATOM 3279 O O . ASN C 2 48 ? -16.617 -20.614 56.213 1.00 74.80 112 ASN D O 1
ATOM 3284 N N . VAL C 2 49 ? -16.005 -22.035 54.572 1.00 67.65 113 VAL D N 1
ATOM 3285 C CA . VAL C 2 49 ? -17.090 -22.986 54.783 1.00 66.12 113 VAL D CA 1
ATOM 3286 C C . VAL C 2 49 ? -16.498 -24.373 54.985 1.00 66.07 113 VAL D C 1
ATOM 3287 O O . VAL C 2 49 ? -15.671 -24.820 54.181 1.00 64.35 113 VAL D O 1
ATOM 3291 N N . ASP C 2 50 ? -16.932 -25.051 56.051 1.00 67.23 114 ASP D N 1
ATOM 3292 C CA . ASP C 2 50 ? -16.510 -26.414 56.370 1.00 67.31 114 ASP D CA 1
ATOM 3293 C C . ASP C 2 50 ? -14.992 -26.554 56.293 1.00 63.12 114 ASP D C 1
ATOM 3294 O O . ASP C 2 50 ? -14.454 -27.506 55.719 1.00 62.20 114 ASP D O 1
ATOM 3299 N N . LEU C 2 51 ? -14.303 -25.591 56.910 1.00 63.05 115 LEU D N 1
ATOM 3300 C CA . LEU C 2 51 ? -12.869 -25.440 56.696 1.00 64.45 115 LEU D CA 1
ATOM 3301 C C . LEU C 2 51 ? -12.092 -26.648 57.194 1.00 71.24 115 LEU D C 1
ATOM 3302 O O . LEU C 2 51 ? -11.187 -27.133 56.506 1.00 74.27 115 LEU D O 1
ATOM 3307 N N . ASP C 2 52 ? -12.434 -27.159 58.377 1.00 75.76 116 ASP D N 1
ATOM 3308 C CA . ASP C 2 52 ? -11.647 -28.240 58.956 1.00 82.72 116 ASP D CA 1
ATOM 3309 C C . ASP C 2 52 ? -11.726 -29.496 58.104 1.00 78.30 116 ASP D C 1
ATOM 3310 O O . ASP C 2 52 ? -10.702 -30.109 57.789 1.00 75.57 116 ASP D O 1
ATOM 3315 N N . ASN C 2 53 ? -12.935 -29.902 57.723 1.00 75.01 117 ASN D N 1
ATOM 3316 C CA . ASN C 2 53 ? -13.053 -31.080 56.875 1.00 76.52 117 ASN D CA 1
ATOM 3317 C C . ASN C 2 53 ? -12.395 -30.863 55.518 1.00 72.46 117 ASN D C 1
ATOM 3318 O O . ASN C 2 53 ? -11.856 -31.808 54.929 1.00 71.27 117 ASN D O 1
ATOM 3323 N N . THR C 2 54 ? -12.413 -29.630 55.015 1.00 70.66 118 THR D N 1
ATOM 3324 C CA . THR C 2 54 ? -11.817 -29.358 53.711 1.00 61.05 118 THR D CA 1
ATOM 3325 C C . THR C 2 54 ? -10.297 -29.469 53.771 1.00 62.99 118 THR D C 1
ATOM 3326 O O . THR C 2 54 ? -9.673 -30.098 52.909 1.00 62.03 118 THR D O 1
ATOM 3330 N N . LYS C 2 55 ? -9.680 -28.876 54.798 1.00 66.21 119 LYS D N 1
ATOM 3331 C CA . LYS C 2 55 ? -8.228 -28.945 54.909 1.00 71.43 119 LYS D CA 1
ATOM 3332 C C . LYS C 2 55 ? -7.771 -30.338 55.320 1.00 76.38 119 LYS D C 1
ATOM 3333 O O . LYS C 2 55 ? -6.677 -30.772 54.941 1.00 78.88 119 LYS D O 1
ATOM 3339 N N . LYS C 2 56 ? -8.607 -31.054 56.069 1.00 77.96 120 LYS D N 1
ATOM 3340 C CA . LYS C 2 56 ? -8.402 -32.481 56.282 1.00 84.20 120 LYS D CA 1
ATOM 3341 C C . LYS C 2 56 ? -8.350 -33.222 54.948 1.00 81.47 120 LYS D C 1
ATOM 3342 O O . LYS C 2 56 ? -7.453 -34.046 54.707 1.00 84.52 120 LYS D O 1
ATOM 3348 N N . LYS C 2 57 ? -9.306 -32.922 54.062 1.00 74.20 121 LYS D N 1
ATOM 3349 C CA . LYS C 2 57 ? -9.341 -33.552 52.748 1.00 72.61 121 LYS D CA 1
ATOM 3350 C C . LYS C 2 57 ? -8.074 -33.244 51.962 1.00 69.90 121 LYS D C 1
ATOM 3351 O O . LYS C 2 57 ? -7.478 -34.137 51.350 1.00 71.17 121 LYS D O 1
ATOM 3357 N N . MET C 2 58 ? -7.649 -31.979 51.968 1.00 66.77 122 MET D N 1
ATOM 3358 C CA . MET C 2 58 ? -6.459 -31.600 51.214 1.00 67.37 122 MET D CA 1
ATOM 3359 C C . MET C 2 58 ? -5.216 -32.296 51.749 1.00 73.82 122 MET D C 1
ATOM 3360 O O . MET C 2 58 ? -4.325 -32.669 50.977 1.00 73.59 122 MET D O 1
ATOM 3365 N N . GLU C 2 59 ? -5.131 -32.465 53.072 1.00 80.08 123 GLU D N 1
ATOM 3366 C CA . GLU C 2 59 ? -3.989 -33.166 53.653 1.00 84.70 123 GLU D CA 1
ATOM 3367 C C . GLU C 2 59 ? -3.976 -34.631 53.241 1.00 81.57 123 GLU D C 1
ATOM 3368 O O . GLU C 2 59 ? -2.915 -35.185 52.922 1.00 83.83 123 GLU D O 1
ATOM 3374 N N . ILE C 2 60 ? -5.146 -35.273 53.228 1.00 81.00 124 ILE D N 1
ATOM 3375 C CA . ILE C 2 60 ? -5.207 -36.671 52.811 1.00 84.66 124 ILE D CA 1
ATOM 3376 C C . ILE C 2 60 ? -4.844 -36.809 51.337 1.00 81.32 124 ILE D C 1
ATOM 3377 O O . ILE C 2 60 ? -4.046 -37.673 50.955 1.00 80.41 124 ILE D O 1
ATOM 3382 N N . TYR C 2 61 ? -5.435 -35.965 50.484 1.00 75.82 125 TYR D N 1
ATOM 3383 C CA . TYR C 2 61 ? -5.109 -36.002 49.064 1.00 71.58 125 TYR D CA 1
ATOM 3384 C C . TYR C 2 61 ? -3.615 -35.800 48.849 1.00 71.68 125 TYR D C 1
ATOM 3385 O O . TYR C 2 61 ? -2.975 -36.541 48.092 1.00 72.81 125 TYR D O 1
ATOM 3394 N N . GLN C 2 62 ? -3.034 -34.816 49.539 1.00 74.11 126 GLN D N 1
ATOM 3395 C CA . GLN C 2 62 ? -1.620 -34.522 49.350 1.00 78.29 126 GLN D CA 1
ATOM 3396 C C . GLN C 2 62 ? -0.738 -35.670 49.829 1.00 87.74 126 GLN D C 1
ATOM 3397 O O . GLN C 2 62 ? 0.313 -35.935 49.233 1.00 92.80 126 GLN D O 1
ATOM 3403 N N . LYS C 2 63 ? -1.139 -36.367 50.899 1.00 90.79 127 LYS D N 1
ATOM 3404 C CA . LYS C 2 63 ? -0.368 -37.537 51.315 1.00 97.80 127 LYS D CA 1
ATOM 3405 C C . LYS C 2 63 ? -0.469 -38.655 50.286 1.00 99.04 127 LYS D C 1
ATOM 3406 O O . LYS C 2 63 ? 0.531 -39.310 49.973 1.00 101.74 127 LYS D O 1
ATOM 3408 N N . GLU C 2 64 ? -1.668 -38.887 49.746 1.00 97.38 128 GLU D N 1
ATOM 3409 C CA . GLU C 2 64 ? -1.849 -39.935 48.749 1.00 100.58 128 GLU D CA 1
ATOM 3410 C C . GLU C 2 64 ? -1.224 -39.595 47.403 1.00 98.76 128 GLU D C 1
ATOM 3411 O O . GLU C 2 64 ? -1.114 -40.484 46.553 1.00 99.37 128 GLU D O 1
ATOM 3417 N N . ASN C 2 65 ? -0.837 -38.343 47.172 1.00 98.14 129 ASN D N 1
ATOM 3418 C CA . ASN C 2 65 ? -0.298 -37.933 45.880 1.00 96.92 129 ASN D CA 1
ATOM 3419 C C . ASN C 2 65 ? 1.072 -37.272 46.021 1.00 100.76 129 ASN D C 1
ATOM 3420 O O . ASN C 2 65 ? 1.409 -36.358 45.264 1.00 99.39 129 ASN D O 1
ATOM 3425 N N . LYS C 2 66 ? 1.873 -37.733 46.980 1.00 105.31 130 LYS D N 1
ATOM 3426 C CA . LYS C 2 66 ? 3.209 -37.188 47.206 1.00 107.16 130 LYS D CA 1
ATOM 3427 C C . LYS C 2 66 ? 4.117 -37.425 46.001 1.00 108.28 130 LYS D C 1
ATOM 3428 O O . LYS C 2 66 ? 4.169 -36.609 45.078 1.00 105.29 130 LYS D O 1
ATOM 3430 N N . GLY D 2 1 ? -17.310 -29.250 -24.286 1.00 116.91 65 GLY C N 1
ATOM 3431 C CA . GLY D 2 1 ? -16.548 -28.531 -25.293 1.00 115.65 65 GLY C CA 1
ATOM 3432 C C . GLY D 2 1 ? -15.050 -28.596 -25.062 1.00 113.96 65 GLY C C 1
ATOM 3433 O O . GLY D 2 1 ? -14.454 -29.670 -25.140 1.00 118.73 65 GLY C O 1
ATOM 3434 N N . PRO D 2 2 ? -14.434 -27.451 -24.777 1.00 106.13 66 PRO C N 1
ATOM 3435 C CA . PRO D 2 2 ? -13.003 -27.443 -24.456 1.00 101.49 66 PRO C CA 1
ATOM 3436 C C . PRO D 2 2 ? -12.732 -28.145 -23.132 1.00 93.97 66 PRO C C 1
ATOM 3437 O O . PRO D 2 2 ? -13.637 -28.488 -22.367 1.00 94.19 66 PRO C O 1
ATOM 3441 N N . THR D 2 3 ? -11.452 -28.365 -22.868 1.00 86.17 67 THR C N 1
ATOM 3442 C CA . THR D 2 3 ? -11.027 -28.951 -21.609 1.00 80.31 67 THR C CA 1
ATOM 3443 C C . THR D 2 3 ? -10.631 -27.848 -20.629 1.00 72.08 67 THR C C 1
ATOM 3444 O O . THR D 2 3 ? -10.451 -26.685 -20.999 1.00 67.78 67 THR C O 1
ATOM 3448 N N . VAL D 2 4 ? -10.503 -28.225 -19.357 1.00 70.63 68 VAL C N 1
ATOM 3449 C CA . VAL D 2 4 ? -10.104 -27.230 -18.364 1.00 67.20 68 VAL C CA 1
ATOM 3450 C C . VAL D 2 4 ? -8.617 -26.908 -18.470 1.00 67.21 68 VAL C C 1
ATOM 3451 O O . VAL D 2 4 ? -8.212 -25.781 -18.190 1.00 61.04 68 VAL C O 1
ATOM 3455 N N . ASP D 2 5 ? -7.788 -27.866 -18.898 1.00 70.57 69 ASP C N 1
ATOM 3456 C CA . ASP D 2 5 ? -6.370 -27.577 -19.103 1.00 72.89 69 ASP C CA 1
ATOM 3457 C C . ASP D 2 5 ? -6.157 -26.596 -20.254 1.00 70.19 69 ASP C C 1
ATOM 3458 O O . ASP D 2 5 ? -5.244 -25.765 -20.201 1.00 68.78 69 ASP C O 1
ATOM 3463 N N . LYS D 2 6 ? -6.972 -26.687 -21.310 1.00 69.79 70 LYS C N 1
ATOM 3464 C CA . LYS D 2 6 ? -6.902 -25.705 -22.388 1.00 69.42 70 LYS C CA 1
ATOM 3465 C C . LYS D 2 6 ? -7.388 -24.343 -21.912 1.00 63.43 70 LYS C C 1
ATOM 3466 O O . LYS D 2 6 ? -6.765 -23.315 -22.205 1.00 62.61 70 LYS C O 1
ATOM 3472 N N . GLU D 2 7 ? -8.522 -24.320 -21.204 1.00 61.19 71 GLU C N 1
ATOM 3473 C CA . GLU D 2 7 ? -8.979 -23.098 -20.551 1.00 63.22 71 GLU C CA 1
ATOM 3474 C C . GLU D 2 7 ? -7.849 -22.450 -19.766 1.00 58.24 71 GLU C C 1
ATOM 3475 O O . GLU D 2 7 ? -7.610 -21.247 -19.886 1.00 53.77 71 GLU C O 1
ATOM 3481 N N . VAL D 2 8 ? -7.133 -23.249 -18.966 1.00 57.34 72 VAL C N 1
ATOM 3482 C CA . VAL D 2 8 ? -6.118 -22.713 -18.062 1.00 57.50 72 VAL C CA 1
ATOM 3483 C C . VAL D 2 8 ? -4.894 -22.234 -18.835 1.00 58.39 72 VAL C C 1
ATOM 3484 O O . VAL D 2 8 ? -4.344 -21.169 -18.541 1.00 56.80 72 VAL C O 1
ATOM 3488 N N . GLU D 2 9 ? -4.445 -23.006 -19.831 1.00 62.84 73 GLU C N 1
ATOM 3489 C CA . GLU D 2 9 ? -3.349 -22.538 -20.679 1.00 66.50 73 GLU C CA 1
ATOM 3490 C C . GLU D 2 9 ? -3.692 -21.200 -21.326 1.00 62.23 73 GLU C C 1
ATOM 3491 O O . GLU D 2 9 ? -2.867 -20.277 -21.353 1.00 62.22 73 GLU C O 1
ATOM 3497 N N . ILE D 2 10 ? -4.921 -21.069 -21.817 1.00 60.63 74 ILE C N 1
ATOM 3498 C CA . ILE D 2 10 ? -5.341 -19.828 -22.456 1.00 61.65 74 ILE C CA 1
ATOM 3499 C C . ILE D 2 10 ? -5.404 -18.693 -21.437 1.00 58.00 74 ILE C C 1
ATOM 3500 O O . ILE D 2 10 ? -4.953 -17.573 -21.707 1.00 55.14 74 ILE C O 1
ATOM 3505 N N . ARG D 2 11 ? -5.940 -18.968 -20.247 1.00 56.13 75 ARG C N 1
ATOM 3506 C CA . ARG D 2 11 ? -6.007 -17.949 -19.201 1.00 54.65 75 ARG C CA 1
ATOM 3507 C C . ARG D 2 11 ? -4.613 -17.478 -18.799 1.00 57.28 75 ARG C C 1
ATOM 3508 O O . ARG D 2 11 ? -4.379 -16.273 -18.647 1.00 52.95 75 ARG C O 1
ATOM 3516 N N . LYS D 2 12 ? -3.666 -18.409 -18.647 1.00 53.31 76 LYS C N 1
ATOM 3517 C CA . LYS D 2 12 ? -2.302 -18.026 -18.295 1.00 58.62 76 LYS C CA 1
ATOM 3518 C C . LYS D 2 12 ? -1.694 -17.139 -19.371 1.00 62.48 76 LYS C C 1
ATOM 3519 O O . LYS D 2 12 ? -1.112 -16.086 -19.069 1.00 63.37 76 LYS C O 1
ATOM 3525 N N . LYS D 2 13 ? -1.838 -17.543 -20.641 1.00 63.85 77 LYS C N 1
ATOM 3526 C CA . LYS D 2 13 ? -1.411 -16.695 -21.748 1.00 67.13 77 LYS C CA 1
ATOM 3527 C C . LYS D 2 13 ? -2.001 -15.294 -21.617 1.00 67.03 77 LYS C C 1
ATOM 3528 O O . LYS D 2 13 ? -1.270 -14.301 -21.542 1.00 70.18 77 LYS C O 1
ATOM 3534 N N . VAL D 2 14 ? -3.333 -15.207 -21.561 1.00 62.61 78 VAL C N 1
ATOM 3535 C CA . VAL D 2 14 ? -4.010 -13.912 -21.526 1.00 59.91 78 VAL C CA 1
ATOM 3536 C C . VAL D 2 14 ? -3.470 -13.059 -20.389 1.00 58.22 78 VAL C C 1
ATOM 3537 O O . VAL D 2 14 ? -3.130 -11.886 -20.581 1.00 57.53 78 VAL C O 1
ATOM 3541 N N . LEU D 2 15 ? -3.348 -13.651 -19.193 1.00 58.47 79 LEU C N 1
ATOM 3542 C CA . LEU D 2 15 ? -2.881 -12.921 -18.019 1.00 55.15 79 LEU C CA 1
ATOM 3543 C C . LEU D 2 15 ? -1.440 -12.461 -18.144 1.00 62.34 79 LEU C C 1
ATOM 3544 O O . LEU D 2 15 ? -1.060 -11.507 -17.456 1.00 62.05 79 LEU C O 1
ATOM 3549 N N . LYS D 2 16 ? -0.626 -13.114 -18.983 1.00 68.21 80 LYS C N 1
ATOM 3550 C CA . LYS D 2 16 ? 0.700 -12.567 -19.260 1.00 74.46 80 LYS C CA 1
ATOM 3551 C C . LYS D 2 16 ? 0.601 -11.141 -19.785 1.00 77.12 80 LYS C C 1
ATOM 3552 O O . LYS D 2 16 ? 1.425 -10.288 -19.443 1.00 81.25 80 LYS C O 1
ATOM 3558 N N . ILE D 2 17 ? -0.403 -10.863 -20.614 1.00 76.11 81 ILE C N 1
ATOM 3559 C CA . ILE D 2 17 ? -0.615 -9.524 -21.163 1.00 75.99 81 ILE C CA 1
ATOM 3560 C C . ILE D 2 17 ? -1.446 -8.661 -20.219 1.00 72.69 81 ILE C C 1
ATOM 3561 O O . ILE D 2 17 ? -1.090 -7.518 -19.921 1.00 72.99 81 ILE C O 1
ATOM 3566 N N . TYR D 2 18 ? -2.565 -9.198 -19.734 1.00 64.59 82 TYR C N 1
ATOM 3567 C CA . TYR D 2 18 ? -3.432 -8.498 -18.788 1.00 59.24 82 TYR C CA 1
ATOM 3568 C C . TYR D 2 18 ? -2.988 -8.793 -17.356 1.00 57.47 82 TYR C C 1
ATOM 3569 O O . TYR D 2 18 ? -3.699 -9.409 -16.563 1.00 57.95 82 TYR C O 1
ATOM 3578 N N . ASN D 2 19 ? -1.775 -8.340 -17.039 1.00 58.95 83 ASN C N 1
ATOM 3579 C CA . ASN D 2 19 ? -1.095 -8.699 -15.802 1.00 60.68 83 ASN C CA 1
ATOM 3580 C C . ASN D 2 19 ? -1.254 -7.660 -14.701 1.00 60.96 83 ASN C C 1
ATOM 3581 O O . ASN D 2 19 ? -0.525 -7.716 -13.706 1.00 62.21 83 ASN C O 1
ATOM 3586 N N . LYS D 2 20 ? -2.182 -6.721 -14.844 1.00 60.74 84 LYS C N 1
ATOM 3587 C CA . LYS D 2 20 ? -2.357 -5.721 -13.801 1.00 62.89 84 LYS C CA 1
ATOM 3588 C C . LYS D 2 20 ? -2.991 -6.343 -12.560 1.00 59.25 84 LYS C C 1
ATOM 3589 O O . LYS D 2 20 ? -3.717 -7.339 -12.631 1.00 55.83 84 LYS C O 1
ATOM 3595 N N . ARG D 2 21 ? -2.692 -5.755 -11.412 1.00 60.34 85 ARG C N 1
ATOM 3596 C CA . ARG D 2 21 ? -3.199 -6.209 -10.126 1.00 58.91 85 ARG C CA 1
ATOM 3597 C C . ARG D 2 21 ? -4.110 -5.137 -9.534 1.00 54.76 85 ARG C C 1
ATOM 3598 O O . ARG D 2 21 ? -4.265 -4.048 -10.087 1.00 56.07 85 ARG C O 1
ATOM 3606 N N . GLU D 2 22 ? -4.702 -5.459 -8.385 1.00 52.63 86 GLU C N 1
ATOM 3607 C CA . GLU D 2 22 ? -5.650 -4.555 -7.746 1.00 56.84 86 GLU C CA 1
ATOM 3608 C C . GLU D 2 22 ? -5.010 -3.222 -7.355 1.00 59.81 86 GLU C C 1
ATOM 3609 O O . GLU D 2 22 ? -5.681 -2.183 -7.389 1.00 55.46 86 GLU C O 1
ATOM 3615 N N . GLU D 2 23 ? -3.722 -3.227 -6.988 1.00 65.56 87 GLU C N 1
ATOM 3616 C CA . GLU D 2 23 ? -3.027 -1.985 -6.653 1.00 71.94 87 GLU C CA 1
ATOM 3617 C C . GLU D 2 23 ? -2.688 -1.144 -7.877 1.00 71.22 87 GLU C C 1
ATOM 3618 O O . GLU D 2 23 ? -2.217 -0.014 -7.717 1.00 75.36 87 GLU C O 1
ATOM 3624 N N . ASP D 2 24 ? -2.890 -1.666 -9.086 1.00 66.43 88 ASP C N 1
ATOM 3625 C CA . ASP D 2 24 ? -2.570 -0.940 -10.306 1.00 62.76 88 ASP C CA 1
ATOM 3626 C C . ASP D 2 24 ? -3.716 -0.059 -10.796 1.00 59.04 88 ASP C C 1
ATOM 3627 O O . ASP D 2 24 ? -3.535 0.684 -11.770 1.00 61.84 88 ASP C O 1
ATOM 3632 N N . PHE D 2 25 ? -4.880 -0.123 -10.153 1.00 52.17 89 PHE C N 1
ATOM 3633 C CA . PHE D 2 25 ? -6.028 0.685 -10.515 1.00 50.88 89 PHE C CA 1
ATOM 3634 C C . PHE D 2 25 ? -6.366 1.646 -9.390 1.00 53.43 89 PHE C C 1
ATOM 3635 O O . PHE D 2 25 ? -6.424 1.233 -8.225 1.00 51.89 89 PHE C O 1
ATOM 3643 N N . PRO D 2 26 ? -6.604 2.920 -9.689 1.00 56.62 90 PRO C N 1
ATOM 3644 C CA . PRO D 2 26 ? -6.922 3.866 -8.609 1.00 56.96 90 PRO C CA 1
ATOM 3645 C C . PRO D 2 26 ? -8.214 3.546 -7.888 1.00 55.68 90 PRO C C 1
ATOM 3646 O O . PRO D 2 26 ? -8.392 4.021 -6.762 1.00 58.52 90 PRO C O 1
ATOM 3650 N N . SER D 2 27 ? -9.112 2.737 -8.464 1.00 52.68 91 SER C N 1
ATOM 3651 C CA . SER D 2 27 ? -10.349 2.422 -7.761 1.00 50.56 91 SER C CA 1
ATOM 3652 C C . SER D 2 27 ? -10.715 0.952 -7.926 1.00 51.53 91 SER C C 1
ATOM 3653 O O . SER D 2 27 ? -10.361 0.301 -8.917 1.00 49.85 91 SER C O 1
ATOM 3656 N N . LEU D 2 28 ? -11.406 0.427 -6.910 1.00 53.97 92 LEU C N 1
ATOM 3657 C CA . LEU D 2 28 ? -11.911 -0.938 -6.980 1.00 52.15 92 LEU C CA 1
ATOM 3658 C C . LEU D 2 28 ? -12.821 -1.123 -8.189 1.00 50.58 92 LEU C C 1
ATOM 3659 O O . LEU D 2 28 ? -12.745 -2.147 -8.879 1.00 44.76 92 LEU C O 1
ATOM 3664 N N . ARG D 2 29 ? -13.682 -0.135 -8.471 1.00 49.47 93 ARG C N 1
ATOM 3665 C CA . ARG D 2 29 ? -14.618 -0.276 -9.582 1.00 49.34 93 ARG C CA 1
ATOM 3666 C C . ARG D 2 29 ? -13.881 -0.508 -10.895 1.00 47.51 93 ARG C C 1
ATOM 3667 O O . ARG D 2 29 ? -14.284 -1.353 -11.712 1.00 47.15 93 ARG C O 1
ATOM 3675 N N . GLU D 2 30 ? -12.795 0.239 -11.117 1.00 47.43 94 GLU C N 1
ATOM 3676 C CA . GLU D 2 30 ? -12.020 0.053 -12.335 1.00 48.94 94 GLU C CA 1
ATOM 3677 C C . GLU D 2 30 ? -11.363 -1.325 -12.355 1.00 41.73 94 GLU C C 1
ATOM 3678 O O . GLU D 2 30 ? -11.311 -1.971 -13.403 1.00 40.63 94 GLU C O 1
ATOM 3684 N N . TYR D 2 31 ? -10.869 -1.795 -11.202 1.00 40.03 95 TYR C N 1
ATOM 3685 C CA . TYR D 2 31 ? -10.266 -3.127 -11.151 1.00 39.78 95 TYR C CA 1
ATOM 3686 C C . TYR D 2 31 ? -11.285 -4.207 -11.504 1.00 39.57 95 TYR C C 1
ATOM 3687 O O . TYR D 2 31 ? -11.018 -5.080 -12.339 1.00 33.99 95 TYR C O 1
ATOM 3696 N N . ASN D 2 32 ? -12.465 -4.162 -10.884 1.00 38.48 96 ASN C N 1
ATOM 3697 C CA . ASN D 2 32 ? -13.473 -5.183 -11.167 1.00 40.15 96 ASN C CA 1
ATOM 3698 C C . ASN D 2 32 ? -13.939 -5.137 -12.616 1.00 43.51 96 ASN C C 1
ATOM 3699 O O . ASN D 2 32 ? -14.208 -6.186 -13.221 1.00 44.86 96 ASN C O 1
ATOM 3704 N N . ASP D 2 33 ? -14.053 -3.941 -13.200 1.00 46.03 97 ASP C N 1
ATOM 3705 C CA . ASP D 2 33 ? -14.425 -3.912 -14.614 1.00 49.22 97 ASP C CA 1
ATOM 3706 C C . ASP D 2 33 ? -13.317 -4.505 -15.477 1.00 46.63 97 ASP C C 1
ATOM 3707 O O . ASP D 2 33 ? -13.593 -5.188 -16.482 1.00 41.48 97 ASP C O 1
ATOM 3712 N N . PHE D 2 34 ? -12.059 -4.275 -15.084 1.00 45.51 98 PHE C N 1
ATOM 3713 C CA . PHE D 2 34 ? -10.933 -4.918 -15.762 1.00 45.09 98 PHE C CA 1
ATOM 3714 C C . PHE D 2 34 ? -11.038 -6.445 -15.672 1.00 38.77 98 PHE C C 1
ATOM 3715 O O . PHE D 2 34 ? -10.930 -7.146 -16.689 1.00 38.43 98 PHE C O 1
ATOM 3723 N N . LEU D 2 35 ? -11.278 -6.971 -14.463 1.00 34.76 99 LEU C N 1
ATOM 3724 C CA . LEU D 2 35 ? -11.442 -8.412 -14.269 1.00 38.47 99 LEU C CA 1
ATOM 3725 C C . LEU D 2 35 ? -12.546 -8.977 -15.167 1.00 43.47 99 LEU C C 1
ATOM 3726 O O . LEU D 2 35 ? -12.373 -10.038 -15.794 1.00 38.62 99 LEU C O 1
ATOM 3731 N N . GLU D 2 36 ? -13.680 -8.267 -15.270 1.00 42.22 100 GLU C N 1
ATOM 3732 C CA . GLU D 2 36 ? -14.738 -8.756 -16.142 1.00 40.93 100 GLU C CA 1
ATOM 3733 C C . GLU D 2 36 ? -14.274 -8.797 -17.588 1.00 42.68 100 GLU C C 1
ATOM 3734 O O . GLU D 2 36 ? -14.582 -9.748 -18.321 1.00 42.26 100 GLU C O 1
ATOM 3740 N N . GLU D 2 37 ? -13.526 -7.779 -18.019 1.00 48.14 101 GLU C N 1
ATOM 3741 C CA . GLU D 2 37 ? -13.042 -7.774 -19.402 1.00 56.74 101 GLU C CA 1
ATOM 3742 C C . GLU D 2 37 ? -12.069 -8.925 -19.654 1.00 51.51 101 GLU C C 1
ATOM 3743 O O . GLU D 2 37 ? -12.068 -9.524 -20.741 1.00 49.89 101 GLU C O 1
ATOM 3749 N N . VAL D 2 38 ? -11.246 -9.258 -18.650 1.00 47.19 102 VAL C N 1
ATOM 3750 C CA . VAL D 2 38 ? -10.348 -10.405 -18.761 1.00 46.09 102 VAL C CA 1
ATOM 3751 C C . VAL D 2 38 ? -11.155 -11.679 -18.987 1.00 45.16 102 VAL C C 1
ATOM 3752 O O . VAL D 2 38 ? -10.840 -12.479 -19.877 1.00 47.20 102 VAL C O 1
ATOM 3756 N N . GLU D 2 39 ? -12.217 -11.881 -18.186 1.00 40.02 103 GLU C N 1
ATOM 3757 C CA . GLU D 2 39 ? -13.083 -13.038 -18.410 1.00 41.16 103 GLU C CA 1
ATOM 3758 C C . GLU D 2 39 ? -13.657 -13.043 -19.823 1.00 46.90 103 GLU C C 1
ATOM 3759 O O . GLU D 2 39 ? -13.743 -14.103 -20.452 1.00 43.62 103 GLU C O 1
ATOM 3765 N N . GLU D 2 40 ? -14.078 -11.876 -20.329 1.00 50.97 104 GLU C N 1
ATOM 3766 C CA . GLU D 2 40 ? -14.639 -11.825 -21.682 1.00 56.33 104 GLU C CA 1
ATOM 3767 C C . GLU D 2 40 ? -13.626 -12.285 -22.721 1.00 57.52 104 GLU C C 1
ATOM 3768 O O . GLU D 2 40 ? -13.978 -12.995 -23.674 1.00 57.97 104 GLU C O 1
ATOM 3774 N N . ILE D 2 41 ? -12.362 -11.893 -22.554 1.00 56.40 105 ILE C N 1
ATOM 3775 C CA . ILE D 2 41 ? -11.327 -12.345 -23.482 1.00 57.44 105 ILE C CA 1
ATOM 3776 C C . ILE D 2 41 ? -11.100 -13.853 -23.357 1.00 54.67 105 ILE C C 1
ATOM 3777 O O . ILE D 2 41 ? -11.126 -14.583 -24.361 1.00 57.03 105 ILE C O 1
ATOM 3782 N N . VAL D 2 42 ? -10.897 -14.348 -22.126 1.00 47.57 106 VAL C N 1
ATOM 3783 C CA . VAL D 2 42 ? -10.623 -15.773 -21.932 1.00 48.16 106 VAL C CA 1
ATOM 3784 C C . VAL D 2 42 ? -11.764 -16.622 -22.487 1.00 50.54 106 VAL C C 1
ATOM 3785 O O . VAL D 2 42 ? -11.543 -17.679 -23.103 1.00 51.36 106 VAL C O 1
ATOM 3789 N N . PHE D 2 43 ? -13.003 -16.171 -22.284 1.00 50.43 107 PHE C N 1
ATOM 3790 C CA . PHE D 2 43 ? -14.142 -16.908 -22.821 1.00 52.99 107 PHE C CA 1
ATOM 3791 C C . PHE D 2 43 ? -14.156 -16.857 -24.347 1.00 54.42 107 PHE C C 1
ATOM 3792 O O . PHE D 2 43 ? -14.420 -17.871 -25.003 1.00 57.43 107 PHE C O 1
ATOM 3800 N N . ASN D 2 44 ? -13.884 -15.683 -24.934 1.00 54.72 108 ASN C N 1
ATOM 3801 C CA . ASN D 2 44 ? -13.885 -15.583 -26.396 1.00 60.93 108 ASN C CA 1
ATOM 3802 C C . ASN D 2 44 ? -12.879 -16.548 -27.013 1.00 61.60 108 ASN C C 1
ATOM 3803 O O . ASN D 2 44 ? -13.208 -17.311 -27.933 1.00 63.98 108 ASN C O 1
ATOM 3808 N N . LEU D 2 45 ? -11.651 -16.558 -26.489 1.00 62.11 109 LEU C N 1
ATOM 3809 C CA . LEU D 2 45 ? -10.626 -17.434 -27.054 1.00 64.21 109 LEU C CA 1
ATOM 3810 C C . LEU D 2 45 ? -10.954 -18.907 -26.817 1.00 61.82 109 LEU C C 1
ATOM 3811 O O . LEU D 2 45 ? -10.756 -19.744 -27.705 1.00 65.82 109 LEU C O 1
ATOM 3816 N N . THR D 2 46 ? -11.483 -19.239 -25.634 1.00 57.64 110 THR C N 1
ATOM 3817 C CA . THR D 2 46 ? -11.736 -20.639 -25.310 1.00 59.24 110 THR C CA 1
ATOM 3818 C C . THR D 2 46 ? -12.868 -21.237 -26.141 1.00 62.87 110 THR C C 1
ATOM 3819 O O . THR D 2 46 ? -12.850 -22.436 -26.437 1.00 65.50 110 THR C O 1
ATOM 3823 N N . ASN D 2 47 ? -13.860 -20.434 -26.514 1.00 63.95 111 ASN C N 1
ATOM 3824 C CA . ASN D 2 47 ? -15.008 -20.923 -27.258 1.00 68.49 111 ASN C CA 1
ATOM 3825 C C . ASN D 2 47 ? -14.976 -20.480 -28.713 1.00 72.35 111 ASN C C 1
ATOM 3826 O O . ASN D 2 47 ? -15.970 -20.652 -29.424 1.00 76.80 111 ASN C O 1
ATOM 3831 N N . ASN D 2 48 ? -13.860 -19.907 -29.162 1.00 74.79 112 ASN C N 1
ATOM 3832 C CA . ASN D 2 48 ? -13.673 -19.509 -30.554 1.00 81.04 112 ASN C CA 1
ATOM 3833 C C . ASN D 2 48 ? -14.779 -18.574 -31.031 1.00 87.62 112 ASN C C 1
ATOM 3834 O O . ASN D 2 48 ? -15.219 -18.644 -32.182 1.00 96.04 112 ASN C O 1
ATOM 3839 N N . VAL D 2 49 ? -15.241 -17.696 -30.144 1.00 87.05 113 VAL C N 1
ATOM 3840 C CA . VAL D 2 49 ? -16.262 -16.714 -30.487 1.00 90.22 113 VAL C CA 1
ATOM 3841 C C . VAL D 2 49 ? -15.599 -15.354 -30.639 1.00 94.35 113 VAL C C 1
ATOM 3842 O O . VAL D 2 49 ? -14.811 -14.938 -29.779 1.00 83.18 113 VAL C O 1
ATOM 3846 N N . ASP D 2 50 ? -15.874 -14.694 -31.770 1.00 99.01 114 ASP C N 1
ATOM 3847 C CA . ASP D 2 50 ? -15.475 -13.307 -32.014 1.00 101.09 114 ASP C CA 1
ATOM 3848 C C . ASP D 2 50 ? -13.958 -13.136 -31.954 1.00 98.89 114 ASP C C 1
ATOM 3849 O O . ASP D 2 50 ? -13.444 -12.175 -31.374 1.00 98.33 114 ASP C O 1
ATOM 3854 N N . LEU D 2 51 ? -13.239 -14.066 -32.585 1.00 98.14 115 LEU C N 1
ATOM 3855 C CA . LEU D 2 51 ? -11.787 -14.118 -32.437 1.00 99.15 115 LEU C CA 1
ATOM 3856 C C . LEU D 2 51 ? -11.105 -12.878 -33.010 1.00 106.76 115 LEU C C 1
ATOM 3857 O O . LEU D 2 51 ? -10.115 -12.400 -32.444 1.00 105.71 115 LEU C O 1
ATOM 3862 N N . ASP D 2 52 ? -11.618 -12.338 -34.120 1.00 109.99 116 ASP C N 1
ATOM 3863 C CA . ASP D 2 52 ? -10.956 -11.213 -34.777 1.00 117.47 116 ASP C CA 1
ATOM 3864 C C . ASP D 2 52 ? -10.961 -9.971 -33.896 1.00 115.00 116 ASP C C 1
ATOM 3865 O O . ASP D 2 52 ? -9.909 -9.369 -33.642 1.00 115.77 116 ASP C O 1
ATOM 3870 N N . ASN D 2 53 ? -12.144 -9.564 -33.428 1.00 113.70 117 ASN C N 1
ATOM 3871 C CA . ASN D 2 53 ? -12.230 -8.401 -32.548 1.00 113.66 117 ASN C CA 1
ATOM 3872 C C . ASN D 2 53 ? -11.531 -8.645 -31.217 1.00 108.70 117 ASN C C 1
ATOM 3873 O O . ASN D 2 53 ? -10.995 -7.702 -30.622 1.00 112.02 117 ASN C O 1
ATOM 3878 N N . THR D 2 54 ? -11.534 -9.889 -30.727 1.00 101.38 118 THR C N 1
ATOM 3879 C CA . THR D 2 54 ? -10.829 -10.197 -29.485 1.00 95.73 118 THR C CA 1
ATOM 3880 C C . THR D 2 54 ? -9.330 -9.981 -29.649 1.00 100.56 118 THR C C 1
ATOM 3881 O O . THR D 2 54 ? -8.683 -9.349 -28.803 1.00 96.91 118 THR C O 1
ATOM 3885 N N . LYS D 2 55 ? -8.763 -10.492 -30.750 1.00 104.63 119 LYS C N 1
ATOM 3886 C CA . LYS D 2 55 ? -7.356 -10.251 -31.056 1.00 109.68 119 LYS C CA 1
ATOM 3887 C C . LYS D 2 55 ? -7.075 -8.763 -31.219 1.00 113.46 119 LYS C C 1
ATOM 3888 O O . LYS D 2 55 ? -6.019 -8.276 -30.795 1.00 112.58 119 LYS C O 1
ATOM 3894 N N . LYS D 2 56 ? -8.010 -8.024 -31.827 1.00 113.56 120 LYS C N 1
ATOM 3895 C CA . LYS D 2 56 ? -7.849 -6.577 -31.946 1.00 118.06 120 LYS C CA 1
ATOM 3896 C C . LYS D 2 56 ? -7.714 -5.928 -30.572 1.00 115.00 120 LYS C C 1
ATOM 3897 O O . LYS D 2 56 ? -6.739 -5.213 -30.304 1.00 117.16 120 LYS C O 1
ATOM 3903 N N . LYS D 2 57 ? -8.683 -6.179 -29.683 1.00 111.62 121 LYS C N 1
ATOM 3904 C CA . LYS D 2 57 ? -8.607 -5.657 -28.321 1.00 109.11 121 LYS C CA 1
ATOM 3905 C C . LYS D 2 57 ? -7.287 -6.028 -27.653 1.00 109.54 121 LYS C C 1
ATOM 3906 O O . LYS D 2 57 ? -6.647 -5.179 -27.021 1.00 110.51 121 LYS C O 1
ATOM 3912 N N . MET D 2 58 ? -6.856 -7.287 -27.793 1.00 107.75 122 MET C N 1
ATOM 3913 C CA . MET D 2 58 ? -5.599 -7.712 -27.179 1.00 105.43 122 MET C CA 1
ATOM 3914 C C . MET D 2 58 ? -4.417 -6.893 -27.690 1.00 112.77 122 MET C C 1
ATOM 3915 O O . MET D 2 58 ? -3.553 -6.480 -26.906 1.00 112.02 122 MET C O 1
ATOM 3920 N N . GLU D 2 59 ? -4.357 -6.649 -28.999 1.00 120.98 123 GLU C N 1
ATOM 3921 C CA . GLU D 2 59 ? -3.267 -5.840 -29.539 1.00 128.29 123 GLU C CA 1
ATOM 3922 C C . GLU D 2 59 ? -3.319 -4.417 -28.995 1.00 125.76 123 GLU C C 1
ATOM 3923 O O . GLU D 2 59 ? -2.303 -3.873 -28.541 1.00 126.39 123 GLU C O 1
ATOM 3929 N N . ILE D 2 60 ? -4.508 -3.806 -29.021 1.00 124.16 124 ILE C N 1
ATOM 3930 C CA . ILE D 2 60 ? -4.659 -2.422 -28.571 1.00 126.32 124 ILE C CA 1
ATOM 3931 C C . ILE D 2 60 ? -4.232 -2.283 -27.114 1.00 123.71 124 ILE C C 1
ATOM 3932 O O . ILE D 2 60 ? -3.518 -1.343 -26.742 1.00 126.10 124 ILE C O 1
ATOM 3937 N N . TYR D 2 61 ? -4.669 -3.216 -26.264 1.00 118.39 125 TYR C N 1
ATOM 3938 C CA . TYR D 2 61 ? -4.286 -3.165 -24.857 1.00 113.91 125 TYR C CA 1
ATOM 3939 C C . TYR D 2 61 ? -2.790 -3.399 -24.685 1.00 117.22 125 TYR C C 1
ATOM 3940 O O . TYR D 2 61 ? -2.142 -2.741 -23.861 1.00 116.42 125 TYR C O 1
ATOM 3949 N N . GLN D 2 62 ? -2.227 -4.330 -25.455 1.00 120.17 126 GLN C N 1
ATOM 3950 C CA . GLN D 2 62 ? -0.834 -4.708 -25.254 1.00 122.46 126 GLN C CA 1
ATOM 3951 C C . GLN D 2 62 ? 0.115 -3.583 -25.650 1.00 128.10 126 GLN C C 1
ATOM 3952 O O . GLN D 2 62 ? 1.104 -3.326 -24.953 1.00 131.23 126 GLN C O 1
ATOM 3958 N N . LYS D 2 63 ? -0.165 -2.897 -26.762 1.00 129.35 127 LYS C N 1
ATOM 3959 C CA . LYS D 2 63 ? 0.714 -1.813 -27.186 1.00 134.23 127 LYS C CA 1
ATOM 3960 C C . LYS D 2 63 ? 0.682 -0.628 -26.230 1.00 132.49 127 LYS C C 1
ATOM 3961 O O . LYS D 2 63 ? 1.613 0.185 -26.240 1.00 136.94 127 LYS C O 1
ATOM 3963 N N . GLU D 2 64 ? -0.358 -0.515 -25.403 1.00 125.69 128 GLU C N 1
ATOM 3964 C CA . GLU D 2 64 ? -0.534 0.641 -24.536 1.00 125.40 128 GLU C CA 1
ATOM 3965 C C . GLU D 2 64 ? -0.066 0.404 -23.105 1.00 121.11 128 GLU C C 1
ATOM 3966 O O . GLU D 2 64 ? 0.036 1.371 -22.341 1.00 123.08 128 GLU C O 1
ATOM 3968 N N . ASN D 2 65 ? 0.240 -0.837 -22.736 1.00 115.84 129 ASN C N 1
ATOM 3969 C CA . ASN D 2 65 ? 0.559 -1.197 -21.354 1.00 109.81 129 ASN C CA 1
ATOM 3970 C C . ASN D 2 65 ? -0.569 -0.777 -20.410 1.00 106.57 129 ASN C C 1
ATOM 3971 O O . ASN D 2 65 ? -1.619 -1.428 -20.346 1.00 99.35 129 ASN C O 1
#

Secondary structure (DSSP, 8-state):
---EEEEHHHHHHHHHHHHHHHHHHHHHHHH-HHHHHHHHHHHHHS----PPPPTTSSSHHHHHHHHHHHHHHHHHHT--SS-EEE-HHHHHHHHHHHH---HHHHHTHHHHHHHHHHHTT---SGGGHHHHHHHHHHHHHHHTTT-EEEEEESS-TTSTTS---EEEEEE--/---EEEEHHHHHHHHHHHHHHHHHHHHHHHH-THHHHHHHHHHH---PPPPGGG-SHHHHHHHHHHHHHHHHHHT--SS-EEE-HHHHHHHHHHHH---HHHHHTHHHHHHHHHHHTT--SS---HHHHHHHHHHHHHHHTTT-EEEEEESS-TTSTTS---EEEEEE--/---HHHHHHHHHHHHHHS---GGGSSSHHHHHHHHHHHHHHHHHHHTT-SHHHHHHHHHHHHHH-/--HHHHHHHHHHHHHHS---GGGSSSHHHHHHHHHHHHHHHHHHHTT-SHHHHHHHHHHHHHHT-

Nearest PDB structures (foldseek):
  6tun-assembly2_C  TM=1.016E+00  e=4.287E-08  Homo sapiens
  7egc-assembly1_0  TM=8.017E-01  e=1.955E-05  Homo sapiens
  6nmi-assembly1_H  TM=8.017E-01  e=2.844E-05  Homo sapiens
  7lbm-assembly1_d  TM=8.017E-01  e=2.844E-05  Homo sapiens
  7nvw-assembly1_3  TM=7.980E-01  e=4.990E-05  Homo sapiens

Radius of gyration: 28.25 Å; Cα contacts (8 Å, |Δi|>4): 617; chains: 4; bounding box: 41×63×94 Å

B-factor: mean 56.21, std 21.7, range [25.71, 152.34]

GO terms:
  GO:0005634 nucleus (C, IDA)
  GO:0005737 cytoplasm (C, IDA)
  GO:0005819 spindle (C, IDA)
  GO:0005669 transcription factor TFIID complex (C, IDA)
  GO:0005675 transcription factor TFIIH holo complex (C, IDA)
  GO:0071817 MMXD complex (C, IDA)
  GO:0006366 transcription by RNA polymerase II (P, IDA)
  GO:0005634 nucleus (C, EXP)
  GO:0016887 ATP hydrolysis activity (F, EXP)
  GO:0043139 5'-3' DNA helicase activity (F, EXP)
  GO:0007059 chromosome segregation (P, IMP)
  GO:0005515 protein binding (F, IPI)
  GO:0005654 nucleoplasm (C, TAS)
  GO:0043139 5'-3' DNA helicase activity (F, TAS)
  GO:0006283 transcription-coupled nucleotide-excision repair (P, TAS)
  GO:0005654 nucleoplasm (C, IDA)
  GO:0043139 5'-3' DNA helicase activity (F, IDA)
  GO:0000439 transcription factor TFIIH core complex (C, IDA)
  GO:0070516 CAK-ERCC2 complex (C, IDA)
  GO:0006283 transcription-coupled nucleotide-excision repair (P, IDA)